Protein AF-A0A810N885-F1 (afdb_monomer_lite)

pLDDT: mean 92.22, std 12.57, range [27.3, 98.88]

Radius of gyration: 29.52 Å; chains: 1; bounding box: 82×82×88 Å

Sequence (680 aa):
MVAALAVGAIVHPQPAIATVPEYSPKITPLDPQDWDNQYDLTWEDFKPVPGVDWTDPNRQPTVDKWNAALVVLDYPNMPFQITQPEGSTIFGNPIGVGDIPRDDVPEFYRDLLNKPGALNHGQTLNSYWMEVSYGKYGVDLTSYGSYQMPRNHFEYGNAPYGDASSCPPNFTCNGNFARDARAAWVADVGEEVANSYDQVFYMGAGLDESTAWQVFGEMMFNGPEDVPDAWGPPAEFDPENKMPNAMKTRYIPWTSWAAGSFTWASAGNRSGNMAESSGTAGYAHEFSHILGIGDNYNGAFAVPAQRTFTGQWDMMSQGSWNGPTGMHTRWKVPADGGSTVGPHHNIRNKLQLGLISEADIVDLSREGLKQSGLVVAKVRARAAGPLTDELLGVRVTLDGAAPVDRTPSCHPSTGGVNCAGTSDYTHYTIETVQQIGVDSYIPGNGVIINKTKPRATNCGTATCFAWTIDPKPEDIGMVDFYQPDGTPRMVVPGDPRQLNDATFNVGTNSGTEFEWVDPHNRLHFYIIDLHYDADGVRTYTVGVRSLDGAGPHTRGVQVNDGKAGRHKPGKAARCTFPVINSGKPVAFDRAAHPTDVKDMARADIYRLSVTTAGAGWNAELYNEVTAIPFHKRDSVTVYVARDPGSTPTATVSLTAVSESDPTVRATATCTVHVSDTGQR

InterPro domains:
  IPR008757 Peptidase M6-like, domain [PF05547] (276-325)
  IPR008757 Peptidase M6-like, domain [TIGR03296] (107-381)

Organism: NCBI:txid338584

Structure (mmCIF, N/CA/C/O backbone):
data_AF-A0A810N885-F1
#
_entry.id   AF-A0A810N885-F1
#
loop_
_atom_site.group_PDB
_atom_site.id
_atom_site.type_symbol
_atom_site.label_atom_id
_atom_site.label_alt_id
_atom_site.label_comp_id
_atom_site.label_asym_id
_atom_site.label_entity_id
_atom_site.label_seq_id
_atom_site.pdbx_PDB_ins_code
_atom_site.Cartn_x
_atom_site.Cartn_y
_atom_site.Cartn_z
_atom_site.occupancy
_atom_site.B_iso_or_equiv
_atom_site.auth_seq_id
_atom_site.auth_comp_id
_atom_site.auth_asym_id
_atom_site.auth_atom_id
_atom_site.pdbx_PDB_model_num
ATOM 1 N N . MET A 1 1 ? 48.040 55.302 27.705 1.00 41.44 1 MET A N 1
ATOM 2 C CA . MET A 1 1 ? 47.341 55.085 28.990 1.00 41.44 1 MET A CA 1
ATOM 3 C C . MET A 1 1 ? 45.866 55.399 28.787 1.00 41.44 1 MET A C 1
ATOM 5 O O . MET A 1 1 ? 45.479 56.545 28.936 1.00 41.44 1 MET A O 1
ATOM 9 N N . VAL A 1 2 ? 45.072 54.407 28.381 1.00 28.67 2 VAL A N 1
ATOM 10 C CA . VAL A 1 2 ? 43.604 54.412 28.486 1.00 28.67 2 VAL A CA 1
ATOM 11 C C . VAL A 1 2 ? 43.202 52.958 28.722 1.00 28.67 2 VAL A C 1
ATOM 13 O O . VAL A 1 2 ? 43.712 52.060 28.055 1.00 28.67 2 VAL A O 1
ATOM 16 N N . ALA A 1 3 ? 42.413 52.754 29.771 1.00 27.92 3 ALA A N 1
ATOM 17 C CA . ALA A 1 3 ? 42.132 51.484 30.417 1.00 27.92 3 ALA A CA 1
ATOM 18 C C . ALA A 1 3 ? 41.150 50.607 29.624 1.00 27.92 3 ALA A C 1
ATOM 20 O O . ALA A 1 3 ? 40.205 51.105 29.016 1.00 27.92 3 ALA A O 1
ATOM 21 N N . ALA A 1 4 ? 41.378 49.295 29.686 1.00 27.30 4 ALA A N 1
ATOM 22 C CA . ALA A 1 4 ? 40.475 48.266 29.194 1.00 27.30 4 ALA A CA 1
ATOM 23 C C . ALA A 1 4 ? 39.209 48.202 30.066 1.00 27.30 4 ALA A C 1
ATOM 25 O O . ALA A 1 4 ? 39.294 48.020 31.281 1.00 27.30 4 ALA A O 1
ATOM 26 N N . LEU A 1 5 ? 38.041 48.336 29.437 1.00 30.28 5 LEU A N 1
ATOM 27 C CA . LEU A 1 5 ? 36.735 48.081 30.041 1.00 30.28 5 LEU A CA 1
ATOM 28 C C . LEU A 1 5 ? 36.305 46.655 29.686 1.00 30.28 5 LEU A C 1
ATOM 30 O O . LEU A 1 5 ? 35.918 46.373 28.555 1.00 30.28 5 LEU A O 1
ATOM 34 N N . ALA A 1 6 ? 36.398 45.760 30.667 1.00 29.94 6 ALA A N 1
ATOM 35 C CA . ALA A 1 6 ? 35.785 44.442 30.618 1.00 29.94 6 ALA A CA 1
ATOM 36 C C . ALA A 1 6 ? 34.280 44.589 30.890 1.00 29.94 6 ALA A C 1
ATOM 38 O O . ALA A 1 6 ? 33.874 44.961 31.992 1.00 29.94 6 ALA A O 1
ATOM 39 N N . VAL A 1 7 ? 33.454 44.313 29.882 1.00 34.31 7 VAL A N 1
ATOM 40 C CA . VAL A 1 7 ? 31.999 44.216 30.033 1.00 34.31 7 VAL A CA 1
ATOM 41 C C . VAL A 1 7 ? 31.686 42.792 30.488 1.00 34.31 7 VAL A C 1
ATOM 43 O O . VAL A 1 7 ? 31.768 41.847 29.708 1.00 34.31 7 VAL A O 1
ATOM 46 N N . GLY A 1 8 ? 31.390 42.632 31.778 1.00 28.53 8 GLY A N 1
ATOM 47 C CA . GLY A 1 8 ? 30.919 41.371 32.342 1.00 28.53 8 GLY A CA 1
ATOM 48 C C . GLY A 1 8 ? 29.489 41.085 31.891 1.00 28.53 8 GLY A C 1
ATOM 49 O O . GLY A 1 8 ? 28.584 41.872 32.162 1.00 28.53 8 GLY A O 1
ATOM 50 N N . ALA A 1 9 ? 29.285 39.960 31.209 1.00 32.72 9 ALA A N 1
ATOM 51 C CA . ALA A 1 9 ? 27.959 39.440 30.910 1.00 32.72 9 ALA A CA 1
ATOM 52 C C . ALA A 1 9 ? 27.294 38.970 32.213 1.00 32.72 9 ALA A C 1
ATOM 54 O O . ALA A 1 9 ? 27.749 38.022 32.855 1.00 32.72 9 ALA A O 1
ATOM 55 N N . ILE A 1 10 ? 26.219 39.647 32.615 1.00 32.97 10 ILE A N 1
ATOM 56 C CA . ILE A 1 10 ? 25.343 39.202 33.699 1.00 32.97 10 ILE A CA 1
ATOM 57 C C . ILE A 1 10 ? 24.490 38.066 33.131 1.00 32.97 10 ILE A C 1
ATOM 59 O O . ILE A 1 10 ? 23.516 38.296 32.418 1.00 32.97 10 ILE A O 1
ATOM 63 N N . VAL A 1 11 ? 24.886 36.828 33.418 1.00 32.62 11 VAL A N 1
ATOM 64 C CA . VAL A 1 11 ? 24.053 35.647 33.183 1.00 32.62 11 VAL A CA 1
ATOM 65 C C . VAL A 1 11 ? 22.950 35.665 34.238 1.00 32.62 11 VAL A C 1
ATOM 67 O O . VAL A 1 11 ? 23.196 35.375 35.408 1.00 32.62 11 VAL A O 1
ATOM 70 N N . HIS A 1 12 ? 21.734 36.042 33.847 1.00 33.06 12 HIS A N 1
ATOM 71 C CA . HIS A 1 12 ? 20.557 35.760 34.661 1.00 33.06 12 HIS A CA 1
ATOM 72 C C . HIS A 1 12 ? 20.292 34.250 34.595 1.00 33.06 12 HIS A C 1
ATOM 74 O O . HIS A 1 12 ? 20.078 33.738 33.496 1.00 33.06 12 HIS A O 1
ATOM 80 N N . PRO A 1 13 ? 20.304 33.514 35.720 1.00 31.33 13 PRO A N 1
ATOM 81 C CA . PRO A 1 13 ? 19.836 32.140 35.708 1.00 31.33 13 PRO A CA 1
ATOM 82 C C . PRO A 1 13 ? 18.348 32.163 35.349 1.00 31.33 13 PRO A C 1
ATOM 84 O O . PRO A 1 13 ? 17.534 32.719 36.089 1.00 31.33 13 PRO A O 1
ATOM 87 N N . GLN A 1 14 ? 17.992 31.583 34.201 1.00 32.59 14 GLN A N 1
ATOM 88 C CA . GLN A 1 14 ? 16.612 31.173 33.972 1.00 32.59 14 GLN A CA 1
ATOM 89 C C . GLN A 1 14 ? 16.225 30.251 35.136 1.00 32.59 14 GLN A C 1
ATOM 91 O O . GLN A 1 14 ? 17.000 29.343 35.458 1.00 32.59 14 GLN A O 1
ATOM 96 N N . PRO A 1 15 ? 15.077 30.462 35.803 1.00 31.70 15 PRO A N 1
ATOM 97 C CA . PRO A 1 15 ? 14.578 29.459 36.721 1.00 31.70 15 PRO A CA 1
ATOM 98 C C . PRO A 1 15 ? 14.413 28.176 35.913 1.00 31.70 15 PRO A C 1
ATOM 100 O O . PRO A 1 15 ? 13.668 28.144 34.934 1.00 31.70 15 PRO A O 1
ATOM 103 N N . ALA A 1 16 ? 15.156 27.139 36.297 1.00 32.34 16 ALA A N 1
ATOM 104 C CA . ALA A 1 16 ? 14.903 25.799 35.816 1.00 32.34 16 ALA A CA 1
ATOM 105 C C . ALA A 1 16 ? 13.420 25.524 36.075 1.00 32.34 16 ALA A C 1
ATOM 107 O O . ALA A 1 16 ? 12.979 25.524 37.228 1.00 32.34 16 ALA A O 1
ATOM 108 N N . ILE A 1 17 ? 12.640 25.355 35.006 1.00 32.50 17 ILE A N 1
ATOM 109 C CA . ILE A 1 17 ? 11.318 24.756 35.117 1.00 32.50 17 ILE A CA 1
ATOM 110 C C . ILE A 1 17 ? 11.607 23.362 35.655 1.00 32.50 17 ILE A C 1
ATOM 112 O O . ILE A 1 17 ? 12.132 22.511 34.940 1.00 32.50 17 ILE A O 1
ATOM 116 N N . ALA A 1 18 ? 11.376 23.171 36.952 1.00 29.58 18 ALA A N 1
ATOM 117 C CA . ALA A 1 18 ? 11.420 21.858 37.553 1.00 29.58 18 ALA A CA 1
ATOM 118 C C . ALA A 1 18 ? 10.384 21.022 36.802 1.00 29.58 18 ALA A C 1
ATOM 120 O O . ALA A 1 18 ? 9.181 21.245 36.942 1.00 29.58 18 ALA A O 1
ATOM 121 N N . THR A 1 19 ? 10.856 20.109 35.958 1.00 34.66 19 THR A N 1
ATOM 122 C CA . THR A 1 19 ? 10.028 19.043 35.421 1.00 34.66 19 THR A CA 1
ATOM 123 C C . THR A 1 19 ? 9.473 18.300 36.625 1.00 34.66 19 THR A C 1
ATOM 125 O O . THR A 1 19 ? 10.209 17.688 37.403 1.00 34.66 19 THR A O 1
ATOM 128 N N . VAL A 1 20 ? 8.165 18.439 36.848 1.00 33.59 20 VAL A N 1
ATOM 129 C CA . VAL A 1 20 ? 7.453 17.593 37.802 1.00 33.59 20 VAL A CA 1
ATOM 130 C C . VAL A 1 20 ? 7.726 16.165 37.336 1.00 33.59 20 VAL A C 1
ATOM 132 O O . VAL A 1 20 ? 7.470 15.879 36.166 1.00 33.59 20 VAL A O 1
ATOM 135 N N . PRO A 1 21 ? 8.299 15.279 38.168 1.00 37.97 21 PRO A N 1
ATOM 136 C CA . PRO A 1 21 ? 8.508 13.910 37.735 1.00 37.97 21 PRO A CA 1
ATOM 137 C C . PRO A 1 21 ? 7.130 13.325 37.423 1.00 37.97 21 PRO A C 1
ATOM 139 O O . PRO A 1 21 ? 6.255 13.342 38.292 1.00 37.97 21 PRO A O 1
ATOM 142 N N . GLU A 1 22 ? 6.920 12.850 36.196 1.00 42.66 22 GLU A N 1
ATOM 143 C CA . GLU A 1 22 ? 5.748 12.050 35.840 1.00 42.66 22 GLU A CA 1
ATOM 144 C C . GLU A 1 22 ? 5.759 10.801 36.731 1.00 42.66 22 GLU A C 1
ATOM 146 O O . GLU A 1 22 ? 6.503 9.847 36.511 1.00 42.66 22 GLU A O 1
ATOM 151 N N . TYR A 1 23 ? 4.995 10.839 37.824 1.00 49.03 23 TYR A N 1
ATOM 152 C CA . TYR A 1 23 ? 4.905 9.732 38.781 1.00 49.03 23 TYR A CA 1
ATOM 153 C C . TYR A 1 23 ? 3.871 8.678 38.367 1.00 49.03 23 TYR A C 1
ATOM 155 O O . TYR A 1 23 ? 3.849 7.589 38.951 1.00 49.03 23 TYR A O 1
ATOM 163 N N . SER A 1 24 ? 3.059 8.971 37.351 1.00 51.12 24 SER A N 1
ATOM 164 C CA . SER A 1 24 ? 2.120 8.026 36.755 1.00 51.12 24 SER A CA 1
ATOM 165 C C . SER A 1 24 ? 2.824 7.288 35.610 1.00 51.12 24 SER A C 1
ATOM 167 O O . SER A 1 24 ? 3.268 7.945 34.671 1.00 51.12 24 SER A O 1
ATOM 169 N N . PRO A 1 25 ? 3.001 5.951 35.672 1.00 52.94 25 PRO A N 1
ATOM 170 C CA . PRO A 1 25 ? 3.595 5.217 34.560 1.00 52.94 25 PRO A CA 1
ATOM 171 C C . PRO A 1 25 ? 2.728 5.417 33.316 1.00 52.94 25 PRO A C 1
ATOM 173 O O . PRO A 1 25 ? 1.534 5.117 33.359 1.00 52.94 25 PRO A O 1
ATOM 176 N N . LYS A 1 26 ? 3.330 5.931 32.237 1.00 61.19 26 LYS A N 1
ATOM 177 C CA . LYS A 1 26 ? 2.646 6.112 30.958 1.00 61.19 26 LYS A CA 1
ATOM 178 C C . LYS A 1 26 ? 2.150 4.752 30.484 1.00 61.19 26 LYS A C 1
ATOM 180 O O . LYS A 1 26 ? 2.921 3.804 30.340 1.00 61.19 26 LYS A O 1
ATOM 185 N N . ILE A 1 27 ? 0.844 4.666 30.318 1.00 69.31 27 ILE A N 1
ATOM 186 C CA . ILE A 1 27 ? 0.149 3.495 29.819 1.00 69.31 27 ILE A CA 1
ATOM 187 C C . ILE A 1 27 ? 0.612 3.224 28.383 1.00 69.31 27 ILE A C 1
ATOM 189 O O . ILE A 1 27 ? 0.560 4.109 27.532 1.00 69.31 27 ILE A O 1
ATOM 193 N N . THR A 1 28 ? 1.111 2.014 28.127 1.00 79.31 28 THR A N 1
ATOM 194 C CA . THR A 1 28 ? 1.471 1.576 26.772 1.00 79.31 28 THR A CA 1
ATOM 195 C C . THR A 1 28 ? 0.190 1.248 25.998 1.00 79.31 28 THR A C 1
ATOM 197 O O . THR A 1 28 ? -0.613 0.471 26.524 1.00 79.31 28 THR A O 1
ATOM 200 N N . PRO A 1 29 ? -0.009 1.799 24.787 1.00 89.12 29 PRO A N 1
ATOM 201 C CA . PRO A 1 29 ? -1.164 1.477 23.946 1.00 89.12 29 PRO A CA 1
ATOM 202 C C . PRO A 1 29 ? -1.266 -0.025 23.654 1.00 89.12 29 PRO A C 1
ATOM 204 O O . PRO A 1 29 ? -0.250 -0.721 23.632 1.00 89.12 29 PRO A O 1
ATOM 207 N N . LEU A 1 30 ? -2.484 -0.526 23.416 1.00 91.06 30 LEU A N 1
ATOM 208 C CA . LEU A 1 30 ? -2.703 -1.932 23.028 1.00 91.06 30 LEU A CA 1
ATOM 209 C C . LEU A 1 30 ? -2.083 -2.250 21.670 1.00 91.06 30 LEU A C 1
ATOM 211 O O . LEU A 1 30 ? -1.524 -3.326 21.475 1.00 91.06 30 LEU A O 1
ATOM 215 N N . ASP A 1 31 ? -2.208 -1.299 20.755 1.00 95.75 31 ASP A N 1
ATOM 216 C CA . ASP A 1 31 ? -1.750 -1.390 19.383 1.00 95.75 31 ASP A CA 1
ATOM 217 C C . ASP A 1 31 ? -1.224 -0.007 18.980 1.00 95.75 31 ASP A C 1
ATOM 219 O O . ASP A 1 31 ? -1.974 0.797 18.429 1.00 95.75 31 ASP A O 1
ATOM 223 N N . PRO A 1 32 ? 0.014 0.350 19.369 1.00 94.81 32 PRO A N 1
ATOM 224 C CA . PRO A 1 32 ? 0.607 1.604 18.932 1.00 94.81 32 PRO A CA 1
ATOM 225 C C . PRO A 1 32 ? 0.734 1.595 17.407 1.00 94.81 32 PRO A C 1
ATOM 227 O O . PRO A 1 32 ? 1.200 0.616 16.823 1.00 94.81 32 PRO A O 1
ATOM 230 N N . GLN A 1 33 ? 0.320 2.690 16.778 1.00 94.12 33 GLN A N 1
ATOM 231 C CA . GLN A 1 33 ? 0.634 2.961 15.393 1.00 94.12 33 GLN A CA 1
ATOM 232 C C . GLN A 1 33 ? 2.141 3.165 15.297 1.00 94.12 33 GLN A C 1
ATOM 234 O O . GLN A 1 33 ? 2.707 4.076 15.904 1.00 94.12 33 GLN A O 1
ATOM 239 N N . ASP A 1 34 ? 2.758 2.272 14.544 1.00 92.81 34 ASP A N 1
ATOM 240 C CA . ASP A 1 34 ? 4.175 2.269 14.247 1.00 92.81 34 ASP A CA 1
ATOM 241 C C . ASP A 1 34 ? 4.280 2.131 12.737 1.00 92.81 34 ASP A C 1
ATOM 243 O O . ASP A 1 34 ? 3.781 1.151 12.161 1.00 92.81 34 ASP A O 1
ATOM 247 N N . TRP A 1 35 ? 4.803 3.179 12.110 1.00 94.12 35 TRP A N 1
ATOM 248 C CA . TRP A 1 35 ? 4.977 3.236 10.674 1.00 94.12 35 TRP A CA 1
ATOM 249 C C . TRP A 1 35 ? 6.425 3.567 10.339 1.00 94.12 35 TRP A C 1
ATOM 251 O O . TRP A 1 35 ? 7.054 4.428 10.953 1.00 94.12 35 TRP A O 1
ATOM 261 N N . ASP A 1 36 ? 6.929 2.872 9.335 1.00 94.12 36 ASP A N 1
ATOM 262 C CA . ASP A 1 36 ? 8.261 2.984 8.799 1.00 94.12 36 ASP A CA 1
ATOM 263 C C . ASP A 1 36 ? 8.267 3.863 7.557 1.00 94.12 36 ASP A C 1
ATOM 265 O O . ASP A 1 36 ? 7.365 3.870 6.711 1.00 94.12 36 ASP A O 1
ATOM 269 N N . ASN A 1 37 ? 9.373 4.570 7.418 1.00 92.12 37 ASN A N 1
ATOM 270 C CA . ASN A 1 37 ? 9.777 5.149 6.164 1.00 92.12 37 ASN A CA 1
ATOM 271 C C . ASN A 1 37 ? 10.635 4.119 5.413 1.00 92.12 37 ASN A C 1
ATOM 273 O O . ASN A 1 37 ? 11.665 3.682 5.916 1.00 92.12 37 ASN A O 1
ATOM 277 N N . GLN A 1 38 ? 10.260 3.744 4.187 1.00 90.12 38 GLN A N 1
ATOM 278 C CA . GLN A 1 38 ? 10.939 2.669 3.441 1.00 90.12 38 GLN A CA 1
ATOM 279 C C . GLN A 1 38 ? 12.424 2.940 3.180 1.00 90.12 38 GLN A C 1
ATOM 281 O O . GLN A 1 38 ? 13.179 2.010 2.905 1.00 90.12 38 GLN A O 1
ATOM 286 N N . TYR A 1 39 ? 12.852 4.198 3.266 1.00 91.38 39 TYR A N 1
ATOM 287 C CA . TYR A 1 39 ? 14.254 4.591 3.150 1.00 91.38 39 TYR A CA 1
ATOM 288 C C . TYR A 1 39 ? 15.115 4.064 4.302 1.00 91.38 39 TYR A C 1
ATOM 290 O O . TYR A 1 39 ? 16.314 3.874 4.116 1.00 91.38 39 TYR A O 1
ATOM 298 N N . ASP A 1 40 ? 14.497 3.800 5.453 1.00 93.88 40 ASP A N 1
ATOM 299 C CA . ASP A 1 40 ? 15.151 3.272 6.649 1.00 93.88 40 ASP A CA 1
ATOM 300 C C . ASP A 1 40 ? 15.132 1.731 6.689 1.00 93.88 40 ASP A C 1
ATOM 302 O O . ASP A 1 40 ? 15.816 1.127 7.514 1.00 93.88 40 ASP A O 1
ATOM 306 N N . LEU A 1 41 ? 14.392 1.090 5.773 1.00 95.88 41 LEU A N 1
ATOM 307 C CA . LEU A 1 41 ? 14.271 -0.364 5.678 1.00 95.88 41 LEU A CA 1
ATOM 308 C C . LEU A 1 41 ? 15.372 -0.980 4.808 1.00 95.88 41 LEU A C 1
ATOM 310 O O . LEU A 1 41 ? 15.842 -0.399 3.828 1.00 95.88 41 LEU A O 1
ATOM 314 N N . THR A 1 42 ? 15.732 -2.218 5.118 1.00 96.38 42 THR A N 1
ATOM 315 C CA . THR A 1 42 ? 16.754 -3.017 4.438 1.00 96.38 42 THR A CA 1
ATOM 316 C C . THR A 1 42 ? 16.210 -4.396 4.053 1.00 96.38 42 THR A C 1
ATOM 318 O O . THR A 1 42 ? 15.073 -4.759 4.358 1.00 96.38 42 THR A O 1
ATOM 321 N N . TRP A 1 43 ? 17.014 -5.205 3.363 1.00 95.50 43 TRP A N 1
ATOM 322 C CA . TRP A 1 43 ? 16.653 -6.601 3.090 1.00 95.50 43 TRP A CA 1
ATOM 323 C C . TRP A 1 43 ? 16.505 -7.455 4.362 1.00 95.50 43 TRP A C 1
ATOM 325 O O . TRP A 1 43 ? 15.844 -8.489 4.312 1.00 95.50 43 TRP A O 1
ATOM 335 N N . GLU A 1 44 ? 17.060 -7.026 5.504 1.00 96.12 44 GLU A N 1
ATOM 336 C CA . GLU A 1 44 ? 16.893 -7.712 6.796 1.00 96.12 44 GLU A CA 1
ATOM 337 C C . GLU A 1 44 ? 15.471 -7.569 7.363 1.00 96.12 44 GLU A C 1
ATOM 339 O O . GLU A 1 44 ? 15.048 -8.385 8.183 1.00 96.12 44 GLU A O 1
ATOM 344 N N . ASP A 1 45 ? 14.715 -6.574 6.894 1.00 97.06 45 ASP A N 1
ATOM 345 C CA . ASP A 1 45 ? 13.350 -6.302 7.347 1.00 97.06 45 ASP A CA 1
ATOM 346 C C . ASP A 1 45 ? 12.294 -7.156 6.630 1.00 97.06 45 ASP A C 1
ATOM 348 O O . ASP A 1 45 ? 11.134 -7.188 7.052 1.00 97.06 45 ASP A O 1
ATOM 352 N N . PHE A 1 46 ? 12.680 -7.898 5.582 1.00 97.31 46 PHE A N 1
ATOM 353 C CA . PHE A 1 46 ? 11.783 -8.846 4.928 1.00 97.31 46 PHE A CA 1
ATOM 354 C C . PHE A 1 46 ? 11.445 -10.008 5.870 1.00 97.31 46 PHE A C 1
ATOM 356 O O . PHE A 1 46 ? 12.301 -10.812 6.247 1.00 97.31 46 PHE A O 1
ATOM 363 N N . LYS A 1 47 ? 10.164 -10.137 6.215 1.00 97.44 47 LYS A N 1
ATOM 364 C CA . LYS A 1 47 ? 9.645 -11.199 7.082 1.00 97.44 47 LYS A CA 1
ATOM 365 C C . LYS A 1 47 ? 8.755 -12.100 6.236 1.00 97.44 47 LYS A C 1
ATOM 367 O O . LYS A 1 47 ? 7.680 -11.652 5.873 1.00 97.44 47 LYS A O 1
ATOM 372 N N . PRO A 1 48 ? 9.122 -13.348 5.907 1.00 97.06 48 PRO A N 1
ATOM 373 C CA . PRO A 1 48 ? 8.267 -14.207 5.085 1.00 97.06 48 PRO A CA 1
ATOM 374 C C . PRO A 1 48 ? 6.917 -14.488 5.761 1.00 97.06 48 PRO A C 1
ATOM 376 O O . PRO A 1 48 ? 6.800 -14.439 6.989 1.00 97.06 48 PRO A O 1
ATOM 379 N N . VAL A 1 49 ? 5.896 -14.825 4.967 1.00 97.31 49 VAL A N 1
ATOM 380 C CA . VAL A 1 49 ? 4.608 -15.284 5.509 1.00 97.31 49 VAL A CA 1
ATOM 381 C C . VAL A 1 49 ? 4.829 -16.571 6.325 1.00 97.31 49 VAL A C 1
ATOM 383 O O . VAL A 1 49 ? 5.410 -17.527 5.806 1.00 97.31 49 VAL A O 1
ATOM 386 N N . PRO A 1 50 ? 4.374 -16.651 7.589 1.00 95.75 50 PRO A N 1
ATOM 387 C CA . PRO A 1 50 ? 4.558 -17.855 8.391 1.00 95.75 50 PRO A CA 1
ATOM 388 C C . PRO A 1 50 ? 3.890 -19.097 7.783 1.00 95.75 50 PRO A C 1
ATOM 390 O O . PRO A 1 50 ? 2.805 -19.030 7.208 1.00 95.75 50 PRO A O 1
ATOM 393 N N . GLY A 1 51 ? 4.532 -20.259 7.938 1.00 92.88 51 GLY A N 1
ATOM 394 C CA . GLY A 1 51 ? 3.973 -21.559 7.544 1.00 92.88 51 GLY A CA 1
ATOM 395 C C . GLY A 1 51 ? 4.017 -21.878 6.044 1.00 92.88 51 GLY A C 1
ATOM 396 O O . GLY A 1 51 ? 3.633 -22.982 5.649 1.00 92.88 51 GLY A O 1
ATOM 397 N N . VAL A 1 52 ? 4.509 -20.964 5.204 1.00 94.69 52 VAL A N 1
ATOM 398 C CA . VAL A 1 52 ? 4.610 -21.170 3.759 1.00 94.69 52 VAL A CA 1
ATOM 399 C C . VAL A 1 52 ? 5.861 -20.523 3.176 1.00 94.69 52 VAL A C 1
ATOM 401 O O . VAL A 1 52 ? 6.141 -19.355 3.405 1.00 94.69 52 VAL A O 1
ATOM 404 N N . ASP A 1 53 ? 6.592 -21.290 2.372 1.00 95.56 53 ASP A N 1
ATOM 405 C CA . ASP A 1 53 ? 7.663 -20.762 1.536 1.00 95.56 53 ASP A CA 1
ATOM 406 C C . ASP A 1 53 ? 7.137 -20.557 0.110 1.00 95.56 53 ASP A C 1
ATOM 408 O O . ASP A 1 53 ? 6.931 -21.518 -0.639 1.00 95.56 53 ASP A O 1
ATOM 412 N N . TRP A 1 54 ? 6.864 -19.299 -0.244 1.00 96.12 54 TRP A N 1
ATOM 413 C CA . TRP A 1 54 ? 6.464 -18.908 -1.599 1.00 96.12 54 TRP A CA 1
ATOM 414 C C . TRP A 1 54 ? 7.647 -18.804 -2.563 1.00 96.12 54 TRP A C 1
ATOM 416 O O . TRP A 1 54 ? 7.435 -18.733 -3.773 1.00 96.12 54 TRP A O 1
ATOM 426 N N . THR A 1 55 ? 8.879 -18.826 -2.049 1.00 95.00 55 THR A N 1
ATOM 427 C CA . THR A 1 55 ? 10.102 -18.809 -2.855 1.00 95.00 55 THR A CA 1
ATOM 428 C C . THR A 1 55 ? 10.535 -20.209 -3.291 1.00 95.00 55 THR A C 1
ATOM 430 O O . THR A 1 55 ? 11.392 -20.319 -4.159 1.00 95.00 55 THR A O 1
ATOM 433 N N . ASP A 1 56 ? 9.931 -21.286 -2.768 1.00 95.31 56 ASP A N 1
ATOM 434 C CA . ASP A 1 56 ? 10.233 -22.658 -3.200 1.00 95.31 56 ASP A CA 1
ATOM 435 C C . ASP A 1 56 ? 9.887 -22.861 -4.691 1.00 95.31 56 ASP A C 1
ATOM 437 O O . ASP A 1 56 ? 8.703 -22.913 -5.050 1.00 95.31 56 ASP A O 1
ATOM 441 N N . PRO A 1 57 ? 10.886 -23.054 -5.579 1.00 90.25 57 PRO A N 1
ATOM 442 C CA . PRO A 1 57 ? 10.651 -23.184 -7.016 1.00 90.25 57 PRO A CA 1
ATOM 443 C C . PRO A 1 57 ? 9.919 -24.481 -7.393 1.00 90.25 57 PRO A C 1
ATOM 445 O O . PRO A 1 57 ? 9.442 -24.613 -8.520 1.00 90.25 57 PRO A O 1
ATOM 448 N N . ASN A 1 58 ? 9.826 -25.455 -6.481 1.00 93.31 58 ASN A N 1
ATOM 449 C CA . ASN A 1 58 ? 9.112 -26.707 -6.730 1.00 93.31 58 ASN A CA 1
ATOM 450 C C . ASN A 1 58 ? 7.605 -26.581 -6.491 1.00 93.31 58 ASN A C 1
ATOM 452 O O . ASN A 1 58 ? 6.839 -27.444 -6.938 1.00 93.31 58 ASN A O 1
ATOM 456 N N . ARG A 1 59 ? 7.160 -25.524 -5.803 1.00 94.81 59 ARG A N 1
ATOM 457 C CA . ARG A 1 59 ? 5.748 -25.302 -5.509 1.00 94.81 59 ARG A CA 1
ATOM 458 C C . ARG A 1 59 ? 4.986 -24.989 -6.797 1.00 94.81 59 ARG A C 1
ATOM 460 O O . ARG A 1 59 ? 5.309 -24.048 -7.513 1.00 94.81 59 ARG A O 1
ATOM 467 N N . GLN A 1 60 ? 3.951 -25.779 -7.074 1.00 95.81 60 GLN A N 1
ATOM 468 C CA . GLN A 1 60 ? 3.106 -25.601 -8.255 1.00 95.81 60 GLN A CA 1
ATOM 469 C C . GLN A 1 60 ? 1.844 -24.800 -7.913 1.00 95.81 60 GLN A C 1
ATOM 471 O O . GLN A 1 60 ? 1.273 -25.020 -6.837 1.00 95.81 60 GLN A O 1
ATOM 476 N N . PRO A 1 61 ? 1.387 -23.903 -8.805 1.00 97.19 61 PRO A N 1
ATOM 477 C CA . PRO A 1 61 ? 0.105 -23.238 -8.640 1.00 97.19 61 PRO A CA 1
ATOM 478 C C . PRO A 1 61 ? -1.050 -24.240 -8.699 1.00 97.19 61 PRO A C 1
ATOM 480 O O . PRO A 1 61 ? -0.979 -25.277 -9.358 1.00 97.19 61 PRO A O 1
ATOM 483 N N . THR A 1 62 ? -2.132 -23.919 -7.998 1.00 97.38 62 THR A N 1
ATOM 484 C CA . THR A 1 62 ? -3.320 -24.779 -7.894 1.00 97.38 62 THR A CA 1
ATOM 485 C C . THR A 1 62 ? -4.371 -24.510 -8.968 1.00 97.38 62 THR A C 1
ATOM 487 O O . THR A 1 62 ? -5.247 -25.352 -9.162 1.00 97.38 62 THR A O 1
ATOM 490 N N . VAL A 1 63 ? -4.300 -23.369 -9.663 1.00 96.38 63 VAL A N 1
ATOM 491 C CA . VAL A 1 63 ? -5.227 -22.998 -10.742 1.00 96.38 63 VAL A CA 1
ATOM 492 C C . VAL A 1 63 ? -4.508 -22.947 -12.081 1.00 96.38 63 VAL A C 1
ATOM 494 O O . VAL A 1 63 ? -4.860 -23.719 -12.969 1.00 96.38 63 VAL A O 1
ATOM 497 N N . ASP A 1 64 ? -3.523 -22.061 -12.234 1.00 94.62 64 ASP A N 1
ATOM 498 C CA . ASP A 1 64 ? -2.830 -21.889 -13.512 1.00 94.62 64 ASP A CA 1
ATOM 499 C C . ASP A 1 64 ? -1.419 -21.317 -13.341 1.00 94.62 64 ASP A C 1
ATOM 501 O O . ASP A 1 64 ? -1.102 -20.683 -12.330 1.00 94.62 64 ASP A O 1
ATOM 505 N N . LYS A 1 65 ? -0.571 -21.524 -14.345 1.00 94.44 65 LYS A N 1
ATOM 506 C CA . LYS A 1 65 ? 0.741 -20.890 -14.451 1.00 94.44 65 LYS A CA 1
ATOM 507 C C . LYS A 1 65 ? 0.773 -20.076 -15.737 1.00 94.44 65 LYS A C 1
ATOM 509 O O . LYS A 1 65 ? 0.810 -20.647 -16.823 1.00 94.44 65 LYS A O 1
ATOM 514 N N . TRP A 1 66 ? 0.761 -18.753 -15.607 1.00 94.81 66 TRP A N 1
ATOM 515 C CA . TRP A 1 66 ? 0.771 -17.869 -16.768 1.00 94.81 66 TRP A CA 1
ATOM 516 C C . TRP A 1 66 ? 2.115 -17.919 -17.479 1.00 94.81 66 TRP A C 1
ATOM 518 O O . TRP A 1 66 ? 3.164 -17.884 -16.835 1.00 94.81 66 TRP A O 1
ATOM 528 N N . ASN A 1 67 ? 2.081 -17.945 -18.805 1.00 94.69 67 ASN A N 1
ATOM 529 C CA . ASN A 1 67 ? 3.267 -17.937 -19.643 1.00 94.69 67 ASN A CA 1
ATOM 530 C C . ASN A 1 67 ? 3.550 -16.507 -20.099 1.00 94.69 67 ASN A C 1
ATOM 532 O O . ASN A 1 67 ? 2.823 -15.946 -20.922 1.00 94.69 67 ASN A O 1
ATOM 536 N N . ALA A 1 68 ? 4.633 -15.924 -19.596 1.00 95.81 68 ALA A N 1
ATOM 537 C CA . ALA A 1 68 ? 5.112 -14.610 -19.991 1.00 95.81 68 ALA A CA 1
ATOM 538 C C . ALA A 1 68 ? 6.379 -14.709 -20.853 1.00 95.81 68 ALA A C 1
ATOM 540 O O . ALA A 1 68 ? 7.223 -15.589 -20.661 1.00 95.81 68 ALA A O 1
ATOM 541 N N . ALA A 1 69 ? 6.532 -13.772 -21.784 1.00 97.44 69 ALA A N 1
ATOM 542 C CA . ALA A 1 69 ? 7.767 -13.548 -22.521 1.00 97.44 69 ALA A CA 1
ATOM 543 C C . ALA A 1 69 ? 8.501 -12.315 -21.974 1.00 97.44 69 ALA A C 1
ATOM 545 O O . ALA A 1 69 ? 7.879 -11.291 -21.700 1.00 97.44 69 ALA A O 1
ATOM 546 N N . LEU A 1 70 ? 9.824 -12.399 -21.863 1.00 98.31 70 LEU A N 1
ATOM 547 C CA . LEU A 1 70 ? 10.736 -11.287 -21.621 1.00 98.31 70 LEU A CA 1
ATOM 548 C C . LEU A 1 70 ? 11.587 -11.072 -22.873 1.00 98.31 70 LEU A C 1
ATOM 550 O O . LEU A 1 70 ? 12.463 -11.868 -23.191 1.00 98.31 70 LEU A O 1
ATOM 554 N N . VAL A 1 71 ? 11.347 -9.981 -23.577 1.00 98.50 71 VAL A N 1
ATOM 555 C CA . VAL A 1 71 ? 12.076 -9.584 -24.777 1.00 98.50 71 VAL A CA 1
ATOM 556 C C . VAL A 1 71 ? 13.055 -8.485 -24.385 1.00 98.50 71 VAL A C 1
ATOM 558 O O . VAL A 1 71 ? 12.626 -7.402 -23.993 1.00 98.50 71 VAL A O 1
ATOM 561 N N . VAL A 1 72 ? 14.358 -8.745 -24.483 1.00 98.50 72 VAL A N 1
ATOM 562 C CA . VAL A 1 72 ? 15.392 -7.773 -24.090 1.00 98.50 72 VAL A CA 1
ATOM 563 C C . VAL A 1 72 ? 15.987 -7.079 -25.311 1.00 98.50 72 VAL A C 1
ATOM 565 O O . VAL A 1 72 ? 16.307 -7.724 -26.319 1.00 98.50 72 VAL A O 1
ATOM 568 N N . LEU A 1 73 ? 16.111 -5.750 -25.233 1.00 98.06 73 LEU A N 1
ATOM 569 C CA . LEU A 1 73 ? 16.533 -4.912 -26.353 1.00 98.06 73 LEU A CA 1
ATOM 570 C C . LEU A 1 73 ? 17.578 -3.872 -25.937 1.00 98.06 73 LEU A C 1
ATOM 572 O O . LEU A 1 73 ? 17.389 -3.170 -24.949 1.00 98.06 73 LEU A O 1
ATOM 576 N N . ASP A 1 74 ? 18.639 -3.724 -26.726 1.00 98.12 74 ASP A N 1
ATOM 577 C CA . ASP A 1 74 ? 19.593 -2.618 -26.616 1.00 98.12 74 ASP A CA 1
ATOM 578 C C . ASP A 1 74 ? 19.452 -1.625 -27.777 1.00 98.12 74 ASP A C 1
ATOM 580 O O . ASP A 1 74 ? 18.627 -1.793 -28.679 1.00 98.12 74 ASP A O 1
ATOM 584 N N . TYR A 1 75 ? 20.233 -0.547 -27.744 1.00 98.00 75 TYR A N 1
ATOM 585 C CA . TYR A 1 75 ? 20.177 0.531 -28.730 1.00 98.00 75 TYR A CA 1
ATOM 586 C C . TYR A 1 75 ? 21.527 0.699 -29.438 1.00 98.00 75 TYR A C 1
ATOM 588 O O . TYR A 1 75 ? 22.562 0.327 -28.882 1.00 98.00 75 TYR A O 1
ATOM 596 N N . PRO A 1 76 ? 21.571 1.327 -30.628 1.00 97.56 76 PRO A N 1
ATOM 597 C CA . PRO A 1 76 ? 22.827 1.607 -31.324 1.00 97.56 76 PRO A CA 1
ATOM 598 C C . PRO A 1 76 ? 23.822 2.422 -30.488 1.00 97.56 76 PRO A C 1
ATOM 600 O O . PRO A 1 76 ? 25.024 2.201 -30.598 1.00 97.56 76 PRO A O 1
ATOM 603 N N . ASN A 1 77 ? 23.329 3.332 -29.639 1.00 95.81 77 ASN A N 1
ATOM 604 C CA . ASN A 1 77 ? 24.152 4.173 -28.767 1.00 95.81 77 ASN A CA 1
ATOM 605 C C . ASN A 1 77 ? 24.191 3.740 -27.298 1.00 95.81 77 ASN A C 1
ATOM 607 O O . ASN A 1 77 ? 24.778 4.444 -26.480 1.00 95.81 77 ASN A O 1
ATOM 611 N N . MET A 1 78 ? 23.516 2.653 -26.930 1.00 96.12 78 MET A N 1
ATOM 612 C CA . MET A 1 78 ? 23.421 2.244 -25.535 1.00 96.12 78 MET A CA 1
ATOM 613 C C . MET A 1 78 ? 23.324 0.722 -25.441 1.00 96.12 78 MET A C 1
ATOM 615 O O . MET A 1 78 ? 22.236 0.176 -25.653 1.00 96.12 78 MET A O 1
ATOM 619 N N . PRO A 1 79 ? 24.441 0.035 -25.140 1.00 97.50 79 PRO A N 1
ATOM 620 C CA . PRO A 1 79 ? 24.394 -1.378 -24.794 1.00 97.50 79 PRO A CA 1
ATOM 621 C C . PRO A 1 79 ? 23.729 -1.560 -23.423 1.00 97.50 79 PRO A C 1
ATOM 623 O O . PRO A 1 79 ? 23.651 -0.615 -22.633 1.00 97.50 79 PRO A O 1
ATOM 626 N N . PHE A 1 80 ? 23.309 -2.788 -23.116 1.00 98.62 80 PHE A N 1
ATOM 627 C CA . PHE A 1 80 ? 22.886 -3.165 -21.763 1.00 98.62 80 PHE A CA 1
ATOM 628 C C . PHE A 1 80 ? 23.949 -2.776 -20.731 1.00 98.62 80 PHE A C 1
ATOM 630 O O . PHE A 1 80 ? 25.139 -3.056 -20.921 1.00 98.62 80 PHE A O 1
ATOM 637 N N . GLN A 1 81 ? 23.548 -2.141 -19.632 1.00 98.25 81 GLN A N 1
ATOM 638 C CA . GLN A 1 81 ? 24.481 -1.682 -18.606 1.00 98.25 81 GLN A CA 1
ATOM 639 C C . GLN A 1 81 ? 25.204 -2.869 -17.967 1.00 98.25 81 GLN A C 1
ATOM 641 O O . GLN A 1 81 ? 26.411 -2.786 -17.769 1.00 98.25 81 GLN A O 1
ATOM 646 N N . ILE A 1 82 ? 24.530 -4.010 -17.761 1.00 98.44 82 ILE A N 1
ATOM 647 C CA . ILE A 1 82 ? 25.157 -5.215 -17.181 1.00 98.44 82 ILE A CA 1
ATOM 648 C C . ILE A 1 82 ? 26.267 -5.838 -18.047 1.00 98.44 82 ILE A C 1
ATOM 650 O O . ILE A 1 82 ? 27.037 -6.661 -17.555 1.00 98.44 82 ILE A O 1
ATOM 654 N N . THR A 1 83 ? 26.367 -5.456 -19.326 1.00 98.69 83 THR A N 1
ATOM 655 C CA . THR A 1 83 ? 27.452 -5.907 -20.221 1.00 98.69 83 THR A CA 1
ATOM 656 C C . THR A 1 83 ? 28.731 -5.086 -20.072 1.00 98.69 83 THR A C 1
ATOM 658 O O . THR A 1 83 ? 29.767 -5.443 -20.630 1.00 98.69 83 THR A O 1
ATOM 661 N N . GLN A 1 84 ? 28.665 -3.977 -19.337 1.00 98.38 84 GLN A N 1
ATOM 662 C CA . GLN A 1 84 ? 29.789 -3.086 -19.081 1.00 98.38 84 GLN A CA 1
ATOM 663 C C . GLN A 1 84 ? 30.442 -3.433 -17.730 1.00 98.38 84 GLN A C 1
ATOM 665 O O . GLN A 1 84 ? 29.815 -4.112 -16.907 1.00 98.38 84 GLN A O 1
ATOM 670 N N . PRO A 1 85 ? 31.676 -2.965 -17.461 1.00 98.38 85 PRO A N 1
ATOM 671 C CA . PRO A 1 85 ? 32.303 -3.153 -16.157 1.00 98.38 85 PRO A CA 1
ATOM 672 C C . PRO A 1 85 ? 31.465 -2.530 -15.037 1.00 98.38 85 PRO A C 1
ATOM 674 O O . PRO A 1 85 ? 30.847 -1.481 -15.235 1.00 98.38 85 PRO A O 1
ATOM 677 N N . GLU A 1 86 ? 31.480 -3.134 -13.853 1.00 97.81 86 GLU A N 1
ATOM 678 C CA . GLU A 1 86 ? 30.764 -2.623 -12.677 1.00 97.81 86 GLU A CA 1
ATOM 679 C C . GLU A 1 86 ? 31.093 -1.142 -12.400 1.00 97.81 86 GLU A C 1
ATOM 681 O O . GLU A 1 86 ? 32.254 -0.725 -12.442 1.00 97.81 86 GLU A O 1
ATOM 686 N N . GLY A 1 87 ? 30.059 -0.333 -12.153 1.00 97.88 87 GLY A N 1
ATOM 687 C CA . GLY A 1 87 ? 30.176 1.094 -11.847 1.00 97.88 87 GLY A CA 1
ATOM 688 C C . GLY A 1 87 ? 30.653 1.994 -12.993 1.00 97.88 87 GLY A C 1
ATOM 689 O O . GLY A 1 87 ? 30.976 3.156 -12.751 1.00 97.88 87 GLY A O 1
ATOM 690 N N . SER A 1 88 ? 30.745 1.485 -14.225 1.00 97.69 88 SER A N 1
ATOM 691 C CA . SER A 1 88 ? 31.354 2.216 -15.347 1.00 97.69 88 SER A CA 1
ATOM 692 C C . SER A 1 88 ? 30.459 3.275 -15.992 1.00 97.69 88 SER A C 1
ATOM 694 O O . SER A 1 88 ? 30.972 4.198 -16.629 1.00 97.69 88 SER A O 1
ATOM 696 N N . THR A 1 89 ? 29.137 3.172 -15.847 1.00 96.69 89 THR A N 1
ATOM 697 C CA . THR A 1 89 ? 28.219 4.182 -16.387 1.00 96.69 89 THR A CA 1
ATOM 698 C C . THR A 1 89 ? 28.256 5.464 -15.553 1.00 96.69 89 THR A C 1
ATOM 700 O O . THR A 1 89 ? 28.604 5.459 -14.375 1.00 96.69 89 THR A O 1
ATOM 703 N N . ILE A 1 90 ? 27.811 6.575 -16.141 1.00 95.81 90 ILE A N 1
ATOM 704 C CA . ILE A 1 90 ? 27.629 7.858 -15.442 1.00 95.81 90 ILE A CA 1
ATOM 705 C C . ILE A 1 90 ? 26.730 7.756 -14.196 1.00 95.81 90 ILE A C 1
ATOM 707 O O . ILE A 1 90 ? 26.920 8.497 -13.234 1.00 95.81 90 ILE A O 1
ATOM 711 N N . PHE A 1 91 ? 25.791 6.809 -14.189 1.00 96.75 91 PHE A N 1
ATOM 712 C CA . PHE A 1 91 ? 24.890 6.561 -13.065 1.00 96.75 91 PHE A CA 1
ATOM 713 C C . PHE A 1 91 ? 25.537 5.727 -11.948 1.00 96.75 91 PHE A C 1
ATOM 715 O O . PHE A 1 91 ? 24.933 5.561 -10.897 1.00 96.75 91 PHE A O 1
ATOM 722 N N . GLY A 1 92 ? 26.746 5.191 -12.153 1.00 97.06 92 GLY A N 1
ATOM 723 C CA . GLY A 1 92 ? 27.389 4.261 -11.219 1.00 97.06 92 GLY A CA 1
ATOM 724 C C . GLY A 1 92 ? 26.878 2.821 -11.323 1.00 97.06 92 GLY A C 1
ATOM 725 O O . GLY A 1 92 ? 27.117 2.023 -10.424 1.00 97.06 92 GLY A O 1
ATOM 726 N N . ASN A 1 93 ? 26.192 2.485 -12.416 1.00 97.69 93 ASN A N 1
ATOM 727 C CA . ASN A 1 93 ? 25.765 1.130 -12.767 1.00 97.69 93 ASN A CA 1
ATOM 728 C C . ASN A 1 93 ? 26.756 0.448 -13.734 1.00 97.69 93 ASN A C 1
ATOM 730 O O . ASN A 1 93 ? 27.524 1.155 -14.400 1.00 97.69 93 ASN A O 1
ATOM 734 N N . PRO A 1 94 ? 26.692 -0.886 -13.899 1.00 97.94 94 PRO A N 1
ATOM 735 C CA . PRO A 1 94 ? 25.902 -1.831 -13.102 1.00 97.94 94 PRO A CA 1
ATOM 736 C C . PRO A 1 94 ? 26.469 -1.998 -11.680 1.00 97.94 94 PRO A C 1
ATOM 738 O O . PRO A 1 94 ? 27.601 -1.591 -11.431 1.00 97.94 94 PRO A O 1
ATOM 741 N N . ILE A 1 95 ? 25.679 -2.542 -10.749 1.00 94.88 95 ILE A N 1
ATOM 742 C CA . ILE A 1 95 ? 26.044 -2.726 -9.330 1.00 94.88 95 ILE A CA 1
ATOM 743 C C . ILE A 1 95 ? 25.927 -4.207 -8.954 1.00 94.88 95 ILE A C 1
ATOM 745 O O . ILE A 1 95 ? 24.906 -4.839 -9.218 1.00 94.88 95 ILE A O 1
ATOM 749 N N . GLY A 1 96 ? 26.962 -4.773 -8.326 1.00 92.81 96 GLY A N 1
ATOM 750 C CA . GLY A 1 96 ? 27.000 -6.175 -7.888 1.00 92.81 96 GLY A CA 1
ATOM 751 C C . GLY A 1 96 ? 27.137 -7.199 -9.023 1.00 92.81 96 GLY A C 1
ATOM 752 O O . GLY A 1 96 ? 27.192 -8.404 -8.771 1.00 92.81 96 GLY A O 1
ATOM 753 N N . VAL A 1 97 ? 27.191 -6.729 -10.269 1.00 95.50 97 VAL A N 1
ATOM 754 C CA . VAL A 1 97 ? 27.373 -7.508 -11.495 1.00 95.50 97 VAL A CA 1
ATOM 755 C C . VAL A 1 97 ? 28.022 -6.616 -12.556 1.00 95.50 97 VAL A C 1
ATOM 757 O O . VAL A 1 97 ? 27.943 -5.394 -12.474 1.00 95.50 97 VAL A O 1
ATOM 760 N N . GLY A 1 98 ? 28.644 -7.218 -13.562 1.00 96.31 98 GLY A N 1
ATOM 761 C CA . GLY A 1 98 ? 29.195 -6.531 -14.724 1.00 96.31 98 GLY A CA 1
ATOM 762 C C . GLY A 1 98 ? 29.800 -7.532 -15.700 1.00 96.31 98 GLY A C 1
ATOM 763 O O . GLY A 1 98 ? 29.877 -8.726 -15.401 1.00 96.31 98 GLY A O 1
ATOM 764 N N . ASP A 1 99 ? 30.219 -7.036 -16.861 1.00 98.19 99 ASP A N 1
ATOM 765 C CA . ASP A 1 99 ? 30.899 -7.814 -17.904 1.00 98.19 99 ASP A CA 1
ATOM 766 C C . ASP A 1 99 ? 30.122 -9.070 -18.365 1.00 98.19 99 ASP A C 1
ATOM 768 O O . ASP A 1 99 ? 30.713 -10.054 -18.821 1.00 98.19 99 ASP A O 1
ATOM 772 N N . ILE A 1 100 ? 28.785 -9.052 -18.262 1.00 98.19 100 ILE A N 1
ATOM 773 C CA . ILE A 1 100 ? 27.933 -10.136 -18.764 1.00 98.19 100 ILE A CA 1
ATOM 774 C C . ILE A 1 100 ? 27.987 -10.135 -20.298 1.00 98.19 100 ILE A C 1
ATOM 776 O O . ILE A 1 100 ? 27.755 -9.091 -20.913 1.00 98.19 100 ILE A O 1
ATOM 780 N N . PRO A 1 101 ? 28.268 -11.269 -20.964 1.00 98.44 101 PRO A N 1
ATOM 781 C CA . PRO A 1 101 ? 28.210 -11.330 -22.419 1.00 98.44 101 PRO A CA 1
ATOM 782 C C . PRO A 1 101 ? 26.826 -10.921 -22.939 1.00 98.44 101 PRO A C 1
ATOM 784 O O . PRO A 1 101 ? 25.803 -11.350 -22.412 1.00 98.44 101 PRO A O 1
ATOM 787 N N . ARG A 1 102 ? 26.780 -10.117 -24.009 1.00 98.00 102 ARG A N 1
ATOM 788 C CA . ARG A 1 102 ? 25.520 -9.619 -24.599 1.00 98.00 102 ARG A CA 1
ATOM 789 C C . ARG A 1 102 ? 24.520 -10.737 -24.925 1.00 98.00 102 ARG A C 1
ATOM 791 O O . ARG A 1 102 ? 23.316 -10.525 -24.798 1.00 98.00 102 ARG A O 1
ATOM 798 N N . ASP A 1 103 ? 25.014 -11.899 -25.341 1.00 97.81 103 ASP A N 1
ATOM 799 C CA . ASP A 1 103 ? 24.188 -13.058 -25.698 1.00 97.81 103 ASP A CA 1
ATOM 800 C C . ASP A 1 103 ? 23.576 -13.756 -24.465 1.00 97.81 103 ASP A C 1
ATOM 802 O O . ASP A 1 103 ? 22.552 -14.420 -24.596 1.00 97.81 103 ASP A O 1
ATOM 806 N N . ASP A 1 104 ? 24.132 -13.537 -23.267 1.00 98.56 104 ASP A N 1
ATOM 807 C CA . ASP A 1 104 ? 23.659 -14.124 -22.004 1.00 98.56 104 ASP A CA 1
ATOM 808 C C . ASP A 1 104 ? 22.646 -13.219 -21.269 1.00 98.56 104 ASP A C 1
ATOM 810 O O . ASP A 1 104 ? 21.963 -13.659 -20.341 1.00 98.56 104 ASP A O 1
ATOM 814 N N . VAL A 1 105 ? 22.499 -11.954 -21.687 1.00 98.69 105 VAL A N 1
ATOM 815 C CA . VAL A 1 105 ? 21.578 -10.968 -21.083 1.00 98.69 105 VAL A CA 1
ATOM 816 C C . VAL A 1 105 ? 20.123 -11.463 -20.981 1.00 98.69 105 VAL A C 1
ATOM 818 O O . VAL A 1 105 ? 19.526 -11.292 -19.911 1.00 98.69 105 VAL A O 1
ATOM 821 N N . PRO A 1 106 ? 19.515 -12.090 -22.015 1.00 98.62 106 PRO A N 1
ATOM 822 C CA . PRO A 1 106 ? 18.138 -12.571 -21.911 1.00 98.62 106 PRO A CA 1
ATOM 823 C C . PRO A 1 106 ? 17.979 -13.626 -20.812 1.00 98.62 106 PRO A C 1
ATOM 825 O O . PRO A 1 106 ? 16.983 -13.632 -20.088 1.00 98.62 106 PRO A O 1
ATOM 828 N N . GLU A 1 107 ? 18.943 -14.538 -20.677 1.00 98.50 107 GLU A N 1
ATOM 829 C CA . GLU A 1 107 ? 18.910 -15.579 -19.648 1.00 98.50 107 GLU A CA 1
ATOM 830 C C . GLU A 1 107 ? 19.157 -15.006 -18.256 1.00 98.50 107 GLU A C 1
ATOM 832 O O . GLU A 1 107 ? 18.468 -15.391 -17.313 1.00 98.50 107 GLU A O 1
ATOM 837 N N . PHE A 1 108 ? 20.078 -14.046 -18.140 1.00 98.44 108 PHE A N 1
ATOM 838 C CA . PHE A 1 108 ? 20.355 -13.348 -16.891 1.00 98.44 108 PHE A CA 1
ATOM 839 C C . PHE A 1 108 ? 19.088 -12.709 -16.310 1.00 98.44 108 PHE A C 1
ATOM 841 O O . PHE A 1 108 ? 18.734 -12.989 -15.165 1.00 98.44 108 PHE A O 1
ATOM 848 N N . TYR A 1 109 ? 18.368 -11.895 -17.091 1.00 98.44 109 TYR A N 1
ATOM 849 C CA . TYR A 1 109 ? 17.169 -11.217 -16.588 1.00 98.44 109 TYR A CA 1
ATOM 850 C C . TYR A 1 109 ? 15.986 -12.165 -16.375 1.00 98.44 109 TYR A C 1
ATOM 852 O O . TYR A 1 109 ? 15.220 -11.978 -15.429 1.00 98.44 109 TYR A O 1
ATOM 860 N N . ARG A 1 110 ? 15.851 -13.216 -17.195 1.00 98.12 110 ARG A N 1
ATOM 861 C CA . ARG A 1 110 ? 14.876 -14.287 -16.944 1.00 98.12 110 ARG A CA 1
ATOM 862 C C . ARG A 1 110 ? 15.106 -14.923 -15.578 1.00 98.12 110 ARG A C 1
ATOM 864 O O . ARG A 1 110 ? 14.163 -15.059 -14.802 1.00 98.12 110 ARG A O 1
ATOM 871 N N . ASP A 1 111 ? 16.346 -15.309 -15.288 1.00 97.56 111 ASP A N 1
ATOM 872 C CA . ASP A 1 111 ? 16.700 -15.948 -14.025 1.00 97.56 111 ASP A CA 1
ATOM 873 C C . ASP A 1 111 ? 16.570 -14.957 -12.857 1.00 97.56 111 ASP A C 1
ATOM 875 O O . ASP A 1 111 ? 15.997 -15.315 -11.833 1.00 97.56 111 ASP A O 1
ATOM 879 N N . LEU A 1 112 ? 16.987 -13.697 -13.020 1.00 96.94 112 LEU A N 1
ATOM 880 C CA . LEU A 1 112 ? 16.797 -12.655 -12.006 1.00 96.94 112 LEU A CA 1
ATOM 881 C C . LEU A 1 112 ? 15.317 -12.479 -11.630 1.00 96.94 112 LEU A C 1
ATOM 883 O O . LEU A 1 112 ? 14.997 -12.327 -10.454 1.00 96.94 112 LEU A O 1
ATOM 887 N N . LEU A 1 113 ? 14.409 -12.521 -12.607 1.00 96.88 113 LEU A N 1
ATOM 888 C CA . LEU A 1 113 ? 12.980 -12.312 -12.371 1.00 96.88 113 LEU A CA 1
ATOM 889 C C . LEU A 1 113 ? 12.226 -13.584 -11.976 1.00 96.88 113 LEU A C 1
ATOM 891 O O . LEU A 1 113 ? 11.174 -13.467 -11.354 1.00 96.88 113 LEU A O 1
ATOM 895 N N . ASN A 1 114 ? 12.702 -14.783 -12.324 1.00 95.75 114 ASN A N 1
ATOM 896 C CA . ASN A 1 114 ? 11.909 -16.012 -12.187 1.00 95.75 114 ASN A CA 1
ATOM 897 C C . ASN A 1 114 ? 12.589 -17.151 -11.407 1.00 95.75 114 ASN A C 1
ATOM 899 O O . ASN A 1 114 ? 11.953 -18.172 -11.142 1.00 95.75 114 ASN A O 1
ATOM 903 N N . LYS A 1 115 ? 13.859 -16.997 -11.011 1.00 96.50 115 LYS A N 1
ATOM 904 C CA . LYS A 1 115 ? 14.612 -17.999 -10.248 1.00 96.50 115 LYS A CA 1
ATOM 905 C C . LYS A 1 115 ? 15.119 -17.414 -8.923 1.00 96.50 115 LYS A C 1
ATOM 907 O O . LYS A 1 115 ? 15.921 -16.483 -8.942 1.00 96.50 115 LYS A O 1
ATOM 912 N N . PRO A 1 116 ? 14.716 -17.970 -7.769 1.00 96.19 116 PRO A N 1
ATOM 913 C CA . PRO A 1 116 ? 15.218 -17.529 -6.470 1.00 96.19 116 PRO A CA 1
ATOM 914 C C . PRO A 1 116 ? 16.751 -17.616 -6.402 1.00 96.19 116 PRO A C 1
ATOM 916 O O . PRO A 1 116 ? 17.339 -18.653 -6.726 1.00 96.19 116 PRO A O 1
ATOM 919 N N . GLY A 1 117 ? 17.405 -16.535 -5.983 1.00 93.69 117 GLY A N 1
ATOM 920 C CA . GLY A 1 117 ? 18.859 -16.428 -5.933 1.00 93.69 117 GLY A CA 1
ATOM 921 C C . GLY A 1 117 ? 19.350 -15.307 -5.015 1.00 93.69 117 GLY A C 1
ATOM 922 O O . GLY A 1 117 ? 18.575 -14.654 -4.323 1.00 93.69 117 GLY A O 1
ATOM 923 N N . ALA A 1 118 ? 20.669 -15.095 -4.993 1.00 92.50 118 ALA A N 1
ATOM 924 C CA . ALA A 1 118 ? 21.284 -14.089 -4.126 1.00 92.50 118 ALA A CA 1
ATOM 925 C C . ALA A 1 118 ? 20.953 -12.650 -4.563 1.00 92.50 118 ALA A C 1
ATOM 927 O O . ALA A 1 118 ? 20.606 -11.839 -3.716 1.00 92.50 118 ALA A O 1
ATOM 928 N N . LEU A 1 119 ? 21.010 -12.354 -5.870 1.00 91.94 119 LEU A N 1
ATOM 929 C CA . LEU A 1 119 ? 20.783 -11.001 -6.409 1.00 91.94 119 LEU A CA 1
ATOM 930 C C . LEU A 1 119 ? 19.344 -10.497 -6.237 1.00 91.94 119 LEU A C 1
ATOM 932 O O . LEU A 1 119 ? 19.130 -9.297 -6.162 1.00 91.94 119 LEU A O 1
ATOM 936 N N . ASN A 1 120 ? 18.363 -11.399 -6.186 1.00 94.44 120 ASN A N 1
ATOM 937 C CA . ASN A 1 120 ? 16.954 -11.044 -6.002 1.00 94.44 120 ASN A CA 1
ATOM 938 C C . ASN A 1 120 ? 16.433 -11.376 -4.598 1.00 94.44 120 ASN A C 1
ATOM 940 O O . ASN A 1 120 ? 15.232 -11.298 -4.359 1.00 94.44 120 ASN A O 1
ATOM 944 N N . HIS A 1 121 ? 17.313 -11.777 -3.672 1.00 95.00 121 HIS A N 1
ATOM 945 C CA . HIS A 1 121 ? 16.948 -12.116 -2.291 1.00 95.00 121 HIS A CA 1
ATOM 946 C C . HIS A 1 121 ? 15.846 -13.191 -2.195 1.00 95.00 121 HIS A C 1
ATOM 948 O O . HIS A 1 121 ? 14.994 -13.175 -1.305 1.00 95.00 121 HIS A O 1
ATOM 954 N N . GLY A 1 122 ? 15.841 -14.123 -3.153 1.00 95.00 122 GLY A N 1
ATOM 955 C CA . GLY A 1 122 ? 14.814 -15.155 -3.301 1.00 95.00 122 GLY A CA 1
ATOM 956 C C . GLY A 1 122 ? 13.466 -14.658 -3.841 1.00 95.00 122 GLY A C 1
ATOM 957 O O . GLY A 1 122 ? 12.599 -15.483 -4.128 1.00 95.00 122 GLY A O 1
ATOM 958 N N . GLN A 1 123 ? 13.284 -13.347 -4.016 1.00 96.00 123 GLN A N 1
ATOM 959 C CA . GLN A 1 123 ? 12.045 -12.741 -4.495 1.00 96.00 123 GLN A CA 1
ATOM 960 C C . GLN A 1 123 ? 11.990 -12.758 -6.022 1.00 96.00 123 GLN A C 1
ATOM 962 O O . GLN A 1 123 ? 12.885 -12.278 -6.710 1.00 96.00 123 GLN A O 1
ATOM 967 N N . THR A 1 124 ? 10.912 -13.306 -6.568 1.00 96.94 124 THR A N 1
ATOM 968 C CA . THR A 1 124 ? 10.707 -13.482 -8.008 1.00 96.94 124 THR A CA 1
ATOM 969 C C . THR A 1 124 ? 9.291 -13.073 -8.393 1.00 96.94 124 THR A C 1
ATOM 971 O O . THR A 1 124 ? 8.399 -12.979 -7.551 1.00 96.94 124 THR A O 1
ATOM 974 N N . LEU A 1 125 ? 9.052 -12.874 -9.687 1.00 96.25 125 LEU A N 1
ATOM 975 C CA . LEU A 1 125 ? 7.716 -12.643 -10.221 1.00 96.25 125 LEU A CA 1
ATOM 976 C C . LEU A 1 125 ? 6.797 -13.838 -9.925 1.00 96.25 125 LEU A C 1
ATOM 978 O O . LEU A 1 125 ? 5.641 -13.648 -9.553 1.00 96.25 125 LEU A O 1
ATOM 982 N N . ASN A 1 126 ? 7.317 -15.068 -10.018 1.00 96.88 126 ASN A N 1
ATOM 983 C CA . ASN A 1 126 ? 6.564 -16.262 -9.645 1.00 96.88 126 ASN A CA 1
ATOM 984 C C . ASN A 1 126 ? 6.233 -16.299 -8.146 1.00 96.88 126 ASN A C 1
ATOM 986 O O . ASN A 1 126 ? 5.076 -16.530 -7.806 1.00 96.88 126 ASN A O 1
ATOM 990 N N . SER A 1 127 ? 7.197 -16.047 -7.250 1.00 97.06 127 SER A N 1
ATOM 991 C CA . SER A 1 127 ? 6.928 -16.052 -5.802 1.00 97.06 127 SER A CA 1
ATOM 992 C C . SER A 1 127 ? 5.930 -14.964 -5.408 1.00 97.06 127 SER A C 1
ATOM 994 O O . SER A 1 127 ? 5.037 -15.236 -4.611 1.00 97.06 127 SER A O 1
ATOM 996 N N . TYR A 1 128 ? 6.006 -13.779 -6.030 1.00 97.94 128 TYR A N 1
ATOM 997 C CA . TYR A 1 128 ? 5.027 -12.709 -5.840 1.00 97.94 128 TYR A CA 1
ATOM 998 C C . TYR A 1 128 ? 3.607 -13.176 -6.185 1.00 97.94 128 TYR A C 1
ATOM 1000 O O . TYR A 1 128 ? 2.711 -13.101 -5.345 1.00 97.94 128 TYR A O 1
ATOM 1008 N N . TRP A 1 129 ? 3.390 -13.701 -7.398 1.00 97.56 129 TRP A N 1
ATOM 1009 C CA . TRP A 1 129 ? 2.056 -14.129 -7.832 1.00 97.56 129 TRP A CA 1
ATOM 1010 C C . TRP A 1 129 ? 1.534 -15.332 -7.048 1.00 97.56 129 TRP A C 1
ATOM 1012 O O . TRP A 1 129 ? 0.345 -15.370 -6.712 1.00 97.56 129 TRP A O 1
ATOM 1022 N N . MET A 1 130 ? 2.417 -16.260 -6.675 1.00 97.94 130 MET A N 1
ATOM 1023 C CA . MET A 1 130 ? 2.079 -17.370 -5.789 1.00 97.94 130 MET A CA 1
ATOM 1024 C C . MET A 1 130 ? 1.627 -16.858 -4.422 1.00 97.94 130 MET A C 1
ATOM 1026 O O . MET A 1 130 ? 0.612 -17.318 -3.910 1.00 97.94 130 MET A O 1
ATOM 1030 N N . GLU A 1 131 ? 2.302 -15.867 -3.851 1.00 98.06 131 GLU A N 1
ATOM 1031 C CA . GLU A 1 131 ? 1.927 -15.311 -2.556 1.00 98.06 131 GLU A CA 1
ATOM 1032 C C . GLU A 1 131 ? 0.608 -14.528 -2.607 1.00 98.06 131 GLU A C 1
ATOM 1034 O O . GLU A 1 131 ? -0.337 -14.842 -1.877 1.00 98.06 131 GLU A O 1
ATOM 1039 N N . VAL A 1 132 ? 0.485 -13.542 -3.503 1.00 97.56 132 VAL A N 1
ATOM 1040 C CA . VAL A 1 132 ? -0.695 -12.657 -3.521 1.00 97.56 132 VAL A CA 1
ATOM 1041 C C . VAL A 1 132 ? -1.977 -13.368 -3.952 1.00 97.56 132 VAL A C 1
ATOM 1043 O O . VAL A 1 132 ? -3.075 -12.873 -3.676 1.00 97.56 132 VAL A O 1
ATOM 1046 N N . SER A 1 133 ? -1.857 -14.523 -4.607 1.00 97.19 133 SER A N 1
ATOM 1047 C CA . SER A 1 133 ? -2.978 -15.382 -4.992 1.00 97.19 133 SER A CA 1
ATOM 1048 C C . SER A 1 133 ? -3.215 -16.562 -4.042 1.00 97.19 133 SER A C 1
ATOM 1050 O O . SER A 1 133 ? -4.121 -17.361 -4.286 1.00 97.19 133 SER A O 1
ATOM 1052 N N . TYR A 1 134 ? -2.419 -16.685 -2.975 1.00 96.88 134 TYR A N 1
ATOM 1053 C CA . TYR A 1 134 ? -2.442 -17.808 -2.031 1.00 96.88 134 TYR A CA 1
ATOM 1054 C C . TYR A 1 134 ? -2.228 -19.173 -2.707 1.00 96.88 134 TYR A C 1
ATOM 1056 O O . TYR A 1 134 ? -2.872 -20.171 -2.383 1.00 96.88 134 TYR A O 1
ATOM 1064 N N . GLY A 1 135 ? -1.311 -19.214 -3.670 1.00 96.88 135 GLY A N 1
ATOM 1065 C CA . GLY A 1 135 ? -0.885 -20.401 -4.403 1.00 96.88 135 GLY A CA 1
ATOM 1066 C C . GLY A 1 135 ? -1.795 -20.777 -5.566 1.00 96.88 135 GLY A C 1
ATOM 1067 O O . GLY A 1 135 ? -1.704 -21.899 -6.064 1.00 96.88 135 GLY A O 1
ATOM 1068 N N . LYS A 1 136 ? -2.704 -19.895 -5.993 1.00 96.88 136 LYS A N 1
ATOM 1069 C CA . LYS A 1 136 ? -3.585 -20.155 -7.142 1.00 96.88 136 LYS A CA 1
ATOM 1070 C C . LYS A 1 136 ? -2.861 -19.973 -8.465 1.00 96.88 136 LYS A C 1
ATOM 1072 O O . LYS A 1 136 ? -3.000 -20.828 -9.334 1.00 96.88 136 LYS A O 1
ATOM 1077 N N . TYR A 1 137 ? -2.086 -18.903 -8.590 1.00 96.81 137 TYR A N 1
ATOM 1078 C CA . TYR A 1 137 ? -1.448 -18.507 -9.836 1.00 96.81 137 TYR A CA 1
ATOM 1079 C C . TYR A 1 137 ? 0.055 -18.346 -9.659 1.00 96.81 137 TYR A C 1
ATOM 1081 O O . TYR A 1 137 ? 0.507 -17.778 -8.668 1.00 96.81 137 TYR A O 1
ATOM 1089 N N . GLY A 1 138 ? 0.810 -18.836 -10.635 1.00 95.81 138 GLY A N 1
ATOM 1090 C CA . GLY A 1 138 ? 2.247 -18.614 -10.758 1.00 95.81 138 GLY A CA 1
ATOM 1091 C C . GLY A 1 138 ? 2.586 -18.029 -12.124 1.00 95.81 138 GLY A C 1
ATOM 1092 O O . GLY A 1 138 ? 1.714 -17.881 -12.981 1.00 95.81 138 GLY A O 1
ATOM 1093 N N . VAL A 1 139 ? 3.864 -17.732 -12.339 1.00 95.69 139 VAL A N 1
ATOM 1094 C CA . VAL A 1 139 ? 4.366 -17.210 -13.614 1.00 95.69 139 VAL A CA 1
ATOM 1095 C C . VAL A 1 139 ? 5.516 -18.073 -14.103 1.00 95.69 139 VAL A C 1
ATOM 1097 O O . VAL A 1 139 ? 6.394 -18.475 -13.342 1.00 95.69 139 VAL A O 1
ATOM 1100 N N . ASP A 1 140 ? 5.497 -18.386 -15.391 1.00 95.19 140 ASP A N 1
ATOM 1101 C CA . ASP A 1 140 ? 6.662 -18.848 -16.122 1.00 95.19 140 ASP A CA 1
ATOM 1102 C C . ASP A 1 140 ? 7.152 -17.755 -17.064 1.00 95.19 140 ASP A C 1
ATOM 1104 O O . ASP A 1 140 ? 6.350 -17.023 -17.644 1.00 95.19 140 ASP A O 1
ATOM 1108 N N . LEU A 1 141 ? 8.468 -17.638 -17.211 1.00 96.50 141 LEU A N 1
ATOM 1109 C CA . LEU A 1 141 ? 9.088 -16.566 -17.978 1.00 96.50 141 LEU A CA 1
ATOM 1110 C C . LEU A 1 141 ? 10.045 -17.160 -19.007 1.00 96.50 141 LEU A C 1
ATOM 1112 O O . LEU A 1 141 ? 11.058 -17.763 -18.655 1.00 96.50 141 LEU A O 1
ATOM 1116 N N . THR A 1 142 ? 9.730 -16.973 -20.286 1.00 98.19 142 THR A N 1
ATOM 1117 C CA . THR A 1 142 ? 10.631 -17.290 -21.403 1.00 98.19 142 THR A CA 1
ATOM 1118 C C . THR A 1 142 ? 11.333 -16.020 -21.851 1.00 98.19 142 THR A C 1
ATOM 1120 O O . THR A 1 142 ? 10.665 -15.007 -22.024 1.00 98.19 142 THR A O 1
ATOM 1123 N N . SER A 1 143 ? 12.647 -16.046 -22.071 1.00 98.25 143 SER A N 1
ATOM 1124 C CA . SER A 1 143 ? 13.371 -14.880 -22.585 1.00 98.25 143 SER A CA 1
ATOM 1125 C C . SER A 1 143 ? 13.736 -14.973 -24.063 1.00 98.25 143 SER A C 1
ATOM 1127 O O . SER A 1 143 ? 13.933 -16.057 -24.606 1.00 98.25 143 SER A O 1
ATOM 1129 N N . TYR A 1 144 ? 13.832 -13.802 -24.692 1.00 98.56 144 TYR A N 1
ATOM 1130 C CA . TYR A 1 144 ? 14.168 -13.583 -26.095 1.00 98.56 144 TYR A CA 1
ATOM 1131 C C . TYR A 1 144 ? 15.094 -12.374 -26.244 1.00 98.56 144 TYR A C 1
ATOM 1133 O O . TYR A 1 144 ? 15.042 -11.447 -25.435 1.00 98.56 144 TYR A O 1
ATOM 1141 N N . GLY A 1 145 ? 15.889 -12.356 -27.313 1.00 96.75 145 GLY A N 1
ATOM 1142 C CA . GLY A 1 145 ? 16.913 -11.345 -27.576 1.00 96.75 145 GLY A CA 1
ATOM 1143 C C . GLY A 1 145 ? 18.320 -11.945 -27.520 1.00 96.75 145 GLY A C 1
ATOM 1144 O O . GLY A 1 145 ? 18.482 -13.159 -27.537 1.00 96.75 145 GLY A O 1
ATOM 1145 N N . SER A 1 146 ? 19.381 -11.146 -27.464 1.00 97.75 146 SER A N 1
ATOM 1146 C CA . SER A 1 146 ? 19.412 -9.679 -27.394 1.00 97.75 146 SER A CA 1
ATOM 1147 C C . SER A 1 146 ? 19.154 -9.007 -28.749 1.00 97.75 146 SER A C 1
ATOM 1149 O O . SER A 1 146 ? 19.990 -9.087 -29.658 1.00 97.75 146 SER A O 1
ATOM 1151 N N . TYR A 1 147 ? 18.034 -8.291 -28.890 1.00 98.44 147 TYR A N 1
ATOM 1152 C CA . TYR A 1 147 ? 17.713 -7.541 -30.114 1.00 98.44 147 TYR A CA 1
ATOM 1153 C C . TYR A 1 147 ? 18.270 -6.117 -30.061 1.00 98.44 147 TYR A C 1
ATOM 1155 O O . TYR A 1 147 ? 18.311 -5.519 -28.994 1.00 98.44 147 TYR A O 1
ATOM 1163 N N . GLN A 1 148 ? 18.662 -5.562 -31.210 1.00 97.94 148 GLN A N 1
ATOM 1164 C CA . GLN A 1 148 ? 19.066 -4.158 -31.304 1.00 97.94 148 GLN A CA 1
ATOM 1165 C C . GLN A 1 148 ? 17.946 -3.319 -31.924 1.00 97.94 148 GLN A C 1
ATOM 1167 O O . GLN A 1 148 ? 17.449 -3.628 -33.010 1.00 97.94 148 GLN A O 1
ATOM 1172 N N . MET A 1 149 ? 17.564 -2.244 -31.241 1.00 98.00 149 MET A N 1
ATOM 1173 C CA . MET A 1 149 ? 16.573 -1.280 -31.710 1.00 98.00 149 MET A CA 1
ATOM 1174 C C . MET A 1 149 ? 17.087 -0.497 -32.931 1.00 98.00 149 MET A C 1
ATOM 1176 O O . MET A 1 149 ? 18.278 -0.205 -33.030 1.00 98.00 149 MET A O 1
ATOM 1180 N N . PRO A 1 150 ? 16.207 -0.070 -33.856 1.00 97.44 150 PRO A N 1
ATOM 1181 C CA . PRO A 1 150 ? 16.619 0.632 -35.077 1.00 97.44 150 PRO A CA 1
ATOM 1182 C C . PRO A 1 150 ? 17.024 2.102 -34.865 1.00 97.44 150 PRO A C 1
ATOM 1184 O O . PRO A 1 150 ? 17.420 2.768 -35.820 1.00 97.44 150 PRO A O 1
ATOM 1187 N N . ARG A 1 151 ? 16.865 2.634 -33.650 1.00 97.06 151 ARG A N 1
ATOM 1188 C CA . ARG A 1 151 ? 17.099 4.042 -33.289 1.00 97.06 151 ARG A CA 1
ATOM 1189 C C . ARG A 1 151 ? 17.772 4.126 -31.928 1.00 97.06 151 ARG A C 1
ATOM 1191 O O . ARG A 1 151 ? 17.715 3.161 -31.167 1.00 97.06 151 ARG A O 1
ATOM 1198 N N . ASN A 1 152 ? 18.361 5.273 -31.619 1.00 96.88 152 ASN A N 1
ATOM 1199 C CA . ASN A 1 152 ? 19.001 5.530 -30.330 1.00 96.88 152 ASN A CA 1
ATOM 1200 C C . ASN A 1 152 ? 17.978 5.607 -29.189 1.00 96.88 152 ASN A C 1
ATOM 1202 O O . ASN A 1 152 ? 16.817 5.941 -29.424 1.00 96.88 152 ASN A O 1
ATOM 1206 N N . HIS A 1 153 ? 18.405 5.351 -27.948 1.00 95.38 153 HIS A N 1
ATOM 1207 C CA . HIS A 1 153 ? 17.493 5.322 -26.790 1.00 95.38 153 HIS A CA 1
ATOM 1208 C C . HIS A 1 153 ? 16.706 6.641 -26.626 1.00 95.38 153 HIS A C 1
ATOM 1210 O O . HIS A 1 153 ? 15.483 6.625 -26.477 1.00 95.38 153 HIS A O 1
ATOM 1216 N N . PHE A 1 154 ? 17.383 7.788 -26.768 1.00 94.06 154 PHE A N 1
ATOM 1217 C CA . PHE A 1 154 ? 16.787 9.119 -26.611 1.00 94.06 154 PHE A CA 1
ATOM 1218 C C . PHE A 1 154 ? 15.711 9.431 -27.661 1.00 94.06 154 PHE A C 1
ATOM 1220 O O . PHE A 1 154 ? 14.835 10.264 -27.430 1.00 94.06 154 PHE A O 1
ATOM 1227 N N . GLU A 1 155 ? 15.728 8.749 -28.814 1.00 94.81 155 GLU A N 1
ATOM 1228 C CA . GLU A 1 155 ? 14.699 8.922 -29.844 1.00 94.81 155 GLU A CA 1
ATOM 1229 C C . GLU A 1 155 ? 13.349 8.319 -29.428 1.00 94.81 155 GLU A C 1
ATOM 1231 O O . GLU A 1 155 ? 12.324 8.652 -30.032 1.00 94.81 155 GLU A O 1
ATOM 1236 N N . TYR A 1 156 ? 13.347 7.461 -28.403 1.00 93.38 156 TYR A N 1
ATOM 1237 C CA . TYR A 1 156 ? 12.152 6.903 -27.773 1.00 93.38 156 TYR A CA 1
ATOM 1238 C C . TYR A 1 156 ? 11.775 7.635 -26.479 1.00 93.38 156 TYR A C 1
ATOM 1240 O O . TYR A 1 156 ? 10.586 7.829 -26.244 1.00 93.38 156 TYR A O 1
ATOM 1248 N N . GLY A 1 157 ? 12.752 8.045 -25.661 1.00 88.94 157 GLY A N 1
ATOM 1249 C CA . GLY A 1 157 ? 12.498 8.641 -24.341 1.00 88.94 157 GLY A CA 1
ATOM 1250 C C . GLY A 1 157 ? 12.096 10.118 -24.339 1.00 88.94 157 GLY A C 1
ATOM 1251 O O . GLY A 1 157 ? 11.354 10.551 -23.468 1.00 88.94 157 GLY A O 1
ATOM 1252 N N . ASN A 1 158 ? 12.482 10.902 -25.356 1.00 83.25 158 ASN A N 1
ATOM 1253 C CA . ASN A 1 158 ? 12.189 12.345 -25.370 1.00 83.25 158 ASN A CA 1
ATOM 1254 C C . ASN A 1 158 ? 10.686 12.689 -25.396 1.00 83.25 158 ASN A C 1
ATOM 1256 O O . ASN A 1 158 ? 10.301 13.793 -25.032 1.00 83.25 158 ASN A O 1
ATOM 1260 N N . ALA A 1 159 ? 9.820 11.804 -25.888 1.00 77.12 159 ALA A N 1
ATOM 1261 C CA . ALA A 1 159 ? 8.376 12.025 -25.929 1.00 77.12 159 ALA A CA 1
ATOM 1262 C C . ALA A 1 159 ? 7.680 11.132 -24.884 1.00 77.12 159 ALA A C 1
ATOM 1264 O O . ALA A 1 159 ? 8.077 9.981 -24.727 1.00 77.12 159 ALA A O 1
ATOM 1265 N N . PRO A 1 160 ? 6.607 11.598 -24.212 1.00 73.31 160 PRO A N 1
ATOM 1266 C CA . PRO A 1 160 ? 5.815 12.792 -24.529 1.00 73.31 160 PRO A CA 1
ATOM 1267 C C . PRO A 1 160 ? 6.201 14.074 -23.768 1.00 73.31 160 PRO A C 1
ATOM 1269 O O . PRO A 1 160 ? 5.551 15.096 -23.985 1.00 73.31 160 PRO A O 1
ATOM 1272 N N . TYR A 1 161 ? 7.181 14.034 -22.862 1.00 80.12 161 TYR A N 1
ATOM 1273 C CA . TYR A 1 161 ? 7.408 15.127 -21.900 1.00 80.12 161 TYR A CA 1
ATOM 1274 C C . TYR A 1 161 ? 8.523 16.098 -22.290 1.00 80.12 161 TYR A C 1
ATOM 1276 O O . TYR A 1 161 ? 8.445 17.284 -21.954 1.00 80.12 161 TYR A O 1
ATOM 1284 N N . GLY A 1 162 ? 9.522 15.623 -23.029 1.00 76.62 162 GLY A N 1
ATOM 1285 C CA . GLY A 1 162 ? 10.512 16.475 -23.665 1.00 76.62 162 GLY A CA 1
ATOM 1286 C C . GLY A 1 162 ? 9.909 17.322 -24.787 1.00 76.62 162 GLY A C 1
ATOM 1287 O O . GLY A 1 162 ? 8.721 17.288 -25.113 1.00 76.62 162 GLY A O 1
ATOM 1288 N N . ASP A 1 163 ? 10.758 18.138 -25.385 1.00 80.75 163 ASP A N 1
ATOM 1289 C CA . ASP A 1 163 ? 10.416 19.064 -26.453 1.00 80.75 163 ASP A CA 1
ATOM 1290 C C . ASP A 1 163 ? 11.474 19.048 -27.562 1.00 80.75 163 ASP A C 1
ATOM 1292 O O . ASP A 1 163 ? 12.426 18.267 -27.549 1.00 80.75 163 ASP A O 1
ATOM 1296 N N . ALA A 1 164 ? 11.286 19.892 -28.578 1.00 82.25 164 ALA A N 1
ATOM 1297 C CA . ALA A 1 164 ? 12.213 19.961 -29.703 1.00 82.25 164 ALA A CA 1
ATOM 1298 C C . ALA A 1 164 ? 13.637 20.366 -29.277 1.00 82.25 164 ALA A C 1
ATOM 1300 O O . ALA A 1 164 ? 14.584 19.996 -29.961 1.00 82.25 164 ALA A O 1
ATOM 1301 N N . SER A 1 165 ? 13.798 21.095 -28.165 1.00 84.25 165 SER A N 1
ATOM 1302 C CA . SER A 1 165 ? 15.113 21.487 -27.635 1.00 84.25 165 SER A CA 1
ATOM 1303 C C . SER A 1 165 ? 15.846 20.374 -26.887 1.00 84.25 165 SER A C 1
ATOM 1305 O O . SER A 1 165 ? 17.044 20.506 -26.666 1.00 84.25 165 SER A O 1
ATOM 1307 N N . SER A 1 166 ? 15.158 19.293 -26.515 1.00 87.56 166 SER A N 1
ATOM 1308 C CA . SER A 1 166 ? 15.740 18.126 -25.829 1.00 87.56 166 SER A CA 1
ATOM 1309 C C . SER A 1 166 ? 16.000 16.939 -26.764 1.00 87.56 166 SER A C 1
ATOM 1311 O O . SER A 1 166 ? 16.621 15.957 -26.359 1.00 87.56 166 SER A O 1
ATOM 1313 N N . CYS A 1 167 ? 15.643 17.066 -28.047 1.00 91.62 167 CYS A N 1
ATOM 1314 C CA . CYS A 1 167 ? 15.998 16.103 -29.083 1.00 91.62 167 CYS A CA 1
ATOM 1315 C C . CYS A 1 167 ? 17.304 16.504 -29.798 1.00 91.62 167 CYS A C 1
ATOM 1317 O O . CYS A 1 167 ? 17.365 17.612 -30.342 1.00 91.62 167 CYS A O 1
ATOM 1319 N N . PRO A 1 168 ? 18.321 15.623 -29.860 1.00 92.81 168 PRO A N 1
ATOM 1320 C CA . PRO A 1 168 ? 19.568 15.906 -30.561 1.00 92.81 168 PRO A CA 1
ATOM 1321 C C . PRO A 1 168 ? 19.412 16.363 -32.018 1.00 92.81 168 PRO A C 1
ATOM 1323 O O . PRO A 1 168 ? 18.577 15.816 -32.752 1.00 92.81 168 PRO A O 1
ATOM 1326 N N . PRO A 1 169 ? 20.208 17.355 -32.476 1.00 88.75 169 PRO A N 1
ATOM 1327 C CA . PRO A 1 169 ? 20.171 17.821 -33.855 1.00 88.75 169 PRO A CA 1
ATOM 1328 C C . PRO A 1 169 ? 20.321 16.672 -34.858 1.00 88.75 169 PRO A C 1
ATOM 1330 O O . PRO A 1 169 ? 21.172 15.802 -34.708 1.00 88.75 169 PRO A O 1
ATOM 1333 N N . ASN A 1 170 ? 19.535 16.715 -35.936 1.00 89.56 170 ASN A N 1
ATOM 1334 C CA . ASN A 1 170 ? 19.483 15.696 -36.997 1.00 89.56 170 ASN A CA 1
ATOM 1335 C C . ASN A 1 170 ? 18.819 14.359 -36.617 1.00 89.56 170 ASN A C 1
ATOM 1337 O O . ASN A 1 170 ? 18.755 13.473 -37.469 1.00 89.56 170 ASN A O 1
ATOM 1341 N N . PHE A 1 171 ? 18.268 14.229 -35.409 1.00 93.06 171 PHE A N 1
ATOM 1342 C CA . PHE A 1 171 ? 17.456 13.079 -35.008 1.00 93.06 171 PHE A CA 1
ATOM 1343 C C . PHE A 1 171 ? 15.968 13.425 -34.949 1.00 93.06 171 PHE A C 1
ATOM 1345 O O . PHE A 1 171 ? 15.564 14.590 -34.950 1.00 93.06 171 PHE A O 1
ATOM 1352 N N . THR A 1 172 ? 15.129 12.389 -34.908 1.00 91.69 172 THR A N 1
ATOM 1353 C CA . THR A 1 172 ? 13.683 12.543 -34.722 1.00 91.69 172 THR A CA 1
ATOM 1354 C C . THR A 1 172 ? 13.229 11.730 -33.527 1.00 91.69 172 THR A C 1
ATOM 1356 O O . THR A 1 172 ? 13.068 10.513 -33.613 1.00 91.69 172 THR A O 1
ATOM 1359 N N . CYS A 1 173 ? 12.949 12.418 -32.425 1.00 92.25 173 CYS A N 1
ATOM 1360 C CA . CYS A 1 173 ? 12.536 11.781 -31.183 1.00 92.25 173 CYS A CA 1
ATOM 1361 C C . CYS A 1 173 ? 11.022 11.524 -31.142 1.00 92.25 173 CYS A C 1
ATOM 1363 O O . CYS A 1 173 ? 10.280 12.067 -30.329 1.00 92.25 173 CYS A O 1
ATOM 1365 N N . ASN A 1 174 ? 10.564 10.738 -32.116 1.00 91.00 174 ASN A N 1
ATOM 1366 C CA . ASN A 1 174 ? 9.194 10.250 -32.267 1.00 91.00 174 ASN A CA 1
ATOM 1367 C C . ASN A 1 174 ? 9.160 8.717 -32.403 1.00 91.00 174 ASN A C 1
ATOM 1369 O O . ASN A 1 174 ? 8.282 8.163 -33.075 1.00 91.00 174 ASN A O 1
ATOM 1373 N N . GLY A 1 175 ? 10.171 8.044 -31.847 1.00 92.44 175 GLY A N 1
ATOM 1374 C CA . GLY A 1 175 ? 10.266 6.593 -31.833 1.00 92.44 175 GLY A CA 1
ATOM 1375 C C . GLY A 1 175 ? 9.058 5.976 -31.137 1.00 92.44 175 GLY A C 1
ATOM 1376 O O . GLY A 1 175 ? 8.511 6.533 -30.189 1.00 92.44 175 GLY A O 1
ATOM 1377 N N . ASN A 1 176 ? 8.625 4.813 -31.619 1.00 92.56 176 ASN A N 1
ATOM 1378 C CA . ASN A 1 176 ? 7.579 4.042 -30.959 1.00 92.56 176 ASN A CA 1
ATOM 1379 C C . ASN A 1 176 ? 8.213 2.760 -30.431 1.00 92.56 176 ASN A C 1
ATOM 1381 O O . ASN A 1 176 ? 8.378 1.802 -31.185 1.00 92.56 176 ASN A O 1
ATOM 1385 N N . PHE A 1 177 ? 8.582 2.786 -29.149 1.00 92.62 177 PHE A N 1
ATOM 1386 C CA . PHE A 1 177 ? 9.325 1.710 -28.502 1.00 92.62 177 PHE A CA 1
ATOM 1387 C C . PHE A 1 177 ? 8.602 0.367 -28.649 1.00 92.62 177 PHE A C 1
ATOM 1389 O O . PHE A 1 177 ? 9.156 -0.560 -29.228 1.00 92.62 177 PHE A O 1
ATOM 1396 N N . ALA A 1 178 ? 7.330 0.293 -28.245 1.00 91.19 178 ALA A N 1
ATOM 1397 C CA . ALA A 1 178 ? 6.549 -0.942 -28.297 1.00 91.19 178 ALA A CA 1
ATOM 1398 C C . ALA A 1 178 ? 6.419 -1.508 -29.723 1.00 91.19 178 ALA A C 1
ATOM 1400 O O . ALA A 1 178 ? 6.535 -2.716 -29.932 1.00 91.19 178 ALA A O 1
ATOM 1401 N N . ARG A 1 179 ? 6.201 -0.645 -30.728 1.00 93.88 179 ARG A N 1
ATOM 1402 C CA . ARG A 1 179 ? 6.117 -1.070 -32.136 1.00 93.88 179 ARG A CA 1
ATOM 1403 C C . ARG A 1 179 ? 7.441 -1.657 -32.614 1.00 93.88 179 ARG A C 1
ATOM 1405 O O . ARG A 1 179 ? 7.438 -2.727 -33.219 1.00 93.88 179 ARG A O 1
ATOM 1412 N N . ASP A 1 180 ? 8.538 -0.941 -32.393 1.00 96.19 180 ASP A N 1
ATOM 1413 C CA . ASP A 1 180 ? 9.844 -1.309 -32.941 1.00 96.19 180 ASP A CA 1
ATOM 1414 C C . ASP A 1 180 ? 10.426 -2.526 -32.198 1.00 96.19 180 ASP A C 1
ATOM 1416 O O . ASP A 1 180 ? 10.957 -3.432 -32.839 1.00 96.19 180 ASP A O 1
ATOM 1420 N N . ALA A 1 181 ? 10.199 -2.623 -30.883 1.00 95.81 181 ALA A N 1
ATOM 1421 C CA . ALA A 1 181 ? 10.568 -3.778 -30.071 1.00 95.81 181 ALA A CA 1
ATOM 1422 C C . ALA A 1 181 ? 9.816 -5.048 -30.491 1.00 95.81 181 ALA A C 1
ATOM 1424 O O . ALA A 1 181 ? 10.426 -6.093 -30.736 1.00 95.81 181 ALA A O 1
ATOM 1425 N N . ARG A 1 182 ? 8.490 -4.949 -30.669 1.00 95.94 182 ARG A N 1
ATOM 1426 C CA . ARG A 1 182 ? 7.682 -6.060 -31.186 1.00 95.94 182 ARG A CA 1
ATOM 1427 C C . ARG A 1 182 ? 8.132 -6.479 -32.579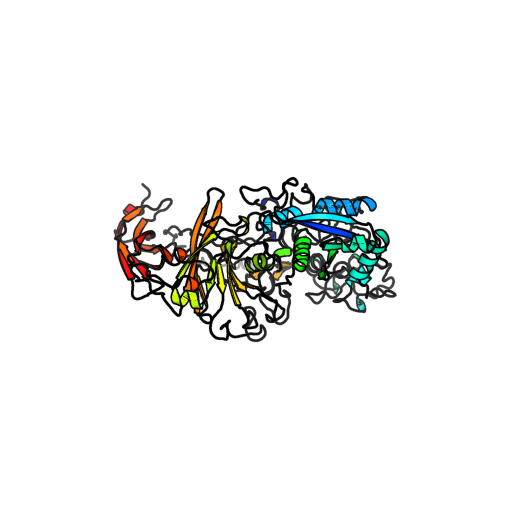 1.00 95.94 182 ARG A C 1
ATOM 1429 O O . ARG A 1 182 ? 8.192 -7.671 -32.857 1.00 95.94 182 ARG A O 1
ATOM 1436 N N . ALA A 1 183 ? 8.418 -5.524 -33.465 1.00 97.19 183 ALA A N 1
ATOM 1437 C CA . ALA A 1 183 ? 8.851 -5.828 -34.825 1.00 97.19 183 ALA A CA 1
ATOM 1438 C C . ALA A 1 183 ? 10.172 -6.613 -34.843 1.00 97.19 183 ALA A C 1
ATOM 1440 O O . ALA A 1 183 ? 10.281 -7.572 -35.604 1.00 97.19 183 ALA A O 1
ATOM 1441 N N . ALA A 1 184 ? 11.134 -6.245 -33.989 1.00 97.31 184 ALA A N 1
ATOM 1442 C CA . ALA A 1 184 ? 12.398 -6.966 -33.855 1.00 97.31 184 ALA A CA 1
ATOM 1443 C C . ALA A 1 184 ? 12.187 -8.413 -33.378 1.00 97.31 184 ALA A C 1
ATOM 1445 O O . ALA A 1 184 ? 12.701 -9.342 -33.994 1.00 97.31 184 ALA A O 1
ATOM 1446 N N . TRP A 1 185 ? 11.370 -8.609 -32.341 1.00 97.94 185 TRP A N 1
ATOM 1447 C CA . TRP A 1 185 ? 11.075 -9.938 -31.801 1.00 97.94 185 TRP A CA 1
ATOM 1448 C C . TRP A 1 185 ? 10.282 -10.820 -32.773 1.00 97.94 185 TRP A C 1
ATOM 1450 O O . TRP A 1 185 ? 10.655 -11.960 -33.038 1.00 97.94 185 TRP A O 1
ATOM 1460 N N . VAL A 1 186 ? 9.210 -10.290 -33.368 1.00 97.69 186 VAL A N 1
ATOM 1461 C CA . VAL A 1 186 ? 8.356 -11.040 -34.306 1.00 97.69 186 VAL A CA 1
ATOM 1462 C C . VAL A 1 186 ? 9.112 -11.441 -35.573 1.00 97.69 186 VAL A C 1
ATOM 1464 O O . VAL A 1 186 ? 8.803 -12.481 -36.151 1.00 97.69 186 VAL A O 1
ATOM 1467 N N . ALA A 1 187 ? 10.104 -10.659 -36.008 1.00 97.75 187 ALA A N 1
ATOM 1468 C CA . ALA A 1 187 ? 10.952 -11.035 -37.138 1.00 97.75 187 ALA A CA 1
ATOM 1469 C C . ALA A 1 187 ? 11.784 -12.305 -36.870 1.00 97.75 187 ALA A C 1
ATOM 1471 O O . ALA A 1 187 ? 12.124 -13.004 -37.823 1.00 97.75 187 ALA A O 1
ATOM 1472 N N . ASP A 1 188 ? 12.084 -12.598 -35.604 1.00 97.75 188 ASP A N 1
ATOM 1473 C CA . ASP A 1 188 ? 12.828 -13.783 -35.172 1.00 97.75 188 ASP A CA 1
ATOM 1474 C C . ASP A 1 188 ? 11.900 -14.987 -34.941 1.00 97.75 188 ASP A C 1
ATOM 1476 O O . ASP A 1 188 ? 12.081 -16.050 -35.533 1.00 97.75 188 ASP A O 1
ATOM 1480 N N . VAL A 1 189 ? 10.844 -14.811 -34.137 1.00 97.88 189 VAL A N 1
ATOM 1481 C CA . VAL A 1 189 ? 10.014 -15.940 -33.666 1.00 97.88 189 VAL A CA 1
ATOM 1482 C C . VAL A 1 189 ? 8.719 -16.158 -34.456 1.00 97.88 189 VAL A C 1
ATOM 1484 O O . VAL A 1 189 ? 8.104 -17.220 -34.367 1.00 97.88 189 VAL A O 1
ATOM 1487 N N . GLY A 1 190 ? 8.289 -15.165 -35.237 1.00 97.62 190 GLY A N 1
ATOM 1488 C CA . GLY A 1 190 ? 7.014 -15.164 -35.951 1.00 97.62 190 GLY A CA 1
ATOM 1489 C C . GLY A 1 190 ? 5.795 -14.803 -35.087 1.00 97.62 190 GLY A C 1
ATOM 1490 O O . GLY A 1 190 ? 5.802 -14.863 -33.860 1.00 97.62 190 GLY A O 1
ATOM 1491 N N . GLU A 1 191 ? 4.701 -14.428 -35.755 1.00 96.12 191 GLU A N 1
ATOM 1492 C CA . GLU A 1 191 ? 3.446 -14.003 -35.108 1.00 96.12 191 GLU A CA 1
ATOM 1493 C C . GLU A 1 191 ? 2.791 -15.103 -34.261 1.00 96.12 191 GLU A C 1
ATOM 1495 O O . GLU A 1 191 ? 2.171 -14.811 -33.244 1.00 96.12 191 GLU A O 1
ATOM 1500 N N . GLU A 1 192 ? 2.901 -16.369 -34.666 1.00 96.69 192 GLU A N 1
ATOM 1501 C CA . GLU A 1 192 ? 2.269 -17.481 -33.945 1.00 96.69 192 GLU A CA 1
ATOM 1502 C C . GLU A 1 192 ? 2.849 -17.641 -32.535 1.00 96.69 192 GLU A C 1
ATOM 1504 O O . GLU A 1 192 ? 2.091 -17.707 -31.570 1.00 96.69 192 GLU A O 1
ATOM 1509 N N . VAL A 1 193 ? 4.180 -17.610 -32.412 1.00 96.31 193 VAL A N 1
ATOM 1510 C CA . VAL A 1 193 ? 4.877 -17.672 -31.118 1.00 96.31 193 VAL A CA 1
ATOM 1511 C C . VAL A 1 193 ? 4.625 -16.402 -30.312 1.00 96.31 193 VAL A C 1
ATOM 1513 O O . VAL A 1 193 ? 4.321 -16.468 -29.126 1.00 96.31 193 VAL A O 1
ATOM 1516 N N . ALA A 1 194 ? 4.685 -15.228 -30.943 1.00 94.44 194 ALA A N 1
ATOM 1517 C CA . ALA A 1 194 ? 4.464 -13.976 -30.226 1.00 94.44 194 ALA A CA 1
ATOM 1518 C C . ALA A 1 194 ? 3.058 -13.885 -29.600 1.00 94.44 194 ALA A C 1
ATOM 1520 O O . ALA A 1 194 ? 2.897 -13.340 -28.510 1.00 94.44 194 ALA A O 1
ATOM 1521 N N . ASN A 1 195 ? 2.042 -14.444 -30.265 1.00 93.81 195 ASN A N 1
ATOM 1522 C CA . ASN A 1 195 ? 0.656 -14.430 -29.793 1.00 93.81 195 ASN A CA 1
ATOM 1523 C C . ASN A 1 195 ? 0.306 -15.599 -28.848 1.00 93.81 195 ASN A C 1
ATOM 1525 O O . ASN A 1 195 ? -0.840 -15.670 -28.402 1.00 93.81 195 ASN A O 1
ATOM 1529 N N . SER A 1 196 ? 1.243 -16.508 -28.537 1.00 94.81 196 SER A N 1
ATOM 1530 C CA . SER A 1 196 ? 0.992 -17.629 -27.615 1.00 94.81 196 SER A CA 1
ATOM 1531 C C . SER A 1 196 ? 1.181 -17.282 -26.137 1.00 94.81 196 SER A C 1
ATOM 1533 O O . SER A 1 196 ? 0.817 -18.086 -25.284 1.00 94.81 196 SER A O 1
ATOM 1535 N N . TYR A 1 197 ? 1.773 -16.126 -25.830 1.00 94.69 197 TYR A N 1
ATOM 1536 C CA . TYR A 1 197 ? 2.046 -15.688 -24.462 1.00 94.69 197 TYR A CA 1
ATOM 1537 C C . TYR A 1 197 ? 0.866 -14.923 -23.852 1.00 94.69 197 TYR A C 1
ATOM 1539 O O . TYR A 1 197 ? 0.195 -14.137 -24.526 1.00 94.69 197 TYR A O 1
ATOM 1547 N N . ASP A 1 198 ? 0.650 -15.115 -22.550 1.00 91.88 198 ASP A N 1
ATOM 1548 C CA . ASP A 1 198 ? -0.341 -14.373 -21.765 1.00 91.88 198 ASP A CA 1
ATOM 1549 C C . ASP A 1 198 ? 0.092 -12.913 -21.565 1.00 91.88 198 ASP A C 1
ATOM 1551 O O . ASP A 1 198 ? -0.748 -12.009 -21.533 1.00 91.88 198 ASP A O 1
ATOM 1555 N N . GLN A 1 199 ? 1.411 -12.696 -21.478 1.00 90.69 199 GLN A N 1
ATOM 1556 C CA . GLN A 1 199 ? 2.055 -11.397 -21.300 1.00 90.69 199 GLN A CA 1
ATOM 1557 C C . GLN A 1 199 ? 3.374 -11.304 -22.062 1.00 90.69 199 GLN A C 1
ATOM 1559 O O . GLN A 1 199 ? 4.139 -12.267 -22.105 1.00 90.69 199 GLN A O 1
ATOM 1564 N N . VAL A 1 200 ? 3.701 -10.109 -22.555 1.00 95.50 200 VAL A N 1
ATOM 1565 C CA . VAL A 1 200 ? 5.026 -9.810 -23.114 1.00 95.50 200 VAL A CA 1
ATOM 1566 C C . VAL A 1 200 ? 5.634 -8.579 -22.448 1.00 95.50 200 VAL A C 1
ATOM 1568 O O . VAL A 1 200 ? 5.084 -7.484 -22.520 1.00 95.50 200 VAL A O 1
ATOM 1571 N N . PHE A 1 201 ? 6.801 -8.727 -21.838 1.00 96.81 201 PHE A N 1
ATOM 1572 C CA . PHE A 1 201 ? 7.601 -7.614 -21.341 1.00 96.81 201 PHE A CA 1
ATOM 1573 C C . PHE A 1 201 ? 8.690 -7.268 -22.350 1.00 96.81 201 PHE A C 1
ATOM 1575 O O . PHE A 1 201 ? 9.479 -8.133 -22.716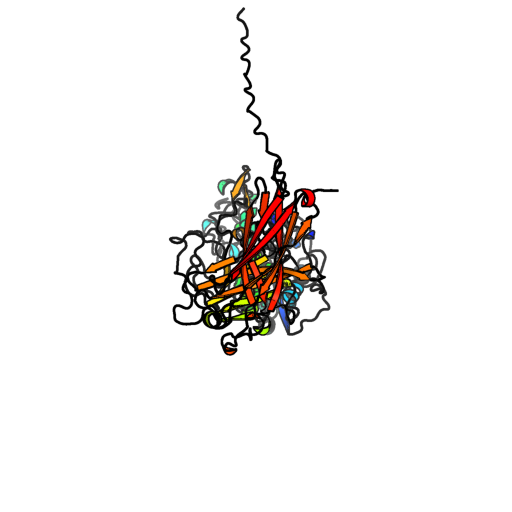 1.00 96.81 201 PHE A O 1
ATOM 1582 N N . TYR A 1 202 ? 8.756 -6.010 -22.776 1.00 97.19 202 TYR A N 1
ATOM 1583 C CA . TYR A 1 202 ? 9.853 -5.474 -23.578 1.00 97.19 202 TYR A CA 1
ATOM 1584 C C . TYR A 1 202 ? 10.762 -4.657 -22.668 1.00 97.19 202 TYR A C 1
ATOM 1586 O O . TYR A 1 202 ? 10.374 -3.578 -22.230 1.00 97.19 202 TYR A O 1
ATOM 1594 N N . MET A 1 203 ? 11.956 -5.165 -22.374 1.00 97.50 203 MET A N 1
ATOM 1595 C CA . MET A 1 203 ? 12.920 -4.508 -21.496 1.00 97.50 203 MET A CA 1
ATOM 1596 C C . MET A 1 203 ? 14.032 -3.854 -22.317 1.00 97.50 203 MET A C 1
ATOM 1598 O O . MET A 1 203 ? 14.841 -4.546 -22.938 1.00 97.50 203 MET A O 1
ATOM 1602 N N . GLY A 1 204 ? 14.064 -2.522 -22.321 1.00 97.00 204 GLY A N 1
ATOM 1603 C CA . GLY A 1 204 ? 15.125 -1.743 -22.954 1.00 97.00 204 GLY A CA 1
ATOM 1604 C C . GLY A 1 204 ? 16.372 -1.612 -22.073 1.00 97.00 204 GLY A C 1
ATOM 1605 O O . GLY A 1 204 ? 16.268 -1.566 -20.848 1.00 97.00 204 GLY A O 1
ATOM 1606 N N . ALA A 1 205 ? 17.545 -1.508 -22.699 1.00 97.50 205 ALA A N 1
ATOM 1607 C CA . ALA A 1 205 ? 18.798 -1.182 -22.024 1.00 97.50 205 ALA A CA 1
ATOM 1608 C C . ALA A 1 205 ? 18.728 0.177 -21.300 1.00 97.50 205 ALA A C 1
ATOM 1610 O O . ALA A 1 205 ? 18.138 1.137 -21.799 1.00 97.50 205 ALA A O 1
ATOM 1611 N N . GLY A 1 206 ? 19.381 0.271 -20.145 1.00 95.56 206 GLY A N 1
ATOM 1612 C CA . GLY A 1 206 ? 19.464 1.484 -19.343 1.00 95.56 206 GLY A CA 1
ATOM 1613 C C . GLY A 1 206 ? 18.341 1.659 -18.322 1.00 95.56 206 GLY A C 1
ATOM 1614 O O . GLY A 1 206 ? 17.814 0.693 -17.773 1.00 95.56 206 GLY A O 1
ATOM 1615 N N . LEU A 1 207 ? 18.033 2.914 -18.003 1.00 95.38 207 LEU A N 1
ATOM 1616 C CA . LEU A 1 207 ? 17.095 3.257 -16.938 1.00 95.38 207 LEU A CA 1
ATOM 1617 C C . LEU A 1 207 ? 15.680 3.460 -17.477 1.00 95.38 207 LEU A C 1
ATOM 1619 O O . LEU A 1 207 ? 15.459 3.686 -18.663 1.00 95.38 207 LEU A O 1
ATOM 1623 N N . ASP A 1 208 ? 14.723 3.415 -16.566 1.00 92.44 208 ASP A N 1
ATOM 1624 C CA . ASP A 1 208 ? 13.407 4.015 -16.730 1.00 92.44 208 ASP A CA 1
ATOM 1625 C C . ASP A 1 208 ? 13.433 5.454 -16.176 1.00 92.44 208 ASP A C 1
ATOM 1627 O O . ASP A 1 208 ? 13.937 5.669 -15.068 1.00 92.44 208 ASP A O 1
ATOM 1631 N N . GLU A 1 209 ? 12.887 6.441 -16.902 1.00 92.81 209 GLU A N 1
ATOM 1632 C CA . GLU A 1 209 ? 12.939 7.856 -16.469 1.00 92.81 209 GLU A CA 1
ATOM 1633 C C . GLU A 1 209 ? 12.334 8.028 -15.063 1.00 92.81 209 GLU A C 1
ATOM 1635 O O . GLU A 1 209 ? 12.899 8.747 -14.234 1.00 92.81 209 GLU A O 1
ATOM 1640 N N . SER A 1 210 ? 11.247 7.310 -14.738 1.00 90.56 210 SER A N 1
ATOM 1641 C CA . SER A 1 210 ? 10.580 7.387 -13.426 1.00 90.56 210 SER A CA 1
ATOM 1642 C C . SER A 1 210 ? 11.472 6.973 -12.260 1.00 90.56 210 SER A C 1
ATOM 1644 O O . SER A 1 210 ? 11.232 7.400 -11.129 1.00 90.56 210 SER A O 1
ATOM 1646 N N . THR A 1 211 ? 12.478 6.140 -12.526 1.00 92.38 211 THR A N 1
ATOM 1647 C CA . THR A 1 211 ? 13.447 5.677 -11.530 1.00 92.38 211 THR A CA 1
ATOM 1648 C C . THR A 1 211 ? 14.612 6.642 -11.325 1.00 92.38 211 THR A C 1
ATOM 1650 O O . THR A 1 211 ? 15.267 6.582 -10.288 1.00 92.38 211 THR A O 1
ATOM 1653 N N . ALA A 1 212 ? 14.862 7.532 -12.290 1.00 94.06 212 ALA A N 1
ATOM 1654 C CA . ALA A 1 212 ? 16.108 8.285 -12.412 1.00 94.06 212 ALA A CA 1
ATOM 1655 C C . ALA A 1 212 ? 15.944 9.803 -12.231 1.00 94.06 212 ALA A C 1
ATOM 1657 O O . ALA A 1 212 ? 16.841 10.453 -11.689 1.00 94.06 212 ALA A O 1
ATOM 1658 N N . TRP A 1 213 ? 14.816 10.372 -12.677 1.00 93.81 213 TRP A N 1
ATOM 1659 C CA . TRP A 1 213 ? 14.654 11.821 -12.866 1.00 93.81 213 TRP A CA 1
ATOM 1660 C C . TRP A 1 213 ? 14.939 12.652 -11.609 1.00 93.81 213 TRP A C 1
ATOM 1662 O O . TRP A 1 213 ? 15.481 13.751 -11.712 1.00 93.81 213 TRP A O 1
ATOM 1672 N N . GLN A 1 214 ? 14.575 12.160 -10.425 1.00 94.75 214 GLN A N 1
ATOM 1673 C CA . GLN A 1 214 ? 14.722 12.936 -9.195 1.00 94.75 214 GLN A CA 1
ATOM 1674 C C . GLN A 1 214 ? 16.152 12.858 -8.656 1.00 94.75 214 GLN A C 1
ATOM 1676 O O . GLN A 1 214 ? 16.768 13.881 -8.346 1.00 94.75 214 GLN A O 1
ATOM 1681 N N . VAL A 1 215 ? 16.701 11.639 -8.635 1.00 95.94 215 VAL A N 1
ATOM 1682 C CA . VAL A 1 215 ? 18.044 11.331 -8.128 1.00 95.94 215 VAL A CA 1
ATOM 1683 C C . VAL A 1 215 ? 19.112 12.032 -8.953 1.00 95.94 215 VAL A C 1
ATOM 1685 O O . VAL A 1 215 ? 19.982 12.701 -8.408 1.00 95.94 215 VAL A O 1
ATOM 1688 N N . PHE A 1 216 ? 19.006 11.946 -10.274 1.00 97.25 216 PHE A N 1
ATOM 1689 C CA . PHE A 1 216 ? 19.958 12.545 -11.207 1.00 97.25 216 PHE A CA 1
ATOM 1690 C C . PHE A 1 216 ? 19.500 13.923 -11.711 1.00 97.25 216 PHE A C 1
ATOM 1692 O O . PHE A 1 216 ? 19.923 14.385 -12.771 1.00 97.25 216 PHE A O 1
ATOM 1699 N N . GLY A 1 217 ? 18.622 14.578 -10.948 1.00 96.38 217 GLY A N 1
ATOM 1700 C CA . GLY A 1 217 ? 18.127 15.931 -11.174 1.00 96.38 217 GLY A CA 1
ATOM 1701 C C . GLY A 1 217 ? 18.282 16.772 -9.911 1.00 96.38 217 GLY A C 1
ATOM 1702 O O . GLY A 1 217 ? 19.396 17.118 -9.521 1.00 96.38 217 GLY A O 1
ATOM 1703 N N . GLU A 1 218 ? 17.165 17.084 -9.256 1.00 95.00 218 GLU A N 1
ATOM 1704 C CA . GLU A 1 218 ? 17.110 18.003 -8.108 1.00 95.00 218 GLU A CA 1
ATOM 1705 C C . GLU A 1 218 ? 17.859 17.530 -6.849 1.00 95.00 218 GLU A C 1
ATOM 1707 O O . GLU A 1 218 ? 18.178 18.354 -5.988 1.00 95.00 218 GLU A O 1
ATOM 1712 N N . MET A 1 219 ? 18.166 16.231 -6.735 1.00 96.62 219 MET A N 1
ATOM 1713 C CA . MET A 1 219 ? 19.017 15.702 -5.661 1.00 96.62 219 MET A CA 1
ATOM 1714 C C . MET A 1 219 ? 20.512 15.958 -5.903 1.00 96.62 219 MET A C 1
ATOM 1716 O O . MET A 1 219 ? 21.270 16.079 -4.942 1.00 96.62 219 MET A O 1
ATOM 1720 N N . MET A 1 220 ? 20.950 16.056 -7.163 1.00 97.19 220 MET A N 1
ATOM 1721 C CA . MET A 1 220 ? 22.361 16.255 -7.524 1.00 97.19 220 MET A CA 1
ATOM 1722 C C . MET A 1 220 ? 22.710 17.695 -7.897 1.00 97.19 220 MET A C 1
ATOM 1724 O O . MET A 1 220 ? 23.856 18.106 -7.708 1.00 97.19 220 MET A O 1
ATOM 1728 N N . PHE A 1 221 ? 21.747 18.468 -8.400 1.00 97.06 221 PHE A N 1
ATOM 1729 C CA . PHE A 1 221 ? 21.965 19.820 -8.919 1.00 97.06 221 PHE A CA 1
ATOM 1730 C C . PHE A 1 221 ? 20.939 20.799 -8.323 1.00 97.06 221 PHE A C 1
ATOM 1732 O O . PHE A 1 221 ? 19.768 20.450 -8.175 1.00 97.06 221 PHE A O 1
ATOM 1739 N N . ASN A 1 222 ? 21.351 22.029 -7.977 1.00 95.44 222 ASN A N 1
ATOM 1740 C CA . ASN A 1 222 ? 20.422 23.013 -7.392 1.00 95.44 222 ASN A CA 1
ATOM 1741 C C . ASN A 1 222 ? 19.457 23.591 -8.442 1.00 95.44 222 ASN A C 1
ATOM 1743 O O . ASN A 1 222 ? 18.313 23.914 -8.112 1.00 95.44 222 ASN A O 1
ATOM 1747 N N . GLY A 1 223 ? 19.901 23.687 -9.697 1.00 95.44 223 GLY A N 1
ATOM 1748 C CA . GLY A 1 223 ? 19.106 24.146 -10.833 1.00 95.44 223 GLY A CA 1
ATOM 1749 C C . GLY A 1 223 ? 19.530 23.501 -12.159 1.00 95.44 223 GLY A C 1
ATOM 1750 O O . GLY A 1 223 ? 20.593 22.879 -12.234 1.00 95.44 223 GLY A O 1
ATOM 1751 N N . PRO A 1 224 ? 18.720 23.649 -13.226 1.00 95.94 224 PRO A N 1
ATOM 1752 C CA . PRO A 1 224 ? 19.045 23.122 -14.553 1.00 95.94 224 PRO A CA 1
ATOM 1753 C C . PRO A 1 224 ? 20.337 23.716 -15.141 1.00 95.94 224 PRO A C 1
ATOM 1755 O O . PRO A 1 224 ? 20.989 23.074 -15.959 1.00 95.94 224 PRO A O 1
ATOM 1758 N N . GLU A 1 225 ? 20.720 24.925 -14.730 1.00 95.44 225 GLU A N 1
ATOM 1759 C CA . GLU A 1 225 ? 21.971 25.594 -15.100 1.00 95.44 225 GLU A CA 1
ATOM 1760 C C . GLU A 1 225 ? 23.225 24.974 -14.468 1.00 95.44 225 GLU A C 1
ATOM 1762 O O . GLU A 1 225 ? 24.322 25.178 -14.985 1.00 95.44 225 GLU A O 1
ATOM 1767 N N . ASP A 1 226 ? 23.066 24.215 -13.380 1.00 96.81 226 ASP A N 1
ATOM 1768 C CA . ASP A 1 226 ? 24.170 23.555 -12.676 1.00 96.81 226 ASP A CA 1
ATOM 1769 C C . ASP A 1 226 ? 24.475 22.162 -13.244 1.00 96.81 226 ASP A C 1
ATOM 1771 O O . ASP A 1 226 ? 25.437 21.522 -12.815 1.00 96.81 226 ASP A O 1
ATOM 1775 N N . VAL A 1 227 ? 23.670 21.673 -14.197 1.00 97.69 227 VAL A N 1
ATOM 1776 C CA . VAL A 1 227 ? 23.871 20.358 -14.811 1.00 97.69 227 VAL A CA 1
ATOM 1777 C C . VAL A 1 227 ? 25.079 20.424 -15.758 1.00 97.69 227 VAL A C 1
ATOM 1779 O O . VAL A 1 227 ? 25.033 21.127 -16.773 1.00 97.69 227 VAL A O 1
ATOM 1782 N N . PRO A 1 228 ? 26.180 19.708 -15.468 1.00 96.38 228 PRO A N 1
ATOM 1783 C CA . PRO A 1 228 ? 27.390 19.788 -16.275 1.00 96.38 228 PRO A CA 1
ATOM 1784 C C . PRO A 1 228 ? 27.262 18.942 -17.548 1.00 96.38 228 PRO A C 1
ATOM 1786 O O . PRO A 1 228 ? 26.466 18.006 -17.598 1.00 96.38 228 PRO A O 1
ATOM 1789 N N . ASP A 1 229 ? 28.115 19.210 -18.540 1.00 95.31 229 ASP A N 1
ATOM 1790 C CA . ASP A 1 229 ? 28.075 18.561 -19.866 1.00 95.31 229 ASP A CA 1
ATOM 1791 C C . ASP A 1 229 ? 28.113 17.027 -19.806 1.00 95.31 229 ASP A C 1
ATOM 1793 O O . ASP A 1 229 ? 27.534 16.359 -20.655 1.00 95.31 229 ASP A O 1
ATOM 1797 N N . ALA A 1 230 ? 28.743 16.449 -18.776 1.00 95.06 230 ALA A N 1
ATOM 1798 C CA . ALA A 1 230 ? 28.757 15.001 -18.571 1.00 95.06 230 ALA A CA 1
ATOM 1799 C C . ALA A 1 230 ? 27.343 14.401 -18.438 1.00 95.06 230 ALA A C 1
ATOM 1801 O O . ALA A 1 230 ? 27.134 13.271 -18.858 1.00 95.06 230 ALA A O 1
ATOM 1802 N N . TRP A 1 231 ? 26.388 15.156 -17.886 1.00 97.06 231 TRP A N 1
ATOM 1803 C CA . TRP A 1 231 ? 24.982 14.770 -17.706 1.00 97.06 231 TRP A CA 1
ATOM 1804 C C . TRP A 1 231 ? 24.061 15.333 -18.805 1.00 97.06 231 TRP A C 1
ATOM 1806 O O . TRP A 1 231 ? 22.839 15.168 -18.741 1.00 97.06 231 TRP A O 1
ATOM 1816 N N . GLY A 1 232 ? 24.644 16.006 -19.800 1.00 95.44 232 GLY A N 1
ATOM 1817 C CA . GLY A 1 232 ? 23.967 16.530 -20.978 1.00 95.44 232 GLY A CA 1
ATOM 1818 C C . GLY A 1 232 ? 23.912 15.541 -22.148 1.00 95.44 232 GLY A C 1
ATOM 1819 O O . GLY A 1 232 ? 24.341 14.389 -22.026 1.00 95.44 232 GLY A O 1
ATOM 1820 N N . PRO A 1 233 ? 23.395 15.981 -23.308 1.00 93.94 233 PRO A N 1
ATOM 1821 C CA . PRO A 1 233 ? 23.493 15.229 -24.554 1.00 93.94 233 PRO A CA 1
ATOM 1822 C C . PRO A 1 233 ? 24.957 14.913 -24.902 1.00 93.94 233 PRO A C 1
ATOM 1824 O O . PRO A 1 233 ? 25.801 15.811 -24.861 1.00 93.94 233 PRO A O 1
ATOM 1827 N N . PRO A 1 234 ? 25.293 13.670 -25.294 1.00 92.19 234 PRO A N 1
ATOM 1828 C CA . PRO A 1 234 ? 26.654 13.337 -25.692 1.00 92.19 234 PRO A CA 1
ATOM 1829 C C . PRO A 1 234 ? 27.138 14.213 -26.852 1.00 92.19 234 PRO A C 1
ATOM 1831 O O . PRO A 1 234 ? 26.415 14.421 -27.829 1.00 92.19 234 PRO A O 1
ATOM 1834 N N . ALA A 1 235 ? 28.397 14.656 -26.794 1.00 91.69 235 ALA A N 1
ATOM 1835 C CA . ALA A 1 235 ? 28.998 15.533 -27.806 1.00 91.69 235 ALA A CA 1
ATOM 1836 C C . ALA A 1 235 ? 28.988 14.940 -29.231 1.00 91.69 235 ALA A C 1
ATOM 1838 O O . ALA A 1 235 ? 29.073 15.671 -30.211 1.00 91.69 235 ALA A O 1
ATOM 1839 N N . GLU A 1 236 ? 28.876 13.618 -29.373 1.00 93.38 236 GLU A N 1
ATOM 1840 C CA . GLU A 1 236 ? 28.703 12.966 -30.677 1.00 93.38 236 GLU A CA 1
ATOM 1841 C C . GLU A 1 236 ? 27.326 13.225 -31.316 1.00 93.38 236 GLU A C 1
ATOM 1843 O O . GLU A 1 236 ? 27.209 13.201 -32.542 1.00 93.38 236 GLU A O 1
ATOM 1848 N N . PHE A 1 237 ? 26.303 13.520 -30.507 1.00 92.81 237 PHE A N 1
ATOM 1849 C CA . PHE A 1 237 ? 24.944 13.840 -30.952 1.00 92.81 237 PHE A CA 1
ATOM 1850 C C . PHE A 1 237 ? 24.635 15.344 -30.893 1.00 92.81 237 PHE A C 1
ATOM 1852 O O . PHE A 1 237 ? 23.786 15.807 -31.652 1.00 92.81 237 PHE A O 1
ATOM 1859 N N . ASP A 1 238 ? 25.352 16.112 -30.065 1.00 91.88 238 ASP A N 1
ATOM 1860 C CA . ASP A 1 238 ? 25.308 17.582 -30.032 1.00 91.88 238 ASP A CA 1
ATOM 1861 C C . ASP A 1 238 ? 26.721 18.215 -30.053 1.00 91.88 238 ASP A C 1
ATOM 1863 O O . ASP A 1 238 ? 27.182 18.799 -29.070 1.00 91.88 238 ASP A O 1
ATOM 1867 N N . PRO A 1 239 ? 27.451 18.130 -31.182 1.00 88.69 239 PRO A N 1
ATOM 1868 C CA . PRO A 1 239 ? 28.852 18.566 -31.266 1.00 88.69 239 PRO A CA 1
ATOM 1869 C C . PRO A 1 239 ? 29.051 20.080 -31.147 1.00 88.69 239 PRO A C 1
ATOM 1871 O O . PRO A 1 239 ? 30.172 20.545 -30.945 1.00 88.69 239 PRO A O 1
ATOM 1874 N N . GLU A 1 240 ? 27.984 20.860 -31.310 1.00 87.94 240 GLU A N 1
ATOM 1875 C CA . GLU A 1 240 ? 28.013 22.318 -31.196 1.00 87.94 240 GLU A CA 1
ATOM 1876 C C . GLU A 1 240 ? 27.537 22.814 -29.820 1.00 87.94 240 GLU A C 1
ATOM 1878 O O . GLU A 1 240 ? 27.474 24.029 -29.625 1.00 87.94 240 GLU A O 1
ATOM 1883 N N . ASN A 1 241 ? 27.221 21.900 -28.889 1.00 87.62 241 ASN A N 1
ATOM 1884 C CA . ASN A 1 241 ? 26.688 22.185 -27.552 1.00 87.62 241 ASN A CA 1
ATOM 1885 C C . ASN A 1 241 ? 25.515 23.185 -27.594 1.00 87.62 241 ASN A C 1
ATOM 1887 O O . ASN A 1 241 ? 25.521 24.234 -26.943 1.00 87.62 241 ASN A O 1
ATOM 1891 N N . LYS A 1 242 ? 24.555 22.919 -28.488 1.00 87.25 242 LYS A N 1
ATOM 1892 C CA . LYS A 1 242 ? 23.389 23.779 -28.737 1.00 87.25 242 LYS A CA 1
ATOM 1893 C C . LYS A 1 242 ? 22.225 23.462 -27.808 1.00 87.25 242 LYS A C 1
ATOM 1895 O O . LYS A 1 242 ? 21.323 24.292 -27.672 1.00 87.25 242 LYS A O 1
ATOM 1900 N N . MET A 1 243 ? 22.204 22.267 -27.238 1.00 92.56 243 MET A N 1
ATOM 1901 C CA . MET A 1 243 ? 21.144 21.796 -26.367 1.00 92.56 243 MET A CA 1
ATOM 1902 C C . MET A 1 243 ? 21.449 22.111 -24.901 1.00 92.56 243 MET A C 1
ATOM 1904 O O . MET A 1 243 ? 22.607 22.128 -24.496 1.00 92.56 243 MET A O 1
ATOM 1908 N N . PRO A 1 244 ? 20.420 22.329 -24.068 1.00 93.50 244 PRO A N 1
ATOM 1909 C CA . PRO A 1 244 ? 20.612 22.369 -22.627 1.00 93.50 244 PRO A CA 1
ATOM 1910 C C . PRO A 1 244 ? 21.002 20.988 -22.079 1.00 93.50 244 PRO A C 1
ATOM 1912 O O . PRO A 1 244 ? 20.480 19.966 -22.525 1.00 93.50 244 PRO A O 1
ATOM 1915 N N . ASN A 1 245 ? 21.814 20.967 -21.019 1.00 96.00 245 ASN A N 1
ATOM 1916 C CA . ASN A 1 245 ? 22.125 19.743 -20.267 1.00 96.00 245 ASN A CA 1
ATOM 1917 C C . ASN A 1 245 ? 20.952 19.242 -19.405 1.00 96.00 245 ASN A C 1
ATOM 1919 O O . ASN A 1 245 ? 21.070 18.222 -18.733 1.00 96.00 245 ASN A O 1
ATOM 1923 N N . ALA A 1 246 ? 19.820 19.947 -19.416 1.00 95.25 246 ALA A N 1
ATOM 1924 C CA . ALA A 1 246 ? 18.605 19.610 -18.692 1.00 95.25 246 ALA A CA 1
ATOM 1925 C C . ALA A 1 246 ? 17.413 19.495 -19.651 1.00 95.25 246 ALA A C 1
ATOM 1927 O O . ALA A 1 246 ? 17.356 20.170 -20.680 1.00 95.25 246 ALA A O 1
ATOM 1928 N N . MET A 1 247 ? 16.420 18.686 -19.291 1.00 92.81 247 MET A N 1
ATOM 1929 C CA . MET A 1 247 ? 15.178 18.553 -20.054 1.00 92.81 247 MET A CA 1
ATOM 1930 C C . MET A 1 247 ? 13.955 18.435 -19.153 1.00 92.81 247 MET A C 1
ATOM 1932 O O . MET A 1 247 ? 14.071 18.170 -17.959 1.00 92.81 247 MET A O 1
ATOM 1936 N N . LYS A 1 248 ? 12.771 18.658 -19.730 1.00 91.25 248 LYS A N 1
ATOM 1937 C CA . LYS A 1 248 ? 11.493 18.539 -19.021 1.00 91.25 248 LYS A CA 1
ATOM 1938 C C . LYS A 1 248 ? 11.214 17.096 -18.622 1.00 91.25 248 LYS A C 1
ATOM 1940 O O . LYS A 1 248 ? 11.564 16.177 -19.352 1.00 91.25 248 LYS A O 1
ATOM 1945 N N . THR A 1 249 ? 10.503 16.943 -17.510 1.00 87.56 249 THR A N 1
ATOM 1946 C CA . THR A 1 249 ? 10.039 15.645 -17.008 1.00 87.56 249 THR A CA 1
ATOM 1947 C C . THR A 1 249 ? 8.520 15.588 -16.988 1.00 87.56 249 THR A C 1
ATOM 1949 O O . THR A 1 249 ? 7.830 16.594 -17.186 1.00 87.56 249 THR A O 1
ATOM 1952 N N . ARG A 1 250 ? 7.989 14.410 -16.663 1.00 84.25 250 ARG A N 1
ATOM 1953 C CA . ARG A 1 250 ? 6.565 14.219 -16.372 1.00 84.25 250 ARG A CA 1
ATOM 1954 C C . ARG A 1 250 ? 6.060 15.014 -15.162 1.00 84.25 250 ARG A C 1
ATOM 1956 O O . ARG A 1 250 ? 4.902 15.433 -15.161 1.00 84.25 250 ARG A O 1
ATOM 1963 N N . TYR A 1 251 ? 6.872 15.141 -14.114 1.00 85.31 251 TYR A N 1
ATOM 1964 C CA . TYR A 1 251 ? 6.405 15.560 -12.787 1.00 85.31 251 TYR A CA 1
ATOM 1965 C C . TYR A 1 251 ? 6.791 16.987 -12.426 1.00 85.31 251 TYR A C 1
ATOM 1967 O O . TYR A 1 251 ? 5.971 17.730 -11.888 1.00 85.31 251 TYR A O 1
ATOM 1975 N N . ILE A 1 252 ? 8.023 17.372 -12.739 1.00 88.94 252 ILE A N 1
ATOM 1976 C CA . ILE A 1 252 ? 8.575 18.685 -12.424 1.00 88.94 252 ILE A CA 1
ATOM 1977 C C . ILE A 1 252 ? 9.169 19.344 -13.679 1.00 88.94 252 ILE A C 1
ATOM 1979 O O . ILE A 1 252 ? 9.402 18.675 -14.691 1.00 88.94 252 ILE A O 1
ATOM 1983 N N . PRO A 1 253 ? 9.439 20.662 -13.652 1.00 91.62 253 PRO A N 1
ATOM 1984 C CA . PRO A 1 253 ? 9.867 21.380 -14.848 1.00 91.62 253 PRO A CA 1
ATOM 1985 C C . PRO A 1 253 ? 11.193 20.923 -15.474 1.00 91.62 253 PRO A C 1
ATOM 1987 O O . PRO A 1 253 ? 11.410 21.248 -16.640 1.00 91.62 253 PRO A O 1
ATOM 1990 N N . TRP A 1 254 ? 12.073 20.218 -14.748 1.00 94.25 254 TRP A N 1
ATOM 1991 C CA . TRP A 1 254 ? 13.376 19.798 -15.274 1.00 94.25 254 TRP A CA 1
ATOM 1992 C C . TRP A 1 254 ? 14.008 18.600 -14.534 1.00 94.25 254 TRP A C 1
ATOM 1994 O O . TRP A 1 254 ? 13.730 18.374 -13.361 1.00 94.25 254 TRP A O 1
ATOM 2004 N N . THR A 1 255 ? 14.889 17.877 -15.226 1.00 96.12 255 THR A N 1
ATOM 2005 C CA . THR A 1 255 ? 15.938 16.976 -14.703 1.00 96.12 255 THR A CA 1
ATOM 2006 C C . THR A 1 255 ? 17.164 17.046 -15.630 1.00 96.12 255 THR A C 1
ATOM 2008 O O . THR A 1 255 ? 17.117 17.772 -16.628 1.00 96.12 255 THR A O 1
ATOM 2011 N N . SER A 1 256 ? 18.261 16.334 -15.341 1.00 96.94 256 SER A N 1
ATOM 2012 C CA . SER A 1 256 ? 19.376 16.210 -16.292 1.00 96.94 256 SER A CA 1
ATOM 2013 C C . SER A 1 256 ? 18.936 15.518 -17.585 1.00 96.94 256 SER A C 1
ATOM 2015 O O . SER A 1 256 ? 18.071 14.642 -17.578 1.00 96.94 256 SER A O 1
ATOM 2017 N N . TRP A 1 257 ? 19.537 15.888 -18.714 1.00 95.69 257 TRP A N 1
ATOM 2018 C CA . TRP A 1 257 ? 19.215 15.272 -20.000 1.00 95.69 257 TRP A CA 1
ATOM 2019 C C . TRP A 1 257 ? 19.465 13.763 -19.965 1.00 95.69 257 TRP A C 1
ATOM 2021 O O . TRP A 1 257 ? 18.615 13.001 -20.409 1.00 95.69 257 TRP A O 1
ATOM 2031 N N . ALA A 1 258 ? 20.573 13.328 -19.357 1.00 95.62 258 ALA A N 1
ATOM 2032 C CA . ALA A 1 258 ? 20.903 11.912 -19.230 1.00 95.62 258 ALA A CA 1
ATOM 2033 C C . ALA A 1 258 ? 19.835 11.104 -18.471 1.00 95.62 258 ALA A C 1
ATOM 2035 O O . ALA A 1 258 ? 19.613 9.944 -18.798 1.00 95.62 258 ALA A O 1
ATOM 2036 N N . ALA A 1 259 ? 19.167 11.687 -17.470 1.00 95.19 259 ALA A N 1
ATOM 2037 C CA . ALA A 1 259 ? 18.093 11.011 -16.741 1.00 95.19 259 ALA A CA 1
ATOM 2038 C C . ALA A 1 259 ? 16.745 11.078 -17.476 1.00 95.19 259 ALA A C 1
ATOM 2040 O O . ALA A 1 259 ? 15.981 10.114 -17.448 1.00 95.19 259 ALA A O 1
ATOM 2041 N N . GLY A 1 260 ? 16.456 12.206 -18.130 1.00 93.81 260 GLY A N 1
ATOM 2042 C CA . GLY A 1 260 ? 15.208 12.436 -18.862 1.00 93.81 260 GLY A CA 1
ATOM 2043 C C . GLY A 1 260 ? 15.149 11.794 -20.252 1.00 93.81 260 GLY A C 1
ATOM 2044 O O . GLY A 1 260 ? 14.077 11.713 -20.841 1.00 93.81 260 GLY A O 1
ATOM 2045 N N . SER A 1 261 ? 16.276 11.341 -20.810 1.00 93.69 261 SER A N 1
ATOM 2046 C CA . SER A 1 261 ? 16.330 10.775 -22.166 1.00 93.69 261 SER A CA 1
ATOM 2047 C C . SER A 1 261 ? 15.814 9.334 -22.262 1.00 93.69 261 SER A C 1
ATOM 2049 O O . SER A 1 261 ? 15.757 8.775 -23.361 1.00 93.69 261 SER A O 1
ATOM 2051 N N . PHE A 1 262 ? 15.456 8.716 -21.136 1.00 93.38 262 PHE A N 1
ATOM 2052 C CA . PHE A 1 262 ? 14.957 7.347 -21.055 1.00 93.38 262 PHE A CA 1
ATOM 2053 C C . PHE A 1 262 ? 13.449 7.239 -21.295 1.00 93.38 262 PHE A C 1
ATOM 2055 O O . PHE A 1 262 ? 12.695 8.193 -21.148 1.00 93.38 262 PHE A O 1
ATOM 2062 N N . THR A 1 263 ? 12.986 6.050 -21.676 1.00 88.62 263 THR A N 1
ATOM 2063 C CA . THR A 1 263 ? 11.549 5.765 -21.773 1.00 88.62 263 THR A CA 1
ATOM 2064 C C . THR A 1 263 ? 10.910 5.624 -20.393 1.00 88.62 263 THR A C 1
ATOM 2066 O O . THR A 1 263 ? 11.584 5.268 -19.428 1.00 88.62 263 THR A O 1
ATOM 2069 N N . TRP A 1 264 ? 9.591 5.824 -20.328 1.00 84.94 264 TRP A N 1
ATOM 2070 C CA . TRP A 1 264 ? 8.774 5.461 -19.169 1.00 84.94 264 TRP A CA 1
ATOM 2071 C C . TRP A 1 264 ? 8.194 4.053 -19.302 1.00 84.94 264 TRP A C 1
ATOM 2073 O O . TRP A 1 264 ? 7.680 3.671 -20.363 1.00 84.94 264 TRP A O 1
ATOM 2083 N N . ALA A 1 265 ? 8.172 3.337 -18.186 1.00 81.81 265 ALA A N 1
ATOM 2084 C CA . ALA A 1 265 ? 7.457 2.097 -18.010 1.00 81.81 265 ALA A CA 1
ATOM 2085 C C . ALA A 1 265 ? 5.963 2.333 -18.233 1.00 81.81 265 ALA A C 1
ATOM 2087 O O . ALA A 1 265 ? 5.401 3.377 -17.882 1.00 81.81 265 ALA A O 1
ATOM 2088 N N . SER A 1 266 ? 5.344 1.391 -18.931 1.00 81.56 266 SER A N 1
ATOM 2089 C CA . SER A 1 266 ? 3.938 1.475 -19.312 1.00 81.56 266 SER A CA 1
ATOM 2090 C C . SER A 1 266 ? 3.432 0.133 -19.809 1.00 81.56 266 SER A C 1
ATOM 2092 O O . SER A 1 266 ? 4.116 -0.518 -20.600 1.00 81.56 266 SER A O 1
ATOM 2094 N N . ALA A 1 267 ? 2.203 -0.236 -19.458 1.00 78.50 267 ALA A N 1
ATOM 2095 C CA . ALA A 1 267 ? 1.507 -1.350 -20.089 1.00 78.50 267 ALA A CA 1
ATOM 2096 C C . ALA A 1 267 ? 0.336 -0.929 -20.969 1.00 78.50 267 ALA A C 1
ATOM 2098 O O . ALA A 1 267 ? -0.348 0.078 -20.786 1.00 78.50 267 ALA A O 1
ATOM 2099 N N . GLY A 1 268 ? 0.079 -1.789 -21.944 1.00 74.50 268 GLY A N 1
ATOM 2100 C CA . GLY A 1 268 ? -1.072 -1.732 -22.822 1.00 74.50 268 GLY A CA 1
ATOM 2101 C C . GLY A 1 268 ? -1.037 -2.898 -23.798 1.00 74.50 268 GLY A C 1
ATOM 2102 O O . GLY A 1 268 ? 0.023 -3.442 -24.103 1.00 74.50 268 GLY A O 1
ATOM 2103 N N . ASN A 1 269 ? -2.205 -3.297 -24.304 1.00 74.56 269 ASN A N 1
ATOM 2104 C CA . ASN A 1 269 ? -2.325 -4.337 -25.333 1.00 74.56 269 ASN A CA 1
ATOM 2105 C C . ASN A 1 269 ? -1.582 -5.651 -24.999 1.00 74.56 269 ASN A C 1
ATOM 2107 O O . ASN A 1 269 ? -0.955 -6.229 -25.882 1.00 74.56 269 ASN A O 1
ATOM 2111 N N . ARG A 1 270 ? -1.670 -6.125 -23.742 1.00 79.19 270 ARG A N 1
ATOM 2112 C CA . ARG A 1 270 ? -0.986 -7.345 -23.246 1.00 79.19 270 ARG A CA 1
ATOM 2113 C C . ARG A 1 270 ? 0.543 -7.297 -23.363 1.00 79.19 270 ARG A C 1
ATOM 2115 O O . ARG A 1 270 ? 1.200 -8.309 -23.602 1.00 79.19 270 ARG A O 1
ATOM 2122 N N . SER A 1 271 ? 1.099 -6.097 -23.240 1.00 86.31 271 SER A N 1
ATOM 2123 C CA . SER A 1 271 ? 2.536 -5.893 -23.170 1.00 86.31 271 SER A CA 1
ATOM 2124 C C . SER A 1 271 ? 2.895 -4.812 -22.163 1.00 86.31 271 SER A C 1
ATOM 2126 O O . SER A 1 271 ? 2.094 -3.906 -21.939 1.00 86.31 271 SER A O 1
ATOM 2128 N N . GLY A 1 272 ? 4.074 -4.930 -21.558 1.00 89.38 272 GLY A N 1
ATOM 2129 C CA . GLY A 1 272 ? 4.662 -3.935 -20.662 1.00 89.38 272 GLY A CA 1
ATOM 2130 C C . GLY A 1 272 ? 6.021 -3.485 -21.187 1.00 89.38 272 GLY A C 1
ATOM 2131 O O . GLY A 1 272 ? 6.857 -4.322 -21.525 1.00 89.38 272 GLY A O 1
ATOM 2132 N N . ASN A 1 273 ? 6.236 -2.178 -21.269 1.00 91.81 273 ASN A N 1
ATOM 2133 C CA . ASN A 1 273 ? 7.535 -1.577 -21.539 1.00 91.81 273 ASN A CA 1
ATOM 2134 C C . ASN A 1 273 ? 8.272 -1.427 -20.210 1.00 91.81 273 ASN A C 1
ATOM 2136 O O . ASN A 1 273 ? 7.729 -0.844 -19.275 1.00 91.81 273 ASN A O 1
ATOM 2140 N N . MET A 1 274 ? 9.490 -1.946 -20.149 1.00 94.62 274 MET A N 1
ATOM 2141 C CA . MET A 1 274 ? 10.331 -2.008 -18.958 1.00 94.62 274 MET A CA 1
ATOM 2142 C C . MET A 1 274 ? 11.745 -1.518 -19.305 1.00 94.62 274 MET A C 1
ATOM 2144 O O . MET A 1 274 ? 12.095 -1.364 -20.478 1.00 94.62 274 MET A O 1
ATOM 2148 N N . ALA A 1 275 ? 12.579 -1.335 -18.288 1.00 95.88 275 ALA A N 1
ATOM 2149 C CA . ALA A 1 275 ? 14.001 -1.021 -18.423 1.00 95.88 275 ALA A CA 1
ATOM 2150 C C . ALA A 1 275 ? 14.854 -1.940 -17.534 1.00 95.88 275 ALA A C 1
ATOM 2152 O O . ALA A 1 275 ? 14.314 -2.619 -16.658 1.00 95.88 275 ALA A O 1
ATOM 2153 N N . GLU A 1 276 ? 16.178 -1.937 -17.703 1.00 97.00 276 GLU A N 1
ATOM 2154 C CA . GLU A 1 276 ? 17.090 -2.703 -16.836 1.00 97.00 276 GLU A CA 1
ATOM 2155 C C . GLU A 1 276 ? 16.994 -2.299 -15.352 1.00 97.00 276 GLU A C 1
ATOM 2157 O O . GLU A 1 276 ? 17.297 -3.116 -14.478 1.00 97.00 276 GLU A O 1
ATOM 2162 N N . SER A 1 277 ? 16.555 -1.064 -15.063 1.00 96.31 277 SER A N 1
ATOM 2163 C CA . SER A 1 277 ? 16.298 -0.571 -13.700 1.00 96.31 277 SER A CA 1
ATOM 2164 C C . SER A 1 277 ? 14.904 -0.908 -13.160 1.00 96.31 277 SER A C 1
ATOM 2166 O O . SER A 1 277 ? 14.580 -0.610 -12.013 1.00 96.31 277 SER A O 1
ATOM 2168 N N . SER A 1 278 ? 14.039 -1.533 -13.962 1.00 95.69 278 SER A N 1
ATOM 2169 C CA . SER A 1 278 ? 12.728 -1.969 -13.483 1.00 95.69 278 SER A CA 1
ATOM 2170 C C . SER A 1 278 ? 12.877 -3.148 -12.523 1.00 95.69 278 SER A C 1
ATOM 2172 O O . SER A 1 278 ? 13.404 -4.194 -12.896 1.00 95.69 278 SER A O 1
ATOM 2174 N N . GLY A 1 279 ? 12.388 -3.002 -11.292 1.00 94.19 279 GLY A N 1
ATOM 2175 C CA . GLY A 1 279 ? 12.355 -4.096 -10.321 1.00 94.19 279 GLY A CA 1
ATOM 2176 C C . GLY A 1 279 ? 11.121 -4.989 -10.463 1.00 94.19 279 GLY A C 1
ATOM 2177 O O . GLY A 1 279 ? 10.134 -4.617 -11.104 1.00 94.19 279 GLY A O 1
ATOM 2178 N N . THR A 1 280 ? 11.158 -6.169 -9.836 1.00 95.69 280 THR A N 1
ATOM 2179 C CA . THR A 1 280 ? 10.100 -7.197 -9.894 1.00 95.69 280 THR A CA 1
ATOM 2180 C C . THR A 1 280 ? 8.701 -6.657 -9.569 1.00 95.69 280 THR A C 1
ATOM 2182 O O . THR A 1 280 ? 7.725 -7.083 -10.188 1.00 95.69 280 THR A O 1
ATOM 2185 N N . ALA A 1 281 ? 8.579 -5.678 -8.665 1.00 96.19 281 ALA A N 1
ATOM 2186 C CA . ALA A 1 281 ? 7.296 -5.054 -8.340 1.00 96.19 281 ALA A CA 1
ATOM 2187 C C . ALA A 1 281 ? 6.697 -4.275 -9.523 1.00 96.19 281 ALA A C 1
ATOM 2189 O O . ALA A 1 281 ? 5.484 -4.299 -9.716 1.00 96.19 281 ALA A O 1
ATOM 2190 N N . GLY A 1 282 ? 7.539 -3.641 -10.346 1.00 94.81 282 GLY A N 1
ATOM 2191 C CA . GLY A 1 282 ? 7.117 -2.991 -11.587 1.00 94.81 282 GLY A CA 1
ATOM 2192 C C . GLY A 1 282 ? 6.564 -4.008 -12.584 1.00 94.81 282 GLY A C 1
ATOM 2193 O O . GLY A 1 282 ? 5.466 -3.830 -13.098 1.00 94.81 282 GLY A O 1
ATOM 2194 N N . TYR A 1 283 ? 7.252 -5.139 -12.778 1.00 95.62 283 TYR A N 1
ATOM 2195 C CA . TYR A 1 283 ? 6.735 -6.228 -13.619 1.00 95.62 283 TYR A CA 1
ATOM 2196 C C . TYR A 1 283 ? 5.385 -6.756 -13.114 1.00 95.62 283 TYR A C 1
ATOM 2198 O O . TYR A 1 283 ? 4.486 -6.999 -13.916 1.00 95.62 283 TYR A O 1
ATOM 2206 N N . ALA A 1 284 ? 5.209 -6.908 -11.799 1.00 96.19 284 ALA A N 1
ATOM 2207 C CA . ALA A 1 284 ? 3.946 -7.341 -11.202 1.00 96.19 284 ALA A CA 1
ATOM 2208 C C . ALA A 1 284 ? 2.810 -6.306 -11.354 1.00 96.19 284 ALA A C 1
ATOM 2210 O O . ALA A 1 284 ? 1.661 -6.682 -11.615 1.00 96.19 284 ALA A O 1
ATOM 2211 N N . HIS A 1 285 ? 3.124 -5.014 -11.236 1.00 95.88 285 HIS A N 1
ATOM 2212 C CA . HIS A 1 285 ? 2.195 -3.916 -11.505 1.00 95.88 285 HIS A CA 1
ATOM 2213 C C . HIS A 1 285 ? 1.697 -3.967 -12.952 1.00 95.88 285 HIS A C 1
ATOM 2215 O O . HIS A 1 285 ? 0.495 -4.091 -13.192 1.00 95.88 285 HIS A O 1
ATOM 2221 N N . GLU A 1 286 ? 2.621 -4.005 -13.914 1.00 92.56 286 GLU A N 1
ATOM 2222 C CA . GLU A 1 286 ? 2.274 -4.060 -15.335 1.00 92.56 286 GLU A CA 1
ATOM 2223 C C . GLU A 1 286 ? 1.533 -5.354 -15.700 1.00 92.56 286 GLU A C 1
ATOM 2225 O O . GLU A 1 286 ? 0.596 -5.341 -16.502 1.00 92.56 286 GLU A O 1
ATOM 2230 N N . PHE A 1 287 ? 1.886 -6.478 -15.064 1.00 93.44 287 PHE A N 1
ATOM 2231 C CA . PHE A 1 287 ? 1.163 -7.737 -15.239 1.00 93.44 287 PHE A CA 1
ATOM 2232 C C . PHE A 1 287 ? -0.294 -7.608 -14.776 1.00 93.44 287 PHE A C 1
ATOM 2234 O O . PHE A 1 287 ? -1.215 -8.095 -15.434 1.00 93.44 287 PHE A O 1
ATOM 2241 N N . SER A 1 288 ? -0.539 -6.893 -13.678 1.00 94.25 288 SER A N 1
ATOM 2242 C CA . SER A 1 288 ? -1.894 -6.699 -13.162 1.00 94.25 288 SER A CA 1
ATOM 2243 C C . SER A 1 288 ? -2.814 -6.040 -14.199 1.00 94.25 288 SER A C 1
ATOM 2245 O O . SER A 1 288 ? -3.963 -6.459 -14.328 1.00 94.25 288 SER A O 1
ATOM 2247 N N . HIS A 1 289 ? -2.326 -5.098 -15.016 1.00 92.12 289 HIS A N 1
ATOM 2248 C CA . HIS A 1 289 ? -3.140 -4.459 -16.060 1.00 92.12 289 HIS A CA 1
ATOM 2249 C C . HIS A 1 289 ? -3.727 -5.435 -17.087 1.00 92.12 289 HIS A C 1
ATOM 2251 O O . HIS A 1 289 ? -4.842 -5.235 -17.575 1.00 92.12 289 HIS A O 1
ATOM 2257 N N . ILE A 1 290 ? -3.028 -6.533 -17.372 1.00 83.19 290 ILE A N 1
ATOM 2258 C CA . ILE A 1 290 ? -3.485 -7.592 -18.285 1.00 83.19 290 ILE A CA 1
ATOM 2259 C C . ILE A 1 290 ? -4.734 -8.277 -17.748 1.00 83.19 290 ILE A C 1
ATOM 2261 O O . ILE A 1 290 ? -5.646 -8.618 -18.501 1.00 83.19 290 ILE A O 1
ATOM 2265 N N . LEU A 1 291 ? -4.781 -8.445 -16.429 1.00 88.19 291 LEU A N 1
ATOM 2266 C CA . LEU A 1 291 ? -5.893 -9.059 -15.720 1.00 88.19 291 LEU A CA 1
ATOM 2267 C C . LEU A 1 291 ? -7.114 -8.119 -15.637 1.00 88.19 291 LEU A C 1
ATOM 2269 O O . LEU A 1 291 ? -8.142 -8.479 -15.066 1.00 88.19 291 LEU A O 1
ATOM 2273 N N . GLY A 1 292 ? -7.037 -6.927 -16.244 1.00 88.56 292 GLY A N 1
ATOM 2274 C CA . GLY A 1 292 ? -8.181 -6.047 -16.465 1.00 88.56 292 GLY A CA 1
ATOM 2275 C C . GLY A 1 292 ? -8.405 -5.013 -15.365 1.00 88.56 292 GLY A C 1
ATOM 2276 O O . GLY A 1 292 ? -9.551 -4.635 -15.103 1.00 88.56 292 GLY A O 1
ATOM 2277 N N . ILE A 1 293 ? -7.333 -4.544 -14.723 1.00 92.69 293 ILE A N 1
ATOM 2278 C CA . ILE A 1 293 ? -7.371 -3.451 -13.743 1.00 92.69 293 ILE A CA 1
ATOM 2279 C C . ILE A 1 293 ? -6.555 -2.248 -14.234 1.00 92.69 293 ILE A C 1
ATOM 2281 O O . ILE A 1 293 ? -5.565 -2.411 -14.934 1.00 92.69 293 ILE A O 1
ATOM 2285 N N . GLY A 1 294 ? -6.990 -1.028 -13.918 1.00 92.44 294 GLY A N 1
ATOM 2286 C CA . GLY A 1 294 ? -6.249 0.196 -14.250 1.00 92.44 294 GLY A CA 1
ATOM 2287 C C . GLY A 1 294 ? -5.344 0.662 -13.111 1.00 92.44 294 GLY A C 1
ATOM 2288 O O . GLY A 1 294 ? -5.278 0.019 -12.065 1.00 92.44 294 GLY A O 1
ATOM 2289 N N . ASP A 1 295 ? -4.721 1.820 -13.300 1.00 94.06 295 ASP A N 1
ATOM 2290 C CA . ASP A 1 295 ? -3.984 2.531 -12.253 1.00 94.06 295 ASP A CA 1
ATOM 2291 C C . ASP A 1 295 ? -4.907 3.130 -11.184 1.00 94.06 295 ASP A C 1
ATOM 2293 O O . ASP A 1 295 ? -6.042 3.536 -11.464 1.00 94.06 295 ASP A O 1
ATOM 2297 N N . ASN A 1 296 ? -4.389 3.239 -9.960 1.00 96.50 296 ASN A N 1
ATOM 2298 C CA . ASN A 1 296 ? -5.029 3.891 -8.821 1.00 96.50 296 ASN A CA 1
ATOM 2299 C C . ASN A 1 296 ? -4.079 4.848 -8.094 1.00 96.50 296 ASN A C 1
ATOM 2301 O O . ASN A 1 296 ? -3.964 4.818 -6.871 1.00 96.50 296 ASN A O 1
ATOM 2305 N N . TYR A 1 297 ? -3.423 5.730 -8.840 1.00 93.94 297 TYR A N 1
ATOM 2306 C CA . TYR A 1 297 ? -2.597 6.787 -8.270 1.00 93.94 297 TYR A CA 1
ATOM 2307 C C . TYR A 1 297 ? -2.816 8.136 -8.961 1.00 93.94 297 TYR A C 1
ATOM 2309 O O . TYR A 1 297 ? -3.296 8.235 -10.092 1.00 93.94 297 TYR A O 1
ATOM 2317 N N . ASN A 1 298 ? -2.461 9.197 -8.247 1.00 93.56 298 ASN A N 1
ATOM 2318 C CA . ASN A 1 298 ? -2.393 10.571 -8.729 1.00 93.56 298 ASN A CA 1
ATOM 2319 C C . ASN A 1 298 ? -0.982 10.899 -9.261 1.00 93.56 298 ASN A C 1
ATOM 2321 O O . ASN A 1 298 ? -0.012 10.175 -9.039 1.00 93.56 298 ASN A O 1
ATOM 2325 N N . GLY A 1 299 ? -0.840 12.053 -9.916 1.00 91.81 299 GLY A N 1
ATOM 2326 C CA . GLY A 1 299 ? 0.473 12.685 -10.043 1.00 91.81 299 GLY A CA 1
ATOM 2327 C C . GLY A 1 299 ? 0.834 13.376 -8.728 1.00 91.81 299 GLY A C 1
ATOM 2328 O O . GLY A 1 299 ? 0.121 14.295 -8.329 1.00 91.81 299 GLY A O 1
ATOM 2329 N N . ALA A 1 300 ? 1.935 12.980 -8.080 1.00 93.12 300 ALA A N 1
ATOM 2330 C CA . ALA A 1 300 ? 2.327 13.528 -6.773 1.00 93.12 300 ALA A CA 1
ATOM 2331 C C . ALA A 1 300 ? 2.489 15.063 -6.778 1.00 93.12 300 ALA A C 1
ATOM 2333 O O . ALA A 1 300 ? 2.169 15.735 -5.799 1.00 93.12 300 ALA A O 1
ATOM 2334 N N . PHE A 1 301 ? 2.906 15.611 -7.923 1.00 92.81 301 PHE A N 1
ATOM 2335 C CA . PHE A 1 301 ? 3.141 17.038 -8.162 1.00 92.81 301 PHE A CA 1
ATOM 2336 C C . PHE A 1 301 ? 2.016 17.720 -8.967 1.00 92.81 301 PHE A C 1
ATOM 2338 O O . PHE A 1 301 ? 2.218 18.789 -9.544 1.00 92.81 301 PHE A O 1
ATOM 2345 N N . ALA A 1 302 ? 0.831 17.105 -9.059 1.00 91.69 302 ALA A N 1
ATOM 2346 C CA . ALA A 1 302 ? -0.288 17.667 -9.814 1.00 91.69 302 ALA A CA 1
ATOM 2347 C C . ALA A 1 302 ? -0.714 19.051 -9.286 1.00 91.69 302 ALA A C 1
ATOM 2349 O O . ALA A 1 302 ? -0.653 19.334 -8.089 1.00 91.69 302 ALA A O 1
ATOM 2350 N N . VAL A 1 303 ? -1.196 19.909 -10.192 1.00 91.88 303 VAL A N 1
ATOM 2351 C CA . VAL A 1 303 ? -1.765 21.224 -9.865 1.00 91.88 303 VAL A CA 1
ATOM 2352 C C . VAL A 1 303 ? -3.209 21.276 -10.380 1.00 91.88 303 VAL A C 1
ATOM 2354 O O . VAL A 1 303 ? -3.412 21.223 -11.594 1.00 91.88 303 VAL A O 1
ATOM 2357 N N . PRO A 1 304 ? -4.225 21.405 -9.505 1.00 94.50 304 PRO A N 1
ATOM 2358 C CA . PRO A 1 304 ? -4.139 21.505 -8.042 1.00 94.50 304 PRO A CA 1
ATOM 2359 C C . PRO A 1 304 ? -3.629 20.212 -7.386 1.00 94.50 304 PRO A C 1
ATOM 2361 O O . PRO A 1 304 ? -3.860 19.127 -7.909 1.00 94.50 304 PRO A O 1
ATOM 2364 N N . ALA A 1 305 ? -2.985 20.335 -6.224 1.00 95.00 305 ALA A N 1
ATOM 2365 C CA . ALA A 1 305 ? -2.535 19.178 -5.456 1.00 95.00 305 ALA A CA 1
ATOM 2366 C C . ALA A 1 305 ? -3.727 18.356 -4.946 1.00 95.00 305 ALA A C 1
ATOM 2368 O O . ALA A 1 305 ? -4.785 18.894 -4.609 1.00 95.00 305 ALA A O 1
ATOM 2369 N N . GLN A 1 306 ? -3.531 17.046 -4.863 1.00 95.50 306 GLN A N 1
ATOM 2370 C CA . GLN A 1 306 ? -4.506 16.092 -4.354 1.00 95.50 306 GLN A CA 1
ATOM 2371 C C . GLN A 1 306 ? -3.763 14.979 -3.622 1.00 95.50 306 GLN A C 1
ATOM 2373 O O . GLN A 1 306 ? -2.720 14.558 -4.114 1.00 95.50 306 GLN A O 1
ATOM 2378 N N . ARG A 1 307 ? -4.301 14.510 -2.491 1.00 95.69 307 ARG A N 1
ATOM 2379 C CA . ARG A 1 307 ? -3.767 13.378 -1.723 1.00 95.69 307 ARG A CA 1
ATOM 2380 C C . ARG A 1 307 ? -3.657 12.145 -2.626 1.00 95.69 307 ARG A C 1
ATOM 2382 O O . ARG A 1 307 ? -4.489 11.958 -3.521 1.00 95.69 307 ARG A O 1
ATOM 2389 N N . THR A 1 308 ? -2.628 11.326 -2.408 1.00 95.25 308 THR A N 1
ATOM 2390 C CA . THR A 1 308 ? -2.552 10.007 -3.056 1.00 95.25 308 THR A CA 1
ATOM 2391 C C . THR A 1 308 ? -3.788 9.168 -2.706 1.00 95.25 308 THR A C 1
ATOM 2393 O O . THR A 1 308 ? -4.428 9.381 -1.677 1.00 95.25 308 THR A O 1
ATOM 2396 N N . PHE A 1 309 ? -4.160 8.240 -3.585 1.00 96.56 309 PHE A N 1
ATOM 2397 C CA . PHE A 1 309 ? -5.412 7.498 -3.454 1.00 96.56 309 PHE A CA 1
ATOM 2398 C C . PHE A 1 309 ? -5.279 6.319 -2.493 1.00 96.56 309 PHE A C 1
ATOM 2400 O O . PHE A 1 309 ? -6.060 6.219 -1.554 1.00 96.56 309 PHE A O 1
ATOM 2407 N N . THR A 1 310 ? -4.301 5.439 -2.722 1.00 97.56 310 THR A N 1
ATOM 2408 C CA . THR A 1 310 ? -3.989 4.300 -1.835 1.00 97.56 310 THR A CA 1
ATOM 2409 C C . THR A 1 310 ? -2.495 4.183 -1.510 1.00 97.56 310 THR A C 1
ATOM 2411 O O . THR A 1 310 ? -2.094 3.262 -0.803 1.00 97.56 310 THR A O 1
ATOM 2414 N N . GLY A 1 311 ? -1.658 5.106 -2.004 1.00 96.19 311 GLY A N 1
ATOM 2415 C CA . GLY A 1 311 ? -0.245 5.230 -1.634 1.00 96.19 311 GLY A CA 1
ATOM 2416 C C . GLY A 1 311 ? 0.549 3.929 -1.756 1.00 96.19 311 GLY A C 1
ATOM 2417 O O . GLY A 1 311 ? 0.406 3.202 -2.741 1.00 96.19 311 GLY A O 1
ATOM 2418 N N . GLN A 1 312 ? 1.364 3.650 -0.738 1.00 96.75 312 GLN A N 1
ATOM 2419 C CA . GLN A 1 312 ? 2.237 2.472 -0.639 1.00 96.75 312 GLN A CA 1
ATOM 2420 C C . GLN A 1 312 ? 1.517 1.194 -0.172 1.00 96.75 312 GLN A C 1
ATOM 2422 O O . GLN A 1 312 ? 2.151 0.152 -0.011 1.00 96.75 312 GLN A O 1
ATOM 2427 N N . TRP A 1 313 ? 0.198 1.250 0.039 1.00 98.19 313 TRP A N 1
ATOM 2428 C CA . TRP A 1 313 ? -0.595 0.137 0.571 1.00 98.19 313 TRP A CA 1
ATOM 2429 C C . TRP A 1 313 ? -1.175 -0.792 -0.501 1.00 98.19 313 TRP A C 1
ATOM 2431 O O . TRP A 1 313 ? -1.742 -1.832 -0.161 1.00 98.19 313 TRP A O 1
ATOM 2441 N N . ASP A 1 314 ? -1.084 -0.434 -1.784 1.00 98.12 314 ASP A N 1
ATOM 2442 C CA . ASP A 1 314 ? -1.693 -1.193 -2.880 1.00 98.12 314 ASP A CA 1
ATOM 2443 C C . ASP A 1 314 ? -0.792 -1.254 -4.115 1.00 98.12 314 ASP A C 1
ATOM 2445 O O . ASP A 1 314 ? -0.220 -0.247 -4.538 1.00 98.12 314 ASP A O 1
ATOM 2449 N N . MET A 1 315 ? -0.731 -2.440 -4.726 1.00 98.12 315 MET A N 1
ATOM 2450 C CA . MET A 1 315 ? 0.059 -2.700 -5.932 1.00 98.12 315 MET A CA 1
ATOM 2451 C C . MET A 1 315 ? -0.341 -1.808 -7.115 1.00 98.12 315 MET A C 1
ATOM 2453 O O . MET A 1 315 ? 0.533 -1.397 -7.870 1.00 98.12 315 MET A O 1
ATOM 2457 N N . MET A 1 316 ? -1.624 -1.457 -7.280 1.00 97.12 316 MET A N 1
ATOM 2458 C CA . MET A 1 316 ? -2.065 -0.611 -8.405 1.00 97.12 316 MET A CA 1
ATOM 2459 C C . MET A 1 316 ? -1.881 0.888 -8.157 1.00 97.12 316 MET A C 1
ATOM 2461 O O . MET A 1 316 ? -2.286 1.709 -8.976 1.00 97.12 316 MET A O 1
ATOM 2465 N N . SER A 1 317 ? -1.283 1.253 -7.030 1.00 96.00 317 SER A N 1
ATOM 2466 C CA . SER A 1 317 ? -0.878 2.612 -6.690 1.00 96.00 317 SER A CA 1
ATOM 2467 C C . SER A 1 317 ? 0.650 2.720 -6.759 1.00 96.00 317 SER A C 1
ATOM 2469 O O . SER A 1 317 ? 1.312 1.885 -7.372 1.00 96.00 317 SER A O 1
ATOM 2471 N N . GLN A 1 318 ? 1.244 3.711 -6.100 1.00 94.31 318 GLN A N 1
ATOM 2472 C CA . GLN A 1 318 ? 2.697 3.789 -5.936 1.00 94.31 318 GLN A CA 1
ATOM 2473 C C . GLN A 1 318 ? 3.279 2.741 -4.959 1.00 94.31 318 GLN A C 1
ATOM 2475 O O . GLN A 1 318 ? 4.460 2.803 -4.632 1.00 94.31 318 GLN A O 1
ATOM 2480 N N . GLY A 1 319 ? 2.498 1.751 -4.505 1.00 96.38 319 GLY A N 1
ATOM 2481 C CA . GLY A 1 319 ? 3.023 0.587 -3.784 1.00 96.38 319 GLY A CA 1
ATOM 2482 C C . GLY A 1 319 ? 3.971 -0.259 -4.635 1.00 96.38 319 GLY A C 1
ATOM 2483 O O . GLY A 1 319 ? 4.873 -0.893 -4.098 1.00 96.38 319 GLY A O 1
ATOM 2484 N N . SER A 1 320 ? 3.861 -0.206 -5.966 1.00 95.38 320 SER A N 1
ATOM 2485 C CA . SER A 1 320 ? 4.848 -0.814 -6.869 1.00 95.38 320 SER A CA 1
ATOM 2486 C C . SER A 1 320 ? 6.260 -0.229 -6.717 1.00 95.38 320 SER A C 1
ATOM 2488 O O . SER A 1 320 ? 7.209 -0.801 -7.242 1.00 95.38 320 SER A O 1
ATOM 2490 N N . TRP A 1 321 ? 6.428 0.880 -5.986 1.00 94.94 321 TRP A N 1
ATOM 2491 C CA . TRP A 1 321 ? 7.728 1.476 -5.667 1.00 94.94 321 TRP A CA 1
ATOM 2492 C C . TRP A 1 321 ? 8.318 0.973 -4.344 1.00 94.94 321 TRP A C 1
ATOM 2494 O O . TRP A 1 321 ? 9.454 1.328 -4.023 1.00 94.94 321 TRP A O 1
ATOM 2504 N N . ASN A 1 322 ? 7.585 0.150 -3.588 1.00 96.56 322 ASN A N 1
ATOM 2505 C CA . ASN A 1 322 ? 8.053 -0.407 -2.322 1.00 96.56 322 ASN A CA 1
ATOM 2506 C C . ASN A 1 322 ? 9.265 -1.333 -2.515 1.00 96.56 322 ASN A C 1
ATOM 2508 O O . ASN A 1 322 ? 9.544 -1.849 -3.602 1.00 96.56 322 ASN A O 1
ATOM 2512 N N . GLY A 1 323 ? 9.996 -1.514 -1.425 1.00 95.44 323 GLY A N 1
ATOM 2513 C CA . GLY A 1 323 ? 11.239 -2.264 -1.355 1.00 95.44 323 GLY A CA 1
ATOM 2514 C C . GLY A 1 323 ? 12.195 -1.596 -0.368 1.00 95.44 323 GLY A C 1
ATOM 2515 O O . GLY A 1 323 ? 11.933 -0.472 0.081 1.00 95.44 323 GLY A O 1
ATOM 2516 N N . PRO A 1 324 ? 13.296 -2.269 -0.015 1.00 94.69 324 PRO A N 1
ATOM 2517 C CA . PRO A 1 324 ? 14.257 -1.718 0.926 1.00 94.69 324 PRO A CA 1
ATOM 2518 C C . PRO A 1 324 ? 14.911 -0.461 0.359 1.00 94.69 324 PRO A C 1
ATOM 2520 O O . PRO A 1 324 ? 15.040 -0.312 -0.854 1.00 94.69 324 PRO A O 1
ATOM 2523 N N . THR A 1 325 ? 15.359 0.445 1.223 1.00 93.75 325 THR A N 1
ATOM 2524 C CA . THR A 1 325 ? 15.998 1.733 0.891 1.00 93.75 325 THR A CA 1
ATOM 2525 C C . THR A 1 325 ? 15.119 2.729 0.119 1.00 93.75 325 THR A C 1
ATOM 2527 O O . THR A 1 325 ? 15.587 3.804 -0.255 1.00 93.75 325 THR A O 1
ATOM 2530 N N . GLY A 1 326 ? 13.831 2.420 -0.065 1.00 92.44 326 GLY A N 1
ATOM 2531 C CA . GLY A 1 326 ? 12.829 3.342 -0.591 1.00 92.44 326 GLY A CA 1
ATOM 2532 C C . GLY A 1 326 ? 12.961 3.663 -2.082 1.00 92.44 326 GLY A C 1
ATOM 2533 O O . GLY A 1 326 ? 13.781 3.124 -2.819 1.00 92.44 326 GLY A O 1
ATOM 2534 N N . MET A 1 327 ? 12.101 4.560 -2.564 1.00 92.06 327 MET A N 1
ATOM 2535 C CA . MET A 1 327 ? 11.930 4.796 -4.003 1.00 92.06 327 MET A CA 1
ATOM 2536 C C . MET A 1 327 ? 13.096 5.536 -4.688 1.00 92.06 327 MET A C 1
ATOM 2538 O O . MET A 1 327 ? 13.205 5.455 -5.911 1.00 92.06 327 MET A O 1
ATOM 2542 N N . HIS A 1 328 ? 14.008 6.183 -3.947 1.00 94.12 328 HIS A N 1
ATOM 2543 C CA . HIS A 1 328 ? 15.193 6.848 -4.536 1.00 94.12 328 HIS A CA 1
ATOM 2544 C C . HIS A 1 328 ? 16.342 5.888 -4.870 1.00 94.12 328 HIS A C 1
ATOM 2546 O O . HIS A 1 328 ? 17.407 6.324 -5.301 1.00 94.12 328 HIS A O 1
ATOM 2552 N N . THR A 1 329 ? 16.154 4.576 -4.710 1.00 95.19 329 THR A N 1
ATOM 2553 C CA . THR A 1 329 ? 17.125 3.555 -5.148 1.00 95.19 329 THR A CA 1
ATOM 2554 C C . THR A 1 329 ? 16.667 2.763 -6.369 1.00 95.19 329 THR A C 1
ATOM 2556 O O . THR A 1 329 ? 17.367 1.860 -6.818 1.00 95.19 329 THR A O 1
ATOM 2559 N N . ARG A 1 330 ? 15.534 3.143 -6.972 1.00 95.62 330 ARG A N 1
ATOM 2560 C CA . ARG A 1 330 ? 14.953 2.462 -8.141 1.00 95.62 330 ARG A CA 1
ATOM 2561 C C . ARG A 1 330 ? 15.822 2.522 -9.403 1.00 95.62 330 ARG A C 1
ATOM 2563 O O . ARG A 1 330 ? 15.583 1.762 -10.327 1.00 95.62 330 ARG A O 1
ATOM 2570 N N . TRP A 1 331 ? 16.793 3.432 -9.483 1.00 95.81 331 TRP A N 1
ATOM 2571 C CA . TRP A 1 331 ? 17.655 3.619 -10.658 1.00 95.81 331 TRP A CA 1
ATOM 2572 C C . TRP A 1 331 ? 18.761 2.564 -10.804 1.00 95.81 331 TRP A C 1
ATOM 2574 O O . TRP A 1 331 ? 19.456 2.540 -11.822 1.00 95.81 331 TRP A O 1
ATOM 2584 N N . LYS A 1 332 ? 18.997 1.729 -9.788 1.00 96.81 332 LYS A N 1
ATOM 2585 C CA . LYS A 1 332 ? 20.078 0.741 -9.839 1.00 96.81 332 LYS A CA 1
ATOM 2586 C C . LYS A 1 332 ? 19.840 -0.286 -10.948 1.00 96.81 332 LYS A C 1
ATOM 2588 O O . LYS A 1 332 ? 18.701 -0.659 -11.221 1.00 96.81 332 LYS A O 1
ATOM 2593 N N . VAL A 1 333 ? 20.927 -0.759 -11.557 1.00 97.69 333 VAL A N 1
ATOM 2594 C CA . VAL A 1 333 ? 20.909 -1.831 -12.559 1.00 97.69 333 VAL A CA 1
ATOM 2595 C C . VAL A 1 333 ? 21.877 -2.953 -12.156 1.00 97.69 333 VAL A C 1
ATOM 2597 O O . VAL A 1 333 ? 23.073 -2.686 -12.029 1.00 97.69 333 VAL A O 1
ATOM 2600 N N . PRO A 1 334 ? 21.406 -4.208 -12.010 1.00 96.00 334 PRO A N 1
ATOM 2601 C CA . PRO A 1 334 ? 19.997 -4.600 -11.936 1.00 96.00 334 PRO A CA 1
ATOM 2602 C C . PRO A 1 334 ? 19.293 -3.938 -10.741 1.00 96.00 334 PRO A C 1
ATOM 2604 O O . PRO A 1 334 ? 19.942 -3.452 -9.814 1.00 96.00 334 PRO A O 1
ATOM 2607 N N . ALA A 1 335 ? 17.962 -3.905 -10.776 1.00 94.31 335 ALA A N 1
ATOM 2608 C CA . ALA A 1 335 ? 17.172 -3.309 -9.706 1.00 94.31 335 ALA A CA 1
ATOM 2609 C C . ALA A 1 335 ? 17.426 -4.005 -8.355 1.00 94.31 335 ALA A C 1
ATOM 2611 O O . ALA A 1 335 ? 17.224 -5.211 -8.220 1.00 94.31 335 ALA A O 1
ATOM 2612 N N . ASP A 1 336 ? 17.817 -3.216 -7.356 1.00 91.06 336 ASP A N 1
ATOM 2613 C CA . ASP A 1 336 ? 18.048 -3.638 -5.972 1.00 91.06 336 ASP A CA 1
ATOM 2614 C C . ASP A 1 336 ? 17.633 -2.503 -5.017 1.00 91.06 336 ASP A C 1
ATOM 2616 O O . ASP A 1 336 ? 18.259 -1.439 -4.981 1.00 91.06 336 ASP A O 1
ATOM 2620 N N . GLY A 1 337 ? 16.565 -2.710 -4.244 1.00 92.94 337 GLY A N 1
ATOM 2621 C CA . GLY A 1 337 ? 15.984 -1.687 -3.371 1.00 92.94 337 GLY A CA 1
ATOM 2622 C C . GLY A 1 337 ? 14.533 -1.360 -3.712 1.00 92.94 337 GLY A C 1
ATOM 2623 O O . GLY A 1 337 ? 13.711 -2.265 -3.870 1.00 92.94 337 GLY A O 1
ATOM 2624 N N . GLY A 1 338 ? 14.190 -0.075 -3.826 1.00 95.25 338 GLY A N 1
ATOM 2625 C CA . GLY A 1 338 ? 12.847 0.343 -4.218 1.00 95.25 338 GLY A CA 1
ATOM 2626 C C . GLY A 1 338 ? 12.402 -0.317 -5.525 1.00 95.25 338 GLY A C 1
ATOM 2627 O O . GLY A 1 338 ? 13.202 -0.561 -6.425 1.00 95.25 338 GLY A O 1
ATOM 2628 N N . SER A 1 339 ? 11.104 -0.586 -5.647 1.00 94.69 339 SER A N 1
ATOM 2629 C CA . SER A 1 339 ? 10.478 -1.288 -6.776 1.00 94.69 339 SER A CA 1
ATOM 2630 C C . SER A 1 339 ? 10.820 -2.779 -6.921 1.00 94.69 339 SER A C 1
ATOM 2632 O O . SER A 1 339 ? 10.430 -3.388 -7.922 1.00 94.69 339 SER A O 1
ATOM 2634 N N . THR A 1 340 ? 11.501 -3.405 -5.956 1.00 95.19 340 THR A N 1
ATOM 2635 C CA . THR A 1 340 ? 11.798 -4.852 -6.005 1.00 95.19 340 THR A CA 1
ATOM 2636 C C . THR A 1 340 ? 10.747 -5.715 -5.308 1.00 95.19 340 THR A C 1
ATOM 2638 O O . THR A 1 340 ? 10.458 -6.806 -5.794 1.00 95.19 340 THR A O 1
ATOM 2641 N N . VAL A 1 341 ? 10.116 -5.225 -4.234 1.00 96.44 341 VAL A N 1
ATOM 2642 C CA . VAL A 1 341 ? 9.098 -5.962 -3.463 1.00 96.44 341 VAL A CA 1
ATOM 2643 C C . VAL A 1 341 ? 7.882 -5.068 -3.239 1.00 96.44 341 VAL A C 1
ATOM 2645 O O . VAL A 1 341 ? 7.843 -4.252 -2.319 1.00 96.44 341 VAL A O 1
ATOM 2648 N N . GLY A 1 342 ? 6.892 -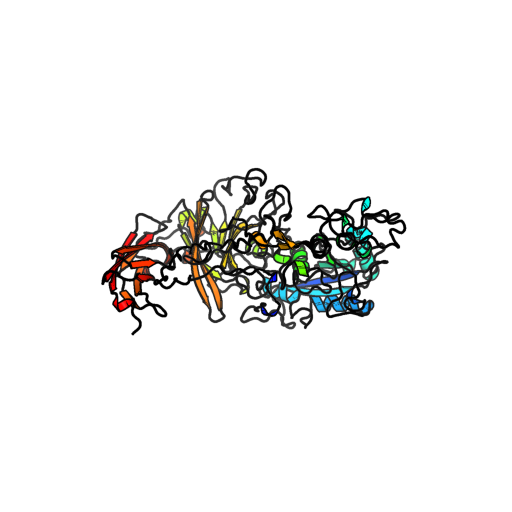5.209 -4.119 1.00 96.25 342 GLY A N 1
ATOM 2649 C CA . GLY A 1 342 ? 5.629 -4.480 -4.031 1.00 96.25 342 GLY A CA 1
ATOM 2650 C C . GLY A 1 342 ? 4.629 -5.186 -3.116 1.00 96.25 342 GLY A C 1
ATOM 2651 O O . GLY A 1 342 ? 4.719 -6.398 -2.936 1.00 96.25 342 GLY A O 1
ATOM 2652 N N . PRO A 1 343 ? 3.643 -4.461 -2.572 1.00 97.94 343 PRO A N 1
ATOM 2653 C CA . PRO A 1 343 ? 2.693 -5.011 -1.622 1.00 97.94 343 PRO A CA 1
ATOM 2654 C C . PRO A 1 343 ? 1.669 -5.925 -2.300 1.00 97.94 343 PRO A C 1
ATOM 2656 O O . PRO A 1 343 ? 1.578 -6.037 -3.530 1.00 97.94 343 PRO A O 1
ATOM 2659 N N . HIS A 1 344 ? 0.823 -6.537 -1.478 1.00 98.38 344 HIS A N 1
ATOM 2660 C CA . HIS A 1 344 ? -0.415 -7.141 -1.948 1.00 98.38 344 HIS A CA 1
ATOM 2661 C C . HIS A 1 344 ? -1.318 -6.092 -2.622 1.00 98.38 344 HIS A C 1
ATOM 2663 O O . HIS A 1 344 ? -1.356 -4.915 -2.255 1.00 98.38 344 HIS A O 1
ATOM 2669 N N . HIS A 1 345 ? -2.138 -6.548 -3.569 1.00 98.38 345 HIS A N 1
ATOM 2670 C CA . HIS A 1 345 ? -3.350 -5.831 -3.964 1.00 98.38 345 HIS A CA 1
ATOM 2671 C C . HIS A 1 345 ? -4.311 -5.701 -2.774 1.00 98.38 345 HIS A C 1
ATOM 2673 O O . HIS A 1 345 ? -4.482 -6.651 -2.006 1.00 98.38 345 HIS A O 1
ATOM 2679 N N . ASN A 1 346 ? -4.997 -4.566 -2.658 1.00 97.06 346 ASN A N 1
ATOM 2680 C CA . ASN A 1 346 ? -6.066 -4.375 -1.681 1.00 97.06 346 ASN A CA 1
ATOM 2681 C C . ASN A 1 346 ? -7.243 -5.344 -1.921 1.00 97.06 346 ASN A C 1
ATOM 2683 O O . ASN A 1 346 ? -7.381 -5.930 -3.001 1.00 97.06 346 ASN A O 1
ATOM 2687 N N . ILE A 1 347 ? -8.127 -5.513 -0.932 1.00 97.44 347 ILE A N 1
ATOM 2688 C CA . ILE A 1 347 ? -9.237 -6.488 -1.015 1.00 97.44 347 ILE A CA 1
ATOM 2689 C C . ILE A 1 347 ? -10.138 -6.268 -2.237 1.00 97.44 347 ILE A C 1
ATOM 2691 O O . ILE A 1 347 ? -10.523 -7.234 -2.902 1.00 97.44 347 ILE A O 1
ATOM 2695 N N . ARG A 1 348 ? -10.438 -5.013 -2.593 1.00 97.00 348 ARG A N 1
ATOM 2696 C CA . ARG A 1 348 ? -11.223 -4.707 -3.800 1.00 97.00 348 ARG A CA 1
ATOM 2697 C C . ARG A 1 348 ? -10.519 -5.208 -5.061 1.00 97.00 348 ARG A C 1
ATOM 2699 O O . ARG A 1 348 ? -11.168 -5.773 -5.939 1.00 97.00 348 ARG A O 1
ATOM 2706 N N . ASN A 1 349 ? -9.212 -5.002 -5.157 1.00 97.81 349 ASN A N 1
ATOM 2707 C CA . ASN A 1 349 ? -8.407 -5.393 -6.306 1.00 97.81 349 ASN A CA 1
ATOM 2708 C C . ASN A 1 349 ? -8.261 -6.912 -6.384 1.00 97.81 349 ASN A C 1
ATOM 2710 O O . ASN A 1 349 ? -8.457 -7.477 -7.456 1.00 97.81 349 ASN A O 1
ATOM 2714 N N . LYS A 1 350 ? -8.043 -7.595 -5.255 1.00 97.69 350 LYS A N 1
ATOM 2715 C CA . LYS A 1 350 ? -8.025 -9.064 -5.207 1.00 97.69 350 LYS A CA 1
ATOM 2716 C C . LYS A 1 350 ? -9.337 -9.681 -5.706 1.00 97.69 350 LYS A C 1
ATOM 2718 O O . LYS A 1 350 ? -9.286 -10.671 -6.432 1.00 97.69 350 LYS A O 1
ATOM 2723 N N . LEU A 1 351 ? -10.490 -9.097 -5.360 1.00 96.81 351 LEU A N 1
ATOM 2724 C CA . LEU A 1 351 ? -11.802 -9.532 -5.869 1.00 96.81 351 LEU A CA 1
ATOM 2725 C C . LEU A 1 351 ? -11.943 -9.270 -7.375 1.00 96.81 351 LEU A C 1
ATOM 2727 O O . LEU A 1 351 ? -12.348 -10.162 -8.113 1.00 96.81 351 LEU A O 1
ATOM 2731 N N . GLN A 1 352 ? -11.588 -8.065 -7.838 1.00 96.25 352 GLN A N 1
ATOM 2732 C CA . GLN A 1 352 ? -11.658 -7.684 -9.257 1.00 96.25 352 GLN A CA 1
ATOM 2733 C C . GLN A 1 352 ? -10.799 -8.596 -10.144 1.00 96.25 352 GLN A C 1
ATOM 2735 O O . GLN A 1 352 ? -11.201 -8.929 -11.255 1.00 96.25 352 GLN A O 1
ATOM 2740 N N . LEU A 1 353 ? -9.627 -8.987 -9.645 1.00 95.62 353 LEU A N 1
ATOM 2741 C CA . LEU A 1 353 ? -8.657 -9.838 -10.331 1.00 95.62 353 LEU A CA 1
ATOM 2742 C C . LEU A 1 353 ? -8.952 -11.340 -10.180 1.00 95.62 353 LEU A C 1
ATOM 2744 O O . LEU A 1 353 ? -8.252 -12.162 -10.762 1.00 95.62 353 LEU A O 1
ATOM 2748 N N . GLY A 1 354 ? -9.952 -11.722 -9.378 1.00 95.12 354 GLY A N 1
ATOM 2749 C CA . GLY A 1 354 ? -10.270 -13.128 -9.111 1.00 95.12 354 GLY A CA 1
ATOM 2750 C C . GLY A 1 354 ? -9.206 -13.876 -8.296 1.00 95.12 354 GLY A C 1
ATOM 2751 O O . GLY A 1 354 ? -9.174 -15.107 -8.306 1.00 95.12 354 GLY A O 1
ATOM 2752 N N . LEU A 1 355 ? -8.338 -13.157 -7.575 1.00 95.88 355 LEU A N 1
ATOM 2753 C CA . LEU A 1 355 ? -7.362 -13.750 -6.649 1.00 95.88 355 LEU A CA 1
ATOM 2754 C C . LEU A 1 355 ? -8.068 -14.301 -5.401 1.00 95.88 355 LEU A C 1
ATOM 2756 O O . LEU A 1 355 ? -7.689 -15.341 -4.857 1.00 95.88 355 LEU A O 1
ATOM 2760 N N . ILE A 1 356 ? -9.150 -13.635 -4.995 1.00 96.12 356 ILE A N 1
ATOM 2761 C CA . ILE A 1 356 ? -10.068 -14.069 -3.937 1.00 96.12 356 ILE A CA 1
ATOM 2762 C C . ILE A 1 356 ? -11.511 -14.012 -4.429 1.00 96.12 356 ILE A C 1
ATOM 2764 O O . ILE A 1 356 ? -11.808 -13.425 -5.468 1.00 96.12 356 ILE A O 1
ATOM 2768 N N . SER A 1 357 ? -12.405 -14.627 -3.668 1.00 95.19 357 SER A N 1
ATOM 2769 C CA . SER A 1 357 ? -13.839 -14.673 -3.926 1.00 95.19 357 SER A CA 1
ATOM 2770 C C . SER A 1 357 ? -14.631 -13.996 -2.809 1.00 95.19 357 SER A C 1
ATOM 2772 O O . SER A 1 357 ? -14.101 -13.661 -1.752 1.00 95.19 357 SER A O 1
ATOM 2774 N N . GLU A 1 358 ? -15.937 -13.841 -3.015 1.00 94.56 358 GLU A N 1
ATOM 2775 C CA . GLU A 1 358 ? -16.848 -13.324 -1.986 1.00 94.56 358 GLU A CA 1
ATOM 2776 C C . GLU A 1 358 ? -16.967 -14.254 -0.767 1.00 94.56 358 GLU A C 1
ATOM 2778 O O . GLU A 1 358 ? -17.407 -13.815 0.289 1.00 94.56 358 GLU A O 1
ATOM 2783 N N . ALA A 1 359 ? -16.540 -15.519 -0.878 1.00 94.31 359 ALA A N 1
ATOM 2784 C CA . ALA A 1 359 ? -16.464 -16.436 0.259 1.00 94.31 359 ALA A CA 1
ATOM 2785 C C . ALA A 1 359 ? -15.285 -16.128 1.202 1.00 94.31 359 ALA A C 1
ATOM 2787 O O . ALA A 1 359 ? -15.290 -16.578 2.344 1.00 94.31 359 ALA A O 1
ATOM 2788 N N . ASP A 1 360 ? -14.295 -15.358 0.738 1.00 96.50 360 ASP A N 1
ATOM 2789 C CA . ASP A 1 360 ? -13.081 -15.023 1.490 1.00 96.50 360 ASP A CA 1
ATOM 2790 C C . ASP A 1 360 ? -13.214 -13.698 2.271 1.00 96.50 360 ASP A C 1
ATOM 2792 O O . ASP A 1 360 ? -12.249 -13.234 2.883 1.00 96.50 360 ASP A O 1
ATOM 2796 N N . ILE A 1 361 ? -14.396 -13.066 2.243 1.00 97.25 361 ILE A N 1
ATOM 2797 C CA . ILE A 1 361 ? -14.705 -11.788 2.902 1.00 97.25 361 ILE A CA 1
ATOM 2798 C C . ILE A 1 361 ? -16.077 -11.832 3.587 1.00 97.25 361 ILE A C 1
ATOM 2800 O O . ILE A 1 361 ? -16.938 -12.645 3.254 1.00 97.25 361 ILE A O 1
ATOM 2804 N N . VAL A 1 362 ? -16.318 -10.895 4.502 1.00 97.50 362 VAL A N 1
ATOM 2805 C CA . VAL A 1 362 ? -17.674 -10.590 4.974 1.00 97.50 362 VAL A CA 1
ATOM 2806 C C . VAL A 1 362 ? -18.275 -9.513 4.079 1.00 97.50 362 VAL A C 1
ATOM 2808 O O . VAL A 1 362 ? -17.829 -8.369 4.104 1.00 97.50 362 VAL A O 1
ATOM 2811 N N . ASP A 1 363 ? -19.301 -9.850 3.308 1.00 97.88 363 ASP A N 1
ATOM 2812 C CA . ASP A 1 363 ? -19.972 -8.920 2.405 1.00 97.88 363 ASP A CA 1
ATOM 2813 C C . ASP A 1 363 ? -21.316 -8.446 2.972 1.00 97.88 363 ASP A C 1
ATOM 2815 O O . ASP A 1 363 ? -22.205 -9.230 3.325 1.00 97.88 363 ASP A O 1
ATOM 2819 N N . LEU A 1 364 ? -21.451 -7.127 3.087 1.00 98.56 364 LEU A N 1
ATOM 2820 C CA . LEU A 1 364 ? -22.526 -6.438 3.785 1.00 98.56 364 LEU A CA 1
ATOM 2821 C C . LEU A 1 364 ? -23.283 -5.492 2.852 1.00 98.56 364 LEU A C 1
ATOM 2823 O O . LEU A 1 364 ? -22.727 -4.903 1.931 1.00 98.56 364 LEU A O 1
ATOM 2827 N N . SER A 1 365 ? -24.558 -5.278 3.164 1.00 98.25 365 SER A N 1
ATOM 2828 C CA . SER A 1 365 ? -25.411 -4.251 2.566 1.00 98.25 365 SER A CA 1
ATOM 2829 C C . SER A 1 365 ? -25.601 -3.095 3.556 1.00 98.25 365 SER A C 1
ATOM 2831 O O . SER A 1 365 ? -25.794 -3.332 4.754 1.00 98.25 365 SER A O 1
ATOM 2833 N N . ARG A 1 366 ? -25.583 -1.843 3.079 1.00 97.81 366 ARG A N 1
ATOM 2834 C CA . ARG A 1 366 ? -25.912 -0.660 3.893 1.00 97.81 366 ARG A CA 1
ATOM 2835 C C . ARG A 1 366 ? -27.364 -0.708 4.368 1.00 97.81 366 ARG A C 1
ATOM 2837 O O . ARG A 1 366 ? -27.634 -0.398 5.529 1.00 97.81 366 ARG A O 1
ATOM 2844 N N . GLU A 1 367 ? -28.301 -1.089 3.501 1.00 96.69 367 GLU A N 1
ATOM 2845 C CA . GLU A 1 367 ? -29.705 -1.280 3.890 1.00 96.69 367 GLU A CA 1
ATOM 2846 C C . GLU A 1 367 ? -29.884 -2.505 4.803 1.00 96.69 367 GLU A C 1
ATOM 2848 O O . GLU A 1 367 ? -30.682 -2.468 5.740 1.00 96.69 367 GLU A O 1
ATOM 2853 N N . GLY A 1 368 ? -29.086 -3.553 4.601 1.00 97.44 368 GLY A N 1
ATOM 2854 C CA . GLY A 1 368 ? -28.995 -4.716 5.476 1.00 97.44 368 GLY A CA 1
ATOM 2855 C C . GLY A 1 368 ? -28.567 -4.350 6.890 1.00 97.44 368 GLY A C 1
ATOM 2856 O O . GLY A 1 368 ? -29.202 -4.772 7.854 1.00 97.44 368 GLY A O 1
ATOM 2857 N N . LEU A 1 369 ? -27.569 -3.469 7.028 1.00 97.56 369 LEU A N 1
ATOM 2858 C CA . LEU A 1 369 ? -27.114 -2.954 8.323 1.00 97.56 369 LEU A CA 1
ATOM 2859 C C . LEU A 1 369 ? -28.213 -2.199 9.083 1.00 97.56 369 LEU A C 1
ATOM 2861 O O . LEU A 1 369 ? -28.216 -2.220 10.307 1.00 97.56 369 LEU A O 1
ATOM 2865 N N . LYS A 1 370 ? -29.195 -1.577 8.416 1.00 94.38 370 LYS A N 1
ATOM 2866 C CA . LYS A 1 370 ? -30.356 -1.000 9.127 1.00 94.38 370 LYS A CA 1
ATOM 2867 C C . LYS A 1 370 ? -31.225 -2.080 9.771 1.00 94.38 370 LYS A C 1
ATOM 2869 O O . LYS A 1 370 ? -31.817 -1.849 10.826 1.00 94.38 370 LYS A O 1
ATOM 2874 N N . GLN A 1 371 ? -31.310 -3.244 9.124 1.00 95.00 371 GLN A N 1
ATOM 2875 C CA . GLN A 1 371 ? -32.131 -4.374 9.553 1.00 95.00 371 GLN A CA 1
ATOM 2876 C C . GLN A 1 371 ? -31.429 -5.248 10.593 1.00 95.00 371 GLN A C 1
ATOM 2878 O O . GLN A 1 371 ? -32.083 -5.696 11.526 1.00 95.00 371 GLN A O 1
ATOM 2883 N N . SER A 1 372 ? -30.124 -5.488 10.471 1.00 94.56 372 SER A N 1
ATOM 2884 C CA . SER A 1 372 ? -29.338 -6.258 11.449 1.00 94.56 372 SER A CA 1
ATOM 2885 C C . SER A 1 372 ? -28.803 -5.388 12.599 1.00 94.56 372 SER A C 1
ATOM 2887 O O . SER A 1 372 ? -28.623 -5.868 13.718 1.00 94.56 372 SER A O 1
ATOM 2889 N N . GLY A 1 373 ? -28.631 -4.084 12.366 1.00 91.12 373 GLY A N 1
ATOM 2890 C CA . GLY A 1 373 ? -28.091 -3.100 13.304 1.00 91.12 373 GLY A CA 1
ATOM 2891 C C . GLY A 1 373 ? -26.583 -2.926 13.147 1.00 91.12 373 GLY A C 1
ATOM 2892 O O . GLY A 1 373 ? -26.111 -2.000 12.484 1.00 91.12 373 GLY A O 1
ATOM 2893 N N . LEU A 1 374 ? -25.823 -3.815 13.784 1.00 95.75 374 LEU A N 1
ATOM 2894 C CA . LEU A 1 374 ? -24.371 -3.866 13.652 1.00 95.75 374 LEU A CA 1
ATOM 2895 C C . LEU A 1 374 ? -23.907 -5.284 13.362 1.00 95.75 374 LEU A C 1
ATOM 2897 O O . LEU A 1 374 ? -24.548 -6.255 13.765 1.00 95.75 374 LEU A O 1
ATOM 2901 N N . VAL A 1 375 ? -22.771 -5.379 12.687 1.00 98.06 375 VAL A N 1
ATOM 2902 C CA . VAL A 1 375 ? -22.071 -6.630 12.410 1.00 98.06 375 VAL A CA 1
ATOM 2903 C C . VAL A 1 375 ? -20.658 -6.507 12.962 1.00 98.06 375 VAL A C 1
ATOM 2905 O O . VAL A 1 375 ? -19.988 -5.507 12.707 1.00 98.06 375 VAL A O 1
ATOM 2908 N N . VAL A 1 376 ? -20.219 -7.516 13.715 1.00 98.06 376 VAL A N 1
ATOM 2909 C CA . VAL A 1 376 ? -18.847 -7.645 14.221 1.00 98.06 376 VAL A CA 1
ATOM 2910 C C . VAL A 1 376 ? -18.186 -8.840 13.547 1.00 98.06 376 VAL A C 1
ATOM 2912 O O . VAL A 1 376 ? -18.713 -9.951 13.601 1.00 98.06 376 VAL A O 1
ATOM 2915 N N . ALA A 1 377 ? -17.033 -8.616 12.929 1.00 96.88 377 ALA A N 1
ATOM 2916 C CA . ALA A 1 377 ? -16.294 -9.619 12.176 1.00 96.88 377 ALA A CA 1
ATOM 2917 C C . ALA A 1 377 ? -14.826 -9.663 12.606 1.00 96.88 377 ALA A C 1
ATOM 2919 O O . ALA A 1 377 ? -14.293 -8.691 13.138 1.00 96.88 377 ALA A O 1
ATOM 2920 N N . LYS A 1 378 ? -14.175 -10.797 12.349 1.00 96.75 378 LYS A N 1
ATOM 2921 C CA . LYS A 1 378 ? -12.724 -10.934 12.453 1.00 96.75 378 LYS A CA 1
ATOM 2922 C C . LYS A 1 378 ? -12.107 -10.824 11.068 1.00 96.75 378 LYS A C 1
ATOM 2924 O O . LYS A 1 378 ? -12.574 -11.490 10.145 1.00 96.75 378 LYS A O 1
ATOM 2929 N N . VAL A 1 379 ? -11.074 -10.002 10.953 1.00 97.25 379 VAL A N 1
ATOM 2930 C CA . VAL A 1 379 ? -10.334 -9.757 9.718 1.00 97.25 379 VAL A CA 1
ATOM 2931 C C . VAL A 1 379 ? -8.870 -10.089 9.957 1.00 97.25 379 VAL A C 1
ATOM 2933 O O . VAL A 1 379 ? -8.231 -9.504 10.831 1.00 97.25 379 VAL A O 1
ATOM 2936 N N . ARG A 1 380 ? -8.360 -11.065 9.211 1.00 97.50 380 ARG A N 1
ATOM 2937 C CA . ARG A 1 380 ? -6.973 -11.530 9.272 1.00 97.50 380 ARG A CA 1
ATOM 2938 C C . ARG A 1 380 ? -6.099 -10.718 8.324 1.00 97.50 380 ARG A C 1
ATOM 2940 O O . ARG A 1 380 ? -6.575 -10.253 7.289 1.00 97.50 380 ARG A O 1
ATOM 2947 N N . ALA A 1 381 ? -4.819 -10.566 8.663 1.00 97.94 381 ALA A N 1
ATOM 2948 C CA . ALA A 1 381 ? -3.848 -9.908 7.796 1.00 97.94 381 ALA A CA 1
ATOM 2949 C C . ALA A 1 381 ? -3.866 -10.495 6.377 1.00 97.94 381 ALA A C 1
ATOM 2951 O O . ALA A 1 381 ? -3.712 -11.705 6.185 1.00 97.94 381 ALA A O 1
ATOM 2952 N N . ARG A 1 382 ? -4.019 -9.628 5.370 1.00 97.44 382 ARG A N 1
ATOM 2953 C CA . ARG A 1 382 ? -4.225 -10.046 3.975 1.00 97.44 382 ARG A CA 1
ATOM 2954 C C . ARG A 1 382 ? -3.066 -10.856 3.393 1.00 97.44 382 ARG A C 1
ATOM 2956 O O . ARG A 1 382 ? -3.291 -11.640 2.474 1.00 97.44 382 ARG A O 1
ATOM 2963 N N . ALA A 1 383 ? -1.850 -10.691 3.904 1.00 97.50 383 ALA A N 1
ATOM 2964 C CA . ALA A 1 383 ? -0.684 -11.456 3.471 1.00 97.50 383 ALA A CA 1
ATOM 2965 C C . ALA A 1 383 ? -0.742 -12.934 3.903 1.00 97.50 383 ALA A C 1
ATOM 2967 O O . ALA A 1 383 ? -0.264 -13.812 3.192 1.00 97.50 383 ALA A O 1
ATOM 2968 N N . ALA A 1 384 ? -1.406 -13.237 5.024 1.00 95.62 384 ALA A N 1
ATOM 2969 C CA . ALA A 1 384 ? -1.455 -14.586 5.591 1.00 95.62 384 ALA A CA 1
ATOM 2970 C C . ALA A 1 384 ? -2.530 -15.504 4.977 1.00 95.62 384 ALA A C 1
ATOM 2972 O O . ALA A 1 384 ? -2.576 -16.689 5.305 1.00 95.62 384 ALA A O 1
ATOM 2973 N N . GLY A 1 385 ? -3.393 -14.978 4.103 1.00 91.31 385 GLY A N 1
ATOM 2974 C CA . GLY A 1 385 ? -4.490 -15.737 3.497 1.00 91.31 385 GLY A CA 1
ATOM 2975 C C . GLY A 1 385 ? -5.691 -15.970 4.429 1.00 91.31 385 GLY A C 1
ATOM 2976 O O . GLY A 1 385 ? -5.608 -15.714 5.633 1.00 91.31 385 GLY A O 1
ATOM 2977 N N . PRO A 1 386 ? -6.840 -16.403 3.873 1.00 85.88 386 PRO A N 1
ATOM 2978 C CA . PRO A 1 386 ? -8.051 -16.643 4.650 1.00 85.88 386 PRO A CA 1
ATOM 2979 C C . PRO A 1 386 ? -7.948 -17.942 5.456 1.00 85.88 386 PRO A C 1
ATOM 2981 O O . PRO A 1 386 ? -7.377 -18.932 4.997 1.00 85.88 386 PRO A O 1
ATOM 2984 N N . LEU A 1 387 ? -8.599 -17.971 6.619 1.00 84.31 387 LEU A N 1
ATOM 2985 C CA . LEU A 1 387 ? -8.959 -19.194 7.340 1.00 84.31 387 LEU A CA 1
ATOM 2986 C C . LEU A 1 387 ? -10.486 -19.306 7.420 1.00 84.31 387 LEU A C 1
ATOM 2988 O O . LEU A 1 387 ? -11.194 -18.317 7.251 1.00 84.31 387 LEU A O 1
ATOM 2992 N N . THR A 1 388 ? -11.006 -20.498 7.728 1.00 76.81 388 THR A N 1
ATOM 2993 C CA . THR A 1 388 ? -12.458 -20.765 7.775 1.00 76.81 388 THR A CA 1
ATOM 2994 C C . THR A 1 388 ? -13.246 -19.739 8.600 1.00 76.81 388 THR A C 1
ATOM 2996 O O . THR A 1 388 ? -14.321 -19.325 8.180 1.00 76.81 388 THR A O 1
ATOM 2999 N N . ASP A 1 389 ? -12.704 -19.319 9.749 1.00 76.88 389 ASP A N 1
ATOM 3000 C CA . ASP A 1 389 ? -13.366 -18.403 10.692 1.00 76.88 389 ASP A CA 1
ATOM 3001 C C . ASP A 1 389 ? -12.695 -17.011 10.768 1.00 76.88 389 ASP A C 1
ATOM 3003 O O . ASP A 1 389 ? -13.104 -16.167 11.570 1.00 76.88 389 ASP A O 1
ATOM 3007 N N . GLU A 1 390 ? -11.664 -16.760 9.953 1.00 85.81 390 GLU A N 1
ATOM 3008 C CA . GLU A 1 390 ? -10.912 -15.498 9.908 1.00 85.81 390 GLU A CA 1
ATOM 3009 C C . GLU A 1 390 ? -10.726 -15.078 8.444 1.00 85.81 390 GLU A C 1
ATOM 3011 O O . GLU A 1 390 ? -9.820 -15.539 7.746 1.00 85.81 390 GLU A O 1
ATOM 3016 N N . LEU A 1 391 ? -11.638 -14.229 7.970 1.00 93.88 391 LEU A N 1
ATOM 3017 C CA . LEU A 1 391 ? -11.701 -13.800 6.574 1.00 93.88 391 LEU A CA 1
ATOM 3018 C C . LEU A 1 391 ? -10.755 -12.621 6.308 1.00 93.88 391 LEU A C 1
ATOM 3020 O O . LEU A 1 391 ? -10.233 -11.998 7.230 1.00 93.88 391 LEU A O 1
ATOM 3024 N N . LEU A 1 392 ? -10.531 -12.301 5.035 1.00 96.06 392 LEU A N 1
ATOM 3025 C CA . LEU A 1 392 ? -9.525 -11.317 4.616 1.00 96.06 392 LEU A CA 1
ATOM 3026 C C . LEU A 1 392 ? -9.977 -9.860 4.743 1.00 96.06 392 LEU A C 1
ATOM 3028 O O . LEU A 1 392 ? -9.160 -8.945 4.670 1.00 96.06 392 LEU A O 1
ATOM 3032 N N . GLY A 1 393 ? -11.278 -9.623 4.897 1.00 97.25 393 GLY A N 1
ATOM 3033 C CA . GLY A 1 393 ? -11.812 -8.273 4.977 1.00 97.25 393 GLY A CA 1
ATOM 3034 C C . GLY A 1 393 ? -13.325 -8.214 5.093 1.00 97.25 393 GLY A C 1
ATOM 3035 O O . GLY A 1 393 ? -14.022 -9.229 5.041 1.00 97.25 393 GLY A O 1
ATOM 3036 N N . VAL A 1 394 ? -13.827 -6.990 5.222 1.00 98.62 394 VAL A N 1
ATOM 3037 C CA . VAL A 1 394 ? -15.255 -6.668 5.149 1.00 98.62 394 VAL A CA 1
ATOM 3038 C C . VAL A 1 394 ? -15.488 -5.779 3.936 1.00 98.62 394 VAL A C 1
ATOM 3040 O O . VAL A 1 394 ? -14.791 -4.780 3.779 1.00 98.62 394 VAL A O 1
ATOM 3043 N N . ARG A 1 395 ? -16.482 -6.089 3.103 1.00 98.69 395 ARG A N 1
ATOM 3044 C CA . ARG A 1 395 ? -16.994 -5.192 2.059 1.00 98.69 395 ARG A CA 1
ATOM 3045 C C . ARG A 1 395 ? -18.382 -4.707 2.459 1.00 98.69 395 ARG A C 1
ATOM 3047 O O . ARG A 1 395 ? -19.216 -5.498 2.875 1.00 98.69 395 ARG A O 1
ATOM 3054 N N . VAL A 1 396 ? -18.644 -3.409 2.341 1.00 98.75 396 VAL A N 1
ATOM 3055 C CA . VAL A 1 396 ? -19.969 -2.818 2.585 1.00 98.75 396 VAL A CA 1
ATOM 3056 C C . VAL A 1 396 ? -20.458 -2.177 1.302 1.00 98.75 396 VAL A C 1
ATOM 3058 O O . VAL A 1 396 ? -19.913 -1.163 0.883 1.00 98.75 396 VAL A O 1
ATOM 3061 N N . THR A 1 397 ? -21.496 -2.737 0.694 1.00 98.50 397 THR A N 1
ATOM 3062 C CA . THR A 1 397 ? -22.150 -2.188 -0.496 1.00 98.50 397 THR A CA 1
ATOM 3063 C C . THR A 1 397 ? -23.041 -1.001 -0.127 1.00 98.50 397 THR A C 1
ATOM 3065 O O . THR A 1 397 ? -23.897 -1.100 0.753 1.00 98.50 397 THR A O 1
ATOM 3068 N N . LEU A 1 398 ? -22.870 0.126 -0.823 1.00 98.25 398 LEU A N 1
ATOM 3069 C CA . LEU A 1 398 ? -23.673 1.345 -0.684 1.00 98.25 398 LEU A CA 1
ATOM 3070 C C . LEU A 1 398 ? -24.986 1.241 -1.478 1.00 98.25 398 LEU A C 1
ATOM 3072 O O . LEU A 1 398 ? -25.258 2.023 -2.386 1.00 98.25 398 LEU A O 1
ATOM 3076 N N . ASP A 1 399 ? -25.812 0.259 -1.138 1.00 96.56 399 ASP A N 1
ATOM 3077 C CA . ASP A 1 399 ? -27.107 0.009 -1.771 1.00 96.56 399 ASP A CA 1
ATOM 3078 C C . ASP A 1 399 ? -28.242 0.893 -1.216 1.00 96.56 399 ASP A C 1
ATOM 3080 O O . ASP A 1 399 ? -28.048 1.742 -0.340 1.00 96.56 399 ASP A O 1
ATOM 3084 N N . GLY A 1 400 ? -29.443 0.745 -1.779 1.00 94.19 400 GLY A N 1
ATOM 3085 C CA . GLY A 1 400 ? -30.619 1.552 -1.448 1.00 94.19 400 GLY A CA 1
ATOM 3086 C C . GLY A 1 400 ? -30.907 2.663 -2.462 1.00 94.19 400 GLY A C 1
ATOM 3087 O O . GLY A 1 400 ? -30.432 2.644 -3.597 1.00 94.19 400 GLY A O 1
ATOM 3088 N N . ALA A 1 401 ? -31.749 3.621 -2.066 1.00 92.38 401 ALA A N 1
ATOM 3089 C CA . ALA A 1 401 ? -32.193 4.696 -2.953 1.00 92.38 401 ALA A CA 1
ATOM 3090 C C . ALA A 1 401 ? -31.035 5.615 -3.373 1.00 92.38 401 ALA A C 1
ATOM 3092 O O . ALA A 1 401 ? -30.195 5.978 -2.546 1.00 92.38 401 ALA A O 1
ATOM 3093 N N . ALA A 1 402 ? -31.047 6.020 -4.647 1.00 92.62 402 ALA A N 1
ATOM 3094 C CA . ALA A 1 402 ? -30.073 6.943 -5.208 1.00 92.62 402 ALA A CA 1
ATOM 3095 C C . ALA A 1 402 ? -30.104 8.326 -4.506 1.00 92.62 402 ALA A C 1
ATOM 3097 O O . ALA A 1 402 ? -31.181 8.776 -4.101 1.00 92.62 402 ALA A O 1
ATOM 3098 N N . PRO A 1 403 ? -28.956 9.024 -4.416 1.00 92.75 403 PRO A N 1
ATOM 3099 C CA . PRO A 1 403 ? -27.643 8.575 -4.883 1.00 92.75 403 PRO A CA 1
ATOM 3100 C C . PRO A 1 403 ? -27.060 7.477 -3.970 1.00 92.75 403 PRO A C 1
ATOM 3102 O O . PRO A 1 403 ? -27.300 7.463 -2.760 1.00 92.75 403 PRO A O 1
ATOM 3105 N N . VAL A 1 404 ? -26.363 6.508 -4.580 1.00 94.62 404 VAL A N 1
ATOM 3106 C CA . VAL A 1 404 ? -25.793 5.342 -3.877 1.00 94.62 404 VAL A CA 1
ATOM 3107 C C . VAL A 1 404 ? -24.720 5.792 -2.888 1.00 94.62 404 VAL A C 1
ATOM 3109 O O . VAL A 1 404 ? -24.896 5.613 -1.678 1.00 94.62 404 VAL A O 1
ATOM 3112 N N . ASP A 1 405 ? -23.704 6.496 -3.386 1.00 96.88 405 ASP A N 1
ATOM 3113 C CA . ASP A 1 405 ? -22.826 7.338 -2.586 1.00 96.88 405 ASP A CA 1
ATOM 3114 C C . ASP A 1 405 ? -23.549 8.634 -2.232 1.00 96.88 405 ASP A C 1
ATOM 3116 O O . ASP A 1 405 ? -24.106 9.315 -3.090 1.00 96.88 405 ASP A O 1
ATOM 3120 N N . ARG A 1 406 ? -23.562 8.975 -0.949 1.00 97.12 406 ARG A N 1
ATOM 3121 C CA . ARG A 1 406 ? -24.203 10.194 -0.447 1.00 97.12 406 ARG A CA 1
ATOM 3122 C C . ARG A 1 406 ? -23.199 11.276 -0.074 1.00 97.12 406 ARG A C 1
ATOM 3124 O O . ARG A 1 406 ? -23.615 12.372 0.307 1.00 97.12 406 ARG A O 1
ATOM 3131 N N . THR A 1 407 ? -21.898 10.995 -0.156 1.00 95.75 407 THR A N 1
ATOM 3132 C CA . THR A 1 407 ? -20.856 12.004 0.062 1.00 95.75 407 THR A CA 1
ATOM 3133 C C . THR A 1 407 ? -20.918 13.031 -1.072 1.00 95.75 407 THR A C 1
ATOM 3135 O O . THR A 1 407 ? -20.920 12.626 -2.231 1.00 95.75 407 THR A O 1
ATOM 3138 N N . PRO A 1 408 ? -20.981 14.345 -0.805 1.00 94.44 408 PRO A N 1
ATOM 3139 C CA . PRO A 1 408 ? -20.973 15.355 -1.858 1.00 94.44 408 PRO A CA 1
ATOM 3140 C C . PRO A 1 408 ? -19.740 15.229 -2.757 1.00 94.44 408 PRO A C 1
ATOM 3142 O O . PRO A 1 408 ? -18.636 15.001 -2.268 1.00 94.44 408 PRO A O 1
ATOM 3145 N N . SER A 1 409 ? -19.923 15.411 -4.067 1.00 94.81 409 SER A N 1
ATOM 3146 C CA . SER A 1 409 ? -18.779 15.480 -4.983 1.00 94.81 409 SER A CA 1
ATOM 3147 C C . SER A 1 409 ? -17.944 16.725 -4.693 1.00 94.81 409 SER A C 1
ATOM 3149 O O . SER A 1 409 ? -18.487 17.777 -4.346 1.00 94.81 409 SER A O 1
ATOM 3151 N N . CYS A 1 410 ? -16.637 16.630 -4.899 1.00 95.19 410 CYS A N 1
ATOM 3152 C CA . CYS A 1 410 ? -15.715 17.752 -4.767 1.00 95.19 410 CYS A CA 1
ATOM 3153 C C . CYS A 1 410 ? -14.688 17.752 -5.908 1.00 95.19 410 CYS A C 1
ATOM 3155 O O . CYS A 1 410 ? -14.566 16.789 -6.665 1.00 95.19 410 CYS A O 1
ATOM 3157 N N . HIS A 1 411 ? -13.926 18.839 -6.015 1.00 95.69 411 HIS A N 1
ATOM 3158 C CA . HIS A 1 411 ? -12.714 18.906 -6.827 1.00 95.69 411 HIS A CA 1
ATOM 3159 C C . HIS A 1 411 ? -11.578 19.499 -5.978 1.00 95.69 411 HIS A C 1
ATOM 3161 O O . HIS A 1 411 ? -11.854 20.418 -5.202 1.00 95.69 411 HIS A O 1
ATOM 3167 N N . PRO A 1 412 ? -10.318 19.042 -6.101 1.00 95.19 412 PRO A N 1
ATOM 3168 C CA . PRO A 1 412 ? -9.215 19.505 -5.250 1.00 95.19 412 PRO A CA 1
ATOM 3169 C C . PRO A 1 412 ? -8.977 21.023 -5.276 1.00 95.19 412 PRO A C 1
ATOM 3171 O O . PRO A 1 412 ? -8.607 21.604 -4.260 1.00 95.19 412 PRO A O 1
ATOM 3174 N N . SER A 1 413 ? -9.285 21.707 -6.385 1.00 95.38 413 SER A N 1
ATOM 3175 C CA . SER A 1 413 ? -9.195 23.179 -6.461 1.00 95.38 413 SER A CA 1
ATOM 3176 C C . SER A 1 413 ? -10.177 23.931 -5.550 1.00 95.38 413 SER A C 1
ATOM 3178 O O . SER A 1 413 ? -9.977 25.118 -5.306 1.00 95.38 413 SER A O 1
ATOM 3180 N N . THR A 1 414 ? -11.242 23.280 -5.073 1.00 94.75 414 THR A N 1
ATOM 3181 C CA . THR A 1 414 ? -12.267 23.895 -4.209 1.00 94.75 414 THR A CA 1
ATOM 3182 C C . THR A 1 414 ? -12.437 23.175 -2.873 1.00 94.75 414 THR A C 1
ATOM 3184 O O . THR A 1 414 ? -12.774 23.812 -1.884 1.00 94.75 414 THR A O 1
ATOM 3187 N N . GLY A 1 415 ? -12.241 21.854 -2.846 1.00 91.94 415 GLY A N 1
ATOM 3188 C CA . GLY A 1 415 ? -12.405 20.992 -1.671 1.00 91.94 415 GLY A CA 1
ATOM 3189 C C . GLY A 1 415 ? -11.102 20.662 -0.939 1.00 91.94 415 GLY A C 1
ATOM 3190 O O . GLY A 1 415 ? -11.151 19.975 0.074 1.00 91.94 415 GLY A O 1
ATOM 3191 N N . GLY A 1 416 ? -9.956 21.138 -1.436 1.00 94.44 416 GLY A N 1
ATOM 3192 C CA . GLY A 1 416 ? -8.642 20.850 -0.865 1.00 94.44 416 GLY A CA 1
ATOM 3193 C C . GLY A 1 416 ? -8.097 19.469 -1.241 1.00 94.44 416 GLY A C 1
ATOM 3194 O O . GLY A 1 416 ? -8.719 18.707 -1.982 1.00 94.44 416 GLY A O 1
ATOM 3195 N N . VAL A 1 417 ? -6.908 19.156 -0.721 1.00 94.81 417 VAL A N 1
ATOM 3196 C CA . VAL A 1 417 ? -6.128 17.971 -1.118 1.00 94.81 417 VAL A CA 1
ATOM 3197 C C . VAL A 1 417 ? -6.820 16.645 -0.785 1.00 94.81 417 VAL A C 1
ATOM 3199 O O . VAL A 1 417 ? -6.690 15.693 -1.545 1.00 94.81 417 VAL A O 1
ATOM 3202 N N . ASN A 1 418 ? -7.637 16.607 0.271 1.00 94.06 418 ASN A N 1
ATOM 3203 C CA . ASN A 1 418 ? -8.343 15.405 0.745 1.00 94.06 418 ASN A CA 1
ATOM 3204 C C . ASN A 1 418 ? -9.654 15.123 -0.011 1.00 94.06 418 ASN A C 1
ATOM 3206 O O . ASN A 1 418 ? -10.513 14.370 0.444 1.00 94.06 418 ASN A O 1
ATOM 3210 N N . CYS A 1 419 ? -9.843 15.759 -1.165 1.00 93.44 419 CYS A N 1
ATOM 3211 C CA . CYS A 1 419 ? -11.021 15.561 -1.984 1.00 93.44 419 CYS A CA 1
ATOM 3212 C C . CYS A 1 419 ? -10.983 14.205 -2.708 1.00 93.44 419 CYS A C 1
ATOM 3214 O O . CYS A 1 419 ? -10.154 14.007 -3.590 1.00 93.44 419 CYS A O 1
ATOM 3216 N N . ALA A 1 420 ? -11.946 13.323 -2.419 1.00 92.88 420 ALA A N 1
ATOM 3217 C CA . ALA A 1 420 ? -12.092 12.013 -3.072 1.00 92.88 420 ALA A CA 1
ATOM 3218 C C . ALA A 1 420 ? -12.778 12.055 -4.460 1.00 92.88 420 ALA A C 1
ATOM 3220 O O . ALA A 1 420 ? -12.984 11.014 -5.091 1.00 92.88 420 ALA A O 1
ATOM 3221 N N . GLY A 1 421 ? -13.157 13.245 -4.937 1.00 93.62 421 GLY A N 1
ATOM 3222 C CA . GLY A 1 421 ? -13.704 13.471 -6.274 1.00 93.62 421 GLY A CA 1
ATOM 3223 C C . GLY A 1 421 ? -15.206 13.223 -6.412 1.00 93.62 421 GLY A C 1
ATOM 3224 O O . GLY A 1 421 ? -16.011 13.764 -5.651 1.00 93.62 421 GLY A O 1
ATOM 3225 N N . THR A 1 422 ? -15.590 12.470 -7.446 1.00 92.81 422 THR A N 1
ATOM 3226 C CA . THR A 1 422 ? -16.996 12.230 -7.808 1.00 92.81 422 THR A CA 1
ATOM 3227 C C . THR A 1 422 ? -17.698 11.321 -6.794 1.00 92.81 422 THR A C 1
ATOM 3229 O O . THR A 1 422 ? -17.120 10.362 -6.291 1.00 92.81 422 THR A O 1
ATOM 3232 N N . SER A 1 423 ? -18.975 11.602 -6.528 1.00 92.06 423 SER A N 1
ATOM 3233 C CA . SER A 1 423 ? -19.859 10.794 -5.676 1.00 92.06 423 SER A CA 1
ATOM 3234 C C . SER A 1 423 ? -20.404 9.569 -6.422 1.00 92.06 423 SER A C 1
ATOM 3236 O O . SER A 1 423 ? -21.583 9.489 -6.768 1.00 92.06 423 SER A O 1
ATOM 3238 N N . ASP A 1 424 ? -19.518 8.639 -6.766 1.00 94.88 424 ASP A N 1
ATOM 3239 C CA . ASP A 1 424 ? -19.851 7.426 -7.522 1.00 94.88 424 ASP A CA 1
ATOM 3240 C C . ASP A 1 424 ? -19.220 6.154 -6.940 1.00 94.88 424 ASP A C 1
ATOM 3242 O O . ASP A 1 424 ? -19.171 5.106 -7.589 1.00 94.88 424 ASP A O 1
ATOM 3246 N N . TYR A 1 425 ? -18.762 6.232 -5.693 1.00 97.38 425 TYR A N 1
ATOM 3247 C CA . TYR A 1 425 ? -18.298 5.070 -4.956 1.00 97.38 425 TYR A CA 1
ATOM 3248 C C . TYR A 1 425 ? -19.461 4.134 -4.627 1.00 97.38 425 TYR A C 1
ATOM 3250 O O . TYR A 1 425 ? -20.578 4.557 -4.343 1.00 97.38 425 TYR A O 1
ATOM 3258 N N . THR A 1 426 ? -19.208 2.833 -4.647 1.00 98.00 426 THR A N 1
ATOM 3259 C CA . THR A 1 426 ? -20.266 1.835 -4.444 1.00 98.00 426 THR A CA 1
ATOM 3260 C C . THR A 1 426 ? -20.000 0.934 -3.254 1.00 98.00 426 THR A C 1
ATOM 3262 O O . THR A 1 426 ? -20.912 0.222 -2.843 1.00 98.00 426 THR A O 1
ATOM 3265 N N . HIS A 1 427 ? -18.789 0.954 -2.690 1.00 98.44 427 HIS A N 1
ATOM 3266 C CA . HIS A 1 427 ? -18.455 0.141 -1.530 1.00 98.44 427 HIS A CA 1
ATOM 3267 C C . HIS A 1 427 ? -17.513 0.851 -0.556 1.00 98.44 427 HIS A C 1
ATOM 3269 O O . HIS A 1 427 ? -16.791 1.777 -0.925 1.00 98.44 427 HIS A O 1
ATOM 3275 N N . TYR A 1 428 ? -17.466 0.329 0.664 1.00 98.75 428 TYR A N 1
ATOM 3276 C CA . TYR A 1 428 ? -16.298 0.391 1.538 1.00 98.75 428 TYR A CA 1
ATOM 3277 C C . TYR A 1 428 ? -15.636 -0.987 1.611 1.00 98.75 428 TYR A C 1
ATOM 3279 O O . TYR A 1 428 ? -16.336 -1.997 1.549 1.00 98.75 428 TYR A O 1
ATOM 3287 N N . THR A 1 429 ? -14.317 -1.040 1.768 1.00 98.69 429 THR A N 1
ATOM 3288 C CA . THR A 1 429 ? -13.579 -2.245 2.167 1.00 98.69 429 THR A CA 1
ATOM 3289 C C . THR A 1 429 ? -12.761 -1.969 3.421 1.00 98.69 429 THR A C 1
ATOM 3291 O O . THR A 1 429 ? -12.170 -0.900 3.540 1.00 98.69 429 THR A O 1
ATOM 3294 N N . ILE A 1 430 ? -12.726 -2.934 4.333 1.00 98.75 430 ILE A N 1
ATOM 3295 C CA . ILE A 1 430 ? -11.938 -2.922 5.569 1.00 98.75 430 ILE A CA 1
ATOM 3296 C C . ILE A 1 430 ? -10.990 -4.113 5.497 1.00 98.75 430 ILE A C 1
ATOM 3298 O O . ILE A 1 430 ? -11.458 -5.238 5.304 1.00 98.75 430 ILE A O 1
ATOM 3302 N N . GLU A 1 431 ? -9.691 -3.881 5.642 1.00 98.31 431 GLU A N 1
ATOM 3303 C CA . GLU A 1 431 ? -8.673 -4.929 5.535 1.00 98.31 431 GLU A CA 1
ATOM 3304 C C . GLU A 1 431 ? -7.569 -4.754 6.575 1.00 98.31 431 GLU A C 1
ATOM 3306 O O . GLU A 1 431 ? -7.222 -3.632 6.941 1.00 98.31 431 GLU A O 1
ATOM 3311 N N . THR A 1 432 ? -7.008 -5.867 7.040 1.00 98.56 432 THR A N 1
ATOM 3312 C CA . THR A 1 432 ? -5.851 -5.854 7.937 1.00 98.56 432 THR A CA 1
ATOM 3313 C C . THR A 1 432 ? -4.569 -5.969 7.129 1.00 98.56 432 THR A C 1
ATOM 3315 O O . THR A 1 432 ? -4.417 -6.870 6.299 1.00 98.56 432 THR A O 1
ATOM 3318 N N . VAL A 1 433 ? -3.628 -5.082 7.430 1.00 98.56 433 VAL A N 1
ATOM 3319 C CA . VAL A 1 433 ? -2.288 -5.053 6.851 1.00 98.56 433 VAL A CA 1
ATOM 3320 C C . VAL A 1 433 ? -1.246 -5.348 7.927 1.00 98.56 433 VAL A C 1
ATOM 3322 O O . VAL A 1 433 ? -1.390 -4.943 9.085 1.00 98.56 433 VAL A O 1
ATOM 3325 N N . GLN A 1 434 ? -0.218 -6.104 7.551 1.00 98.25 434 GLN A N 1
ATOM 3326 C CA . GLN A 1 434 ? 0.877 -6.494 8.431 1.00 98.25 434 GLN A CA 1
ATOM 3327 C C . GLN A 1 434 ? 2.156 -6.629 7.606 1.00 98.25 434 GLN A C 1
ATOM 3329 O O . GLN A 1 434 ? 2.108 -7.217 6.531 1.00 98.25 434 GLN A O 1
ATOM 3334 N N . GLN A 1 435 ? 3.286 -6.154 8.132 1.00 98.06 435 GLN A N 1
ATOM 3335 C CA . GLN A 1 435 ? 4.605 -6.272 7.503 1.00 98.06 435 GLN A CA 1
ATOM 3336 C C . GLN A 1 435 ? 5.134 -7.716 7.571 1.00 98.06 435 GLN A C 1
ATOM 3338 O O . GLN A 1 435 ? 5.992 -8.052 8.390 1.00 98.06 435 GLN A O 1
ATOM 3343 N N . ILE A 1 436 ? 4.564 -8.577 6.732 1.00 98.19 436 ILE A N 1
ATOM 3344 C CA . ILE A 1 436 ? 4.993 -9.949 6.444 1.00 98.19 436 ILE A CA 1
ATOM 3345 C C . ILE A 1 436 ? 4.793 -10.230 4.950 1.00 98.19 436 ILE A C 1
ATOM 3347 O O . ILE A 1 436 ? 3.978 -9.585 4.295 1.00 98.19 436 ILE A O 1
ATOM 3351 N N . GLY A 1 437 ? 5.504 -11.211 4.409 1.00 97.75 437 GLY A N 1
ATOM 3352 C CA . GLY A 1 437 ? 5.500 -11.520 2.989 1.00 97.75 437 GLY A CA 1
ATOM 3353 C C . GLY A 1 437 ? 5.970 -10.344 2.137 1.00 97.75 437 GLY A C 1
ATOM 3354 O O . GLY A 1 437 ? 6.797 -9.536 2.562 1.00 97.75 437 GLY A O 1
ATOM 3355 N N . VAL A 1 438 ? 5.395 -10.189 0.952 1.00 97.50 438 VAL A N 1
ATOM 3356 C CA . VAL A 1 438 ? 5.619 -9.044 0.063 1.00 97.50 438 VAL A CA 1
ATOM 3357 C C . VAL A 1 438 ? 5.023 -7.746 0.627 1.00 97.50 438 VAL A C 1
ATOM 3359 O O . VAL A 1 438 ? 5.419 -6.655 0.229 1.00 97.50 438 VAL A O 1
ATOM 3362 N N . ASP A 1 439 ? 4.149 -7.840 1.635 1.00 98.06 439 ASP A N 1
ATOM 3363 C CA . ASP A 1 439 ? 3.704 -6.700 2.441 1.00 98.06 439 ASP A CA 1
ATOM 3364 C C . ASP A 1 439 ? 4.779 -6.231 3.456 1.00 98.06 439 ASP A C 1
ATOM 3366 O O . ASP A 1 439 ? 4.568 -5.224 4.118 1.00 98.06 439 ASP A O 1
ATOM 3370 N N . SER A 1 440 ? 5.956 -6.870 3.573 1.00 97.88 440 SER A N 1
ATOM 3371 C CA . SER A 1 440 ? 7.018 -6.466 4.529 1.00 97.88 440 SER A CA 1
ATOM 3372 C C . SER A 1 440 ? 7.477 -5.006 4.406 1.00 97.88 440 SER A C 1
ATOM 3374 O O . SER A 1 440 ? 7.955 -4.444 5.384 1.00 97.88 440 SER A O 1
ATOM 3376 N N . TYR A 1 441 ? 7.317 -4.390 3.229 1.00 97.75 441 TYR A N 1
ATOM 3377 C CA . TYR A 1 441 ? 7.739 -3.011 2.946 1.00 97.75 441 TYR A CA 1
ATOM 3378 C C . TYR A 1 441 ? 6.576 -2.015 2.818 1.00 97.75 441 TYR A C 1
ATOM 3380 O O . TYR A 1 441 ? 6.763 -0.896 2.329 1.00 97.75 441 TYR A O 1
ATOM 3388 N N . ILE A 1 442 ? 5.364 -2.397 3.234 1.00 97.62 442 ILE A N 1
ATOM 3389 C CA . ILE A 1 442 ? 4.303 -1.407 3.464 1.00 97.62 442 ILE A CA 1
ATOM 3390 C C . ILE A 1 442 ? 4.656 -0.534 4.677 1.00 97.62 442 ILE A C 1
ATOM 3392 O O . ILE A 1 442 ? 5.454 -0.962 5.516 1.00 97.62 442 ILE A O 1
ATOM 3396 N N . PRO A 1 443 ? 4.045 0.657 4.814 1.00 97.06 443 PRO A N 1
ATOM 3397 C CA . PRO A 1 443 ? 4.423 1.580 5.873 1.00 97.06 443 PRO A CA 1
ATOM 3398 C C . PRO A 1 443 ? 4.239 1.041 7.288 1.00 97.06 443 PRO A C 1
ATOM 3400 O O . PRO A 1 443 ? 4.949 1.477 8.164 1.00 97.06 443 PRO A O 1
ATOM 3403 N N . GLY A 1 444 ? 3.328 0.108 7.566 1.00 96.88 444 GLY A N 1
ATOM 3404 C CA . GLY A 1 444 ? 3.117 -0.335 8.945 1.00 96.88 444 GLY A CA 1
ATOM 3405 C C . GLY A 1 444 ? 2.039 -1.395 9.108 1.00 96.88 444 GLY A C 1
ATOM 3406 O O . GLY A 1 444 ? 1.653 -2.084 8.163 1.00 96.88 444 GLY A O 1
ATOM 3407 N N . ASN A 1 445 ? 1.546 -1.537 10.337 1.00 98.19 445 ASN A N 1
ATOM 3408 C CA . ASN A 1 445 ? 0.590 -2.575 10.716 1.00 98.19 445 ASN A CA 1
ATOM 3409 C C . ASN A 1 445 ? -0.709 -1.952 11.246 1.00 98.19 445 ASN A C 1
ATOM 3411 O O . ASN A 1 445 ? -0.670 -1.029 12.059 1.00 98.19 445 ASN A O 1
ATOM 3415 N N . GLY A 1 446 ? -1.862 -2.489 10.847 1.00 98.31 446 GLY A N 1
ATOM 3416 C CA . GLY A 1 446 ? -3.153 -1.972 11.303 1.00 98.31 446 GLY A CA 1
ATOM 3417 C C . GLY A 1 446 ? -4.313 -2.347 10.395 1.00 98.31 446 GLY A C 1
ATOM 3418 O O . GLY A 1 446 ? -4.267 -3.349 9.675 1.00 98.31 446 GLY A O 1
ATOM 3419 N N . VAL A 1 447 ? -5.366 -1.534 10.429 1.00 98.88 447 VAL A N 1
ATOM 3420 C CA . VAL A 1 447 ? -6.530 -1.667 9.550 1.00 98.88 447 VAL A CA 1
ATOM 3421 C C . VAL A 1 447 ? -6.593 -0.496 8.577 1.00 98.88 447 VAL A C 1
ATOM 3423 O O . VAL A 1 447 ? -6.514 0.657 8.987 1.00 98.88 447 VAL A O 1
ATOM 3426 N N . ILE A 1 448 ? -6.786 -0.793 7.294 1.00 98.69 448 ILE A N 1
ATOM 3427 C CA . ILE A 1 448 ? -7.045 0.201 6.250 1.00 98.69 448 ILE A CA 1
ATOM 3428 C C . ILE A 1 448 ? -8.528 0.154 5.881 1.00 98.69 448 ILE A C 1
ATOM 3430 O O . ILE A 1 448 ? -9.103 -0.921 5.679 1.00 98.69 448 ILE A O 1
ATOM 3434 N N . ILE A 1 449 ? -9.146 1.331 5.771 1.00 98.81 449 ILE A N 1
ATOM 3435 C CA . ILE A 1 449 ? -10.503 1.496 5.247 1.00 98.81 449 ILE A CA 1
ATOM 3436 C C . ILE A 1 449 ? -10.400 2.203 3.900 1.00 98.81 449 ILE A C 1
ATOM 3438 O O . ILE A 1 449 ? -9.892 3.317 3.812 1.00 98.81 449 ILE A O 1
ATOM 3442 N N . ASN A 1 450 ? -10.917 1.577 2.847 1.00 98.56 450 ASN A N 1
ATOM 3443 C CA . ASN A 1 450 ? -10.957 2.156 1.509 1.00 98.56 450 ASN A CA 1
ATOM 3444 C C . ASN A 1 450 ? -12.404 2.362 1.062 1.00 98.56 450 ASN A C 1
ATOM 3446 O O . ASN A 1 450 ? -13.238 1.464 1.176 1.00 98.56 450 ASN A O 1
ATOM 3450 N N . LYS A 1 451 ? -12.705 3.521 0.481 1.00 98.00 451 LYS A N 1
ATOM 3451 C CA . LYS A 1 451 ? -13.918 3.747 -0.305 1.00 98.00 451 LYS A CA 1
ATOM 3452 C C . LYS A 1 451 ? -13.646 3.325 -1.745 1.00 98.00 451 LYS A C 1
ATOM 3454 O O . LYS A 1 451 ? -12.666 3.768 -2.336 1.00 98.00 451 LYS A O 1
ATOM 3459 N N . THR A 1 452 ? -14.466 2.452 -2.327 1.00 98.06 452 THR A N 1
ATOM 3460 C CA . THR A 1 452 ? -14.136 1.802 -3.606 1.00 98.06 452 THR A CA 1
ATOM 3461 C C . THR A 1 452 ? -15.290 1.746 -4.610 1.00 98.06 452 THR A C 1
ATOM 3463 O O . THR A 1 452 ? -16.468 1.883 -4.269 1.00 98.06 452 THR A O 1
ATOM 3466 N N . LYS A 1 453 ? -14.939 1.551 -5.886 1.00 95.44 453 LYS A N 1
ATOM 3467 C CA . LYS A 1 453 ? -15.857 1.414 -7.027 1.00 95.44 453 LYS A CA 1
ATOM 3468 C C . LYS A 1 453 ? -15.361 0.372 -8.037 1.00 95.44 453 LYS A C 1
ATOM 3470 O O . LYS A 1 453 ? -14.164 0.076 -8.106 1.00 95.44 453 LYS A O 1
ATOM 3475 N N . PRO A 1 454 ? -16.261 -0.227 -8.837 1.00 90.81 454 PRO A N 1
ATOM 3476 C CA . PRO A 1 454 ? -15.897 -1.299 -9.764 1.00 90.81 454 PRO A CA 1
ATOM 3477 C C . PRO A 1 454 ? -15.062 -0.819 -10.955 1.00 90.81 454 PRO A C 1
ATOM 3479 O O . PRO A 1 454 ? -14.338 -1.610 -11.547 1.00 90.81 454 PRO A O 1
ATOM 3482 N N . ARG A 1 455 ? -15.127 0.466 -11.322 1.00 90.19 455 ARG A N 1
ATOM 3483 C CA . ARG A 1 455 ? -14.405 1.015 -12.478 1.00 90.19 455 ARG A CA 1
ATOM 3484 C C . ARG A 1 455 ? -13.672 2.293 -12.112 1.00 90.19 455 ARG A C 1
ATOM 3486 O O . ARG A 1 455 ? -14.162 3.058 -11.286 1.00 90.19 455 ARG A O 1
ATOM 3493 N N . ALA A 1 456 ? -12.535 2.514 -12.766 1.00 93.44 456 ALA A N 1
ATOM 3494 C CA . ALA A 1 456 ? -11.814 3.771 -12.676 1.00 93.44 456 ALA A CA 1
ATOM 3495 C C . ALA A 1 456 ? -12.678 4.899 -13.258 1.00 93.44 456 ALA A C 1
ATOM 3497 O O . ALA A 1 456 ? -13.096 4.834 -14.416 1.00 93.44 456 ALA A O 1
ATOM 3498 N N . THR A 1 457 ? -12.959 5.921 -12.460 1.00 93.81 457 THR A N 1
ATOM 3499 C CA . THR A 1 457 ? -13.664 7.135 -12.896 1.00 93.81 457 THR A CA 1
ATOM 3500 C C . THR A 1 457 ? -13.014 8.353 -12.250 1.00 93.81 457 THR A C 1
ATOM 3502 O O . THR A 1 457 ? -12.115 8.216 -11.423 1.00 93.81 457 THR A O 1
ATOM 3505 N N . ASN A 1 458 ? -13.423 9.557 -12.655 1.00 92.88 458 ASN A N 1
ATOM 3506 C CA . ASN A 1 458 ? -12.768 10.792 -12.238 1.00 92.88 458 ASN A CA 1
ATOM 3507 C C . ASN A 1 458 ? -12.806 10.992 -10.709 1.00 92.88 458 ASN A C 1
ATOM 3509 O O . ASN A 1 458 ? -13.886 11.085 -10.115 1.00 92.88 458 ASN A O 1
ATOM 3513 N N . CYS A 1 459 ? -11.626 11.119 -10.102 1.00 93.62 459 CYS A N 1
ATOM 3514 C CA . CYS A 1 459 ? -11.444 11.409 -8.685 1.00 93.62 459 CYS A CA 1
ATOM 3515 C C . CYS A 1 459 ? -10.900 12.822 -8.426 1.00 93.62 459 CYS A C 1
ATOM 3517 O O . CYS A 1 459 ? -10.671 13.170 -7.281 1.00 93.62 459 CYS A O 1
ATOM 3519 N N . GLY A 1 460 ? -10.741 13.667 -9.445 1.00 92.06 460 GLY A N 1
ATOM 3520 C CA . GLY A 1 460 ? -10.229 15.032 -9.327 1.00 92.06 460 GLY A CA 1
ATOM 3521 C C . GLY A 1 460 ? -9.165 15.290 -10.384 1.00 92.06 460 GLY A C 1
ATOM 3522 O O . GLY A 1 460 ? -9.488 15.705 -11.493 1.00 92.06 460 GLY A O 1
ATOM 3523 N N . THR A 1 461 ? -7.903 15.024 -10.043 1.00 92.81 461 THR A N 1
ATOM 3524 C CA . THR A 1 461 ? -6.750 15.195 -10.950 1.00 92.81 461 THR A CA 1
ATOM 3525 C C . THR A 1 461 ? -6.466 13.979 -11.830 1.00 92.81 461 THR A C 1
ATOM 3527 O O . THR A 1 461 ? -5.795 14.106 -12.851 1.00 92.81 461 THR A O 1
ATOM 3530 N N . ALA A 1 462 ? -6.983 12.808 -11.456 1.00 93.94 462 ALA A N 1
ATOM 3531 C CA . ALA A 1 462 ? -6.819 11.554 -12.182 1.00 93.94 462 ALA A CA 1
ATOM 3532 C C . ALA A 1 462 ? -8.048 10.652 -11.991 1.00 93.94 462 ALA A C 1
ATOM 3534 O O . ALA A 1 462 ? -8.966 10.960 -11.220 1.00 93.94 462 ALA A O 1
ATOM 3535 N N . THR A 1 463 ? -8.083 9.532 -12.709 1.00 95.44 463 THR A N 1
ATOM 3536 C CA . THR A 1 463 ? -9.059 8.472 -12.451 1.00 95.44 463 THR A CA 1
ATOM 3537 C C . THR A 1 463 ? -8.603 7.601 -11.290 1.00 95.44 463 THR A C 1
ATOM 3539 O O . THR A 1 463 ? -7.421 7.303 -11.182 1.00 95.44 463 THR A O 1
ATOM 3542 N N . CYS A 1 464 ? -9.537 7.147 -10.462 1.00 96.00 464 CYS A N 1
ATOM 3543 C CA . CYS A 1 464 ? -9.267 6.190 -9.392 1.00 96.00 464 CYS A CA 1
ATOM 3544 C C . CYS A 1 464 ? -10.429 5.208 -9.261 1.00 96.00 464 CYS A C 1
ATOM 3546 O O . CYS A 1 464 ? -11.502 5.426 -9.829 1.00 96.00 464 CYS A O 1
ATOM 3548 N N . PHE A 1 465 ? -10.237 4.133 -8.508 1.00 97.06 465 PHE A N 1
ATOM 3549 C CA . PHE A 1 465 ? -11.284 3.189 -8.116 1.00 97.06 465 PHE A CA 1
ATOM 3550 C C . PHE A 1 465 ? -11.234 2.782 -6.639 1.00 97.06 465 PHE A C 1
ATOM 3552 O O . PHE A 1 465 ? -12.150 2.099 -6.174 1.00 97.06 465 PHE A O 1
ATOM 3559 N N . ALA A 1 466 ? -10.204 3.195 -5.904 1.00 97.88 466 ALA A N 1
ATOM 3560 C CA . ALA A 1 466 ? -10.094 3.046 -4.461 1.00 97.88 466 ALA A CA 1
ATOM 3561 C C . ALA A 1 466 ? -9.501 4.324 -3.855 1.00 97.88 466 ALA A C 1
ATOM 3563 O O . ALA A 1 466 ? -8.572 4.894 -4.416 1.00 97.88 466 ALA A O 1
ATOM 3564 N N . TRP A 1 467 ? -10.047 4.762 -2.726 1.00 97.94 467 TRP A N 1
ATOM 3565 C CA . TRP A 1 467 ? -9.609 5.937 -1.978 1.00 97.94 467 TRP A CA 1
ATOM 3566 C C . TRP A 1 467 ? -9.492 5.580 -0.496 1.00 97.94 467 TRP A C 1
ATOM 3568 O O . TRP A 1 467 ? -10.487 5.167 0.108 1.00 97.94 467 TRP A O 1
ATOM 3578 N N . THR A 1 468 ? -8.309 5.736 0.089 1.00 98.38 468 THR A N 1
ATOM 3579 C CA . THR A 1 468 ? -8.056 5.461 1.506 1.00 98.38 468 THR A CA 1
ATOM 3580 C C . THR A 1 468 ? -8.685 6.529 2.390 1.00 98.38 468 THR A C 1
ATOM 3582 O O . THR A 1 468 ? -8.553 7.731 2.158 1.00 98.38 468 THR A O 1
ATOM 3585 N N . ILE A 1 469 ? -9.418 6.079 3.404 1.00 98.31 469 ILE A N 1
ATOM 3586 C CA . ILE A 1 469 ? -9.883 6.933 4.488 1.00 98.31 469 ILE A CA 1
ATOM 3587 C C . ILE A 1 469 ? -8.718 7.113 5.445 1.00 98.31 469 ILE A C 1
ATOM 3589 O O . ILE A 1 469 ? -8.251 6.147 6.038 1.00 98.31 469 ILE A O 1
ATOM 3593 N N . ASP A 1 470 ? -8.275 8.354 5.571 1.00 96.75 470 ASP A N 1
ATOM 3594 C CA . ASP A 1 470 ? -7.091 8.708 6.329 1.00 96.75 470 ASP A CA 1
ATOM 3595 C C . ASP A 1 470 ? -7.475 9.275 7.710 1.00 96.75 470 ASP A C 1
ATOM 3597 O O . ASP A 1 470 ? -8.091 10.348 7.766 1.00 96.75 470 ASP A O 1
ATOM 3601 N N . PRO A 1 471 ? -7.173 8.574 8.821 1.00 96.50 471 PRO A N 1
ATOM 3602 C CA . PRO A 1 471 ? -7.365 9.093 10.173 1.00 96.50 471 PRO A CA 1
ATOM 3603 C C . PRO A 1 471 ? -6.383 10.220 10.537 1.00 96.50 471 PRO A C 1
ATOM 3605 O O . PRO A 1 471 ? -6.605 10.890 11.548 1.00 96.50 471 PRO A O 1
ATOM 3608 N N . LYS A 1 472 ? -5.337 10.450 9.727 1.00 95.62 472 LYS A N 1
ATOM 3609 C CA . LYS A 1 472 ? -4.314 11.500 9.865 1.00 95.62 472 LYS A CA 1
ATOM 3610 C C . LYS A 1 472 ? -4.192 12.334 8.586 1.00 95.62 472 LYS A C 1
ATOM 3612 O O . LYS A 1 472 ? -3.157 12.367 7.928 1.00 95.62 472 LYS A O 1
ATOM 3617 N N . PRO A 1 473 ? -5.258 13.065 8.216 1.00 94.56 473 PRO A N 1
ATOM 3618 C CA . PRO A 1 473 ? -5.322 13.785 6.946 1.00 94.56 473 PRO A CA 1
ATOM 3619 C C . PRO A 1 473 ? -4.394 15.010 6.869 1.00 94.56 473 PRO A C 1
ATOM 3621 O O . PRO A 1 473 ? -4.415 15.729 5.862 1.00 94.56 473 PRO A O 1
ATOM 3624 N N . GLU A 1 474 ? -3.660 15.320 7.940 1.00 94.62 474 GLU A N 1
ATOM 3625 C CA . GLU A 1 474 ? -2.634 16.350 7.964 1.00 94.62 474 GLU A CA 1
ATOM 3626 C C . GLU A 1 474 ? -1.443 16.003 7.049 1.00 94.62 474 GLU A C 1
ATOM 3628 O O . GLU A 1 474 ? -1.281 14.886 6.554 1.00 94.62 474 GLU A O 1
ATOM 3633 N N . ASP A 1 475 ? -0.608 17.004 6.771 1.00 95.56 475 ASP A N 1
ATOM 3634 C CA . ASP A 1 475 ? 0.667 16.757 6.100 1.00 95.56 475 ASP A CA 1
ATOM 3635 C C . ASP A 1 475 ? 1.597 15.982 7.040 1.00 95.56 475 ASP A C 1
ATOM 3637 O O . ASP A 1 475 ? 1.763 16.373 8.199 1.00 95.56 475 ASP A O 1
ATOM 3641 N N . ILE A 1 476 ? 2.218 14.915 6.533 1.00 95.44 476 ILE A N 1
ATOM 3642 C CA . ILE A 1 476 ? 3.089 14.042 7.335 1.00 95.44 476 ILE A CA 1
ATOM 3643 C C . ILE A 1 476 ? 4.371 14.750 7.818 1.00 95.44 476 ILE A C 1
ATOM 3645 O O . ILE A 1 476 ? 5.047 14.279 8.732 1.00 95.44 476 ILE A O 1
ATOM 3649 N N . GLY A 1 477 ? 4.733 15.897 7.230 1.00 95.44 477 GLY A N 1
ATOM 3650 C CA . GLY A 1 477 ? 5.867 16.708 7.671 1.00 95.44 477 GLY A CA 1
ATOM 3651 C C . GLY A 1 477 ? 7.228 16.047 7.443 1.00 95.44 477 GLY A C 1
ATOM 3652 O O . GLY A 1 477 ? 8.195 16.367 8.134 1.00 95.44 477 GLY A O 1
ATOM 3653 N N . MET A 1 478 ? 7.310 15.127 6.482 1.00 95.62 478 MET A N 1
ATOM 3654 C CA . MET A 1 478 ? 8.499 14.326 6.209 1.00 95.62 478 MET A CA 1
ATOM 3655 C C . MET A 1 478 ? 9.421 15.001 5.181 1.00 95.62 478 MET A C 1
ATOM 3657 O O . MET A 1 478 ? 8.963 15.579 4.194 1.00 95.62 478 MET A O 1
ATOM 3661 N N . VAL A 1 479 ? 10.737 14.909 5.398 1.00 96.12 479 VAL A N 1
ATOM 3662 C CA . VAL A 1 479 ? 11.746 15.290 4.398 1.00 96.12 479 VAL A CA 1
ATOM 3663 C C . VAL A 1 479 ? 11.841 14.185 3.348 1.00 96.12 479 VAL A C 1
ATOM 3665 O O . VAL A 1 479 ? 12.027 13.022 3.688 1.00 96.12 479 VAL A O 1
ATOM 3668 N N . ASP A 1 480 ? 11.734 14.558 2.079 1.00 95.12 480 ASP A N 1
ATOM 3669 C CA . ASP A 1 480 ? 11.971 13.671 0.946 1.00 95.12 480 ASP A CA 1
ATOM 3670 C C . ASP A 1 480 ? 13.476 13.476 0.711 1.00 95.12 480 ASP A C 1
ATOM 3672 O O . ASP A 1 480 ? 13.989 12.359 0.741 1.00 95.12 480 ASP A O 1
ATOM 3676 N N . PHE A 1 481 ? 14.201 14.583 0.534 1.00 95.12 481 PHE A N 1
ATOM 3677 C CA . PHE A 1 481 ? 15.654 14.602 0.382 1.00 95.12 481 PHE A CA 1
ATOM 3678 C C . PHE A 1 481 ? 16.224 15.988 0.722 1.00 95.12 481 PHE A C 1
ATOM 3680 O O . PHE A 1 481 ? 15.488 16.961 0.902 1.00 95.12 481 PHE A O 1
ATOM 3687 N N . TYR A 1 482 ? 17.551 16.089 0.790 1.00 95.44 482 TYR A N 1
ATOM 3688 C CA . TYR A 1 482 ? 18.265 17.361 0.906 1.00 95.44 482 TYR A CA 1
ATOM 3689 C C . TYR A 1 482 ? 18.896 17.728 -0.434 1.00 95.44 482 TYR A C 1
ATOM 3691 O O . TYR A 1 482 ? 19.574 16.901 -1.041 1.00 95.44 482 TYR A O 1
ATOM 3699 N N . GLN A 1 483 ? 18.686 18.963 -0.884 1.00 94.56 483 GLN A N 1
ATOM 3700 C CA . GLN A 1 483 ? 19.369 19.503 -2.061 1.00 94.56 483 GLN A CA 1
ATOM 3701 C C . GLN A 1 483 ? 20.890 19.592 -1.832 1.00 94.56 483 GLN A C 1
ATOM 3703 O O . GLN A 1 483 ? 21.331 19.583 -0.676 1.00 94.56 483 GLN A O 1
ATOM 3708 N N . PRO A 1 484 ? 21.704 19.752 -2.894 1.00 95.44 484 PRO A N 1
ATOM 3709 C CA . PRO A 1 484 ? 23.153 19.931 -2.758 1.00 95.44 484 PRO A CA 1
ATOM 3710 C C . PRO A 1 484 ? 23.568 21.100 -1.852 1.00 95.44 484 PRO A C 1
ATOM 3712 O O . PRO A 1 484 ? 24.614 21.040 -1.207 1.00 95.44 484 PRO A O 1
ATOM 3715 N N . ASP A 1 485 ? 22.756 22.157 -1.776 1.00 94.38 485 ASP A N 1
ATOM 3716 C CA . ASP A 1 485 ? 22.973 23.298 -0.877 1.00 94.38 485 ASP A CA 1
ATOM 3717 C C . ASP A 1 485 ? 22.552 23.050 0.591 1.00 94.38 485 ASP A C 1
ATOM 3719 O O . ASP A 1 485 ? 22.749 23.915 1.447 1.00 94.38 485 ASP A O 1
ATOM 3723 N N . GLY A 1 486 ? 22.002 21.870 0.898 1.00 95.56 486 GLY A N 1
ATOM 3724 C CA . GLY A 1 486 ? 21.520 21.474 2.221 1.00 95.56 486 GLY A CA 1
ATOM 3725 C C . GLY A 1 486 ? 20.063 21.845 2.515 1.00 95.56 486 GLY A C 1
ATOM 3726 O O . GLY A 1 486 ? 19.585 21.576 3.620 1.00 95.56 486 GLY A O 1
ATOM 3727 N N . THR A 1 487 ? 19.334 22.441 1.568 1.00 96.31 487 THR A N 1
ATOM 3728 C CA . THR A 1 487 ? 17.914 22.774 1.735 1.00 96.31 487 THR A CA 1
ATOM 3729 C C . THR A 1 487 ? 17.061 21.498 1.772 1.00 96.31 487 THR A C 1
ATOM 3731 O O . THR A 1 487 ? 17.130 20.699 0.834 1.00 96.31 487 THR A O 1
ATOM 3734 N N . PRO A 1 488 ? 16.225 21.278 2.807 1.00 96.88 488 PRO A N 1
ATOM 3735 C CA . PRO A 1 488 ? 15.312 20.141 2.826 1.00 96.88 488 PRO A CA 1
ATOM 3736 C C . PRO A 1 488 ? 14.181 20.337 1.810 1.00 96.88 488 PRO A C 1
ATOM 3738 O O . PRO A 1 488 ? 13.517 21.37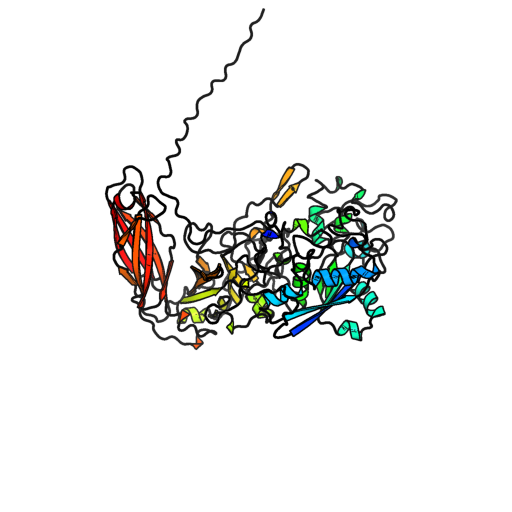8 1.785 1.00 96.88 488 PRO A O 1
ATOM 3741 N N . ARG A 1 489 ? 13.923 19.310 1.001 1.00 95.69 489 ARG A N 1
ATOM 3742 C CA . ARG A 1 489 ? 12.708 19.179 0.195 1.00 95.69 489 ARG A CA 1
ATOM 3743 C C . ARG A 1 489 ? 11.735 18.286 0.940 1.00 95.69 489 ARG A C 1
ATOM 3745 O O . ARG A 1 489 ? 12.079 17.170 1.306 1.00 95.69 489 ARG A O 1
ATOM 3752 N N . MET A 1 490 ? 10.542 18.804 1.203 1.00 96.75 490 MET A N 1
ATOM 3753 C CA . MET A 1 490 ? 9.501 18.071 1.918 1.00 96.75 490 MET A CA 1
ATOM 3754 C C . MET A 1 490 ? 8.700 17.204 0.953 1.00 96.75 490 MET A C 1
ATOM 3756 O O . MET A 1 490 ? 8.505 17.573 -0.207 1.00 96.75 490 MET A O 1
ATOM 3760 N N . VAL A 1 491 ? 8.189 16.092 1.468 1.00 95.75 491 VAL A N 1
ATOM 3761 C CA . VAL A 1 491 ? 7.194 15.250 0.808 1.00 95.75 491 VAL A CA 1
ATOM 3762 C C . VAL A 1 491 ? 5.979 16.102 0.426 1.00 95.75 491 VAL A C 1
ATOM 3764 O O . VAL A 1 491 ? 5.391 16.778 1.266 1.00 95.75 491 VAL A O 1
ATOM 3767 N N . VAL A 1 492 ? 5.593 16.096 -0.851 1.00 95.69 492 VAL A N 1
ATOM 3768 C CA . VAL A 1 492 ? 4.453 16.892 -1.342 1.00 95.69 492 VAL A CA 1
ATOM 3769 C C . VAL A 1 492 ? 3.110 16.227 -1.003 1.00 95.69 492 VAL A C 1
ATOM 3771 O O . VAL A 1 492 ? 3.071 15.012 -0.824 1.00 95.69 492 VAL A O 1
ATOM 3774 N N . PRO A 1 493 ? 1.976 16.959 -0.965 1.00 94.88 493 PRO A N 1
ATOM 3775 C CA . PRO A 1 493 ? 0.688 16.389 -0.547 1.00 94.88 493 PRO A CA 1
ATOM 3776 C C . PRO A 1 493 ? 0.188 15.202 -1.379 1.00 94.88 493 PRO A C 1
ATOM 3778 O O . PRO A 1 493 ? -0.618 14.414 -0.891 1.00 94.88 493 PRO A O 1
ATOM 3781 N N . GLY A 1 494 ? 0.618 15.091 -2.638 1.00 95.44 494 GLY A N 1
ATOM 3782 C CA . GLY A 1 494 ? 0.252 13.979 -3.511 1.00 95.44 494 GLY A CA 1
ATOM 3783 C C . GLY A 1 494 ? 1.207 12.790 -3.477 1.00 95.44 494 GLY A C 1
ATOM 3784 O O . GLY A 1 494 ? 0.925 11.802 -4.149 1.00 95.44 494 GLY A O 1
ATOM 3785 N N . ASP A 1 495 ? 2.316 12.881 -2.747 1.00 96.50 495 ASP A N 1
ATOM 3786 C CA . ASP A 1 495 ? 3.290 11.802 -2.598 1.00 96.50 495 ASP A CA 1
ATOM 3787 C C . ASP A 1 495 ? 2.681 10.614 -1.837 1.00 96.50 495 ASP A C 1
ATOM 3789 O O . ASP A 1 495 ? 1.884 10.821 -0.917 1.00 96.50 495 ASP A O 1
ATOM 3793 N N . PRO A 1 496 ? 3.028 9.364 -2.184 1.00 95.88 496 PRO A N 1
ATOM 3794 C CA . PRO A 1 496 ? 2.427 8.201 -1.549 1.00 95.88 496 PRO A CA 1
ATOM 3795 C C . PRO A 1 496 ? 2.741 8.048 -0.056 1.00 95.88 496 PRO A C 1
ATOM 3797 O O . PRO A 1 496 ? 1.937 7.434 0.646 1.00 95.88 496 PRO A O 1
ATOM 3800 N N . ARG A 1 497 ? 3.842 8.640 0.436 1.00 96.50 497 ARG A N 1
ATOM 3801 C CA . ARG A 1 497 ? 4.219 8.614 1.860 1.00 96.50 497 ARG A CA 1
ATOM 3802 C C . ARG A 1 497 ? 3.279 9.413 2.748 1.00 96.50 497 ARG A C 1
ATOM 3804 O O . ARG A 1 497 ? 3.248 9.205 3.952 1.00 96.50 497 ARG A O 1
ATOM 3811 N N . GLN A 1 498 ? 2.469 10.288 2.158 1.00 97.12 498 GLN A N 1
ATOM 3812 C CA . GLN A 1 498 ? 1.425 11.008 2.879 1.00 97.12 498 GLN A CA 1
ATOM 3813 C C . GLN A 1 498 ? 0.369 10.066 3.479 1.00 97.12 498 GLN A C 1
ATOM 3815 O O . GLN A 1 498 ? -0.412 10.514 4.293 1.00 97.12 498 GLN A O 1
ATOM 3820 N N . LEU A 1 499 ? 0.314 8.783 3.098 1.00 97.56 499 LEU A N 1
ATOM 3821 C CA . LEU A 1 499 ? -0.570 7.793 3.727 1.00 97.56 499 LEU A CA 1
ATOM 3822 C C . LEU A 1 499 ? 0.167 6.826 4.670 1.00 97.56 499 LEU A C 1
ATOM 3824 O O . LEU A 1 499 ? -0.408 5.799 5.030 1.00 97.56 499 LEU A O 1
ATOM 3828 N N . ASN A 1 500 ? 1.422 7.080 5.053 1.00 97.25 500 ASN A N 1
ATOM 3829 C CA . ASN A 1 500 ? 2.185 6.124 5.869 1.00 97.25 500 ASN A CA 1
ATOM 3830 C C . ASN A 1 500 ? 1.581 5.901 7.261 1.00 97.25 500 ASN A C 1
ATOM 3832 O O . ASN A 1 500 ? 1.653 4.794 7.789 1.00 97.25 500 ASN A O 1
ATOM 3836 N N . ASP A 1 501 ? 0.900 6.905 7.799 1.00 96.75 501 ASP A N 1
ATOM 3837 C CA . ASP A 1 501 ? 0.174 6.884 9.068 1.00 96.75 501 ASP A CA 1
ATOM 3838 C C . ASP A 1 501 ? -1.348 6.704 8.895 1.00 96.75 501 ASP A C 1
ATOM 3840 O O . ASP A 1 501 ? -2.128 6.984 9.807 1.00 96.75 501 ASP A O 1
ATOM 3844 N N . ALA A 1 502 ? -1.797 6.170 7.753 1.00 97.25 502 ALA A N 1
ATOM 3845 C CA . ALA A 1 502 ? -3.223 6.029 7.450 1.00 97.25 502 ALA A CA 1
ATOM 3846 C C . ALA A 1 502 ? -3.911 4.816 8.116 1.00 97.25 502 ALA A C 1
ATOM 3848 O O . ALA A 1 502 ? -5.097 4.564 7.879 1.00 97.25 502 ALA A O 1
ATOM 3849 N N . THR A 1 503 ? -3.198 4.016 8.915 1.00 98.25 503 THR A N 1
ATOM 3850 C CA . THR A 1 503 ? -3.807 2.871 9.606 1.00 98.25 503 THR A CA 1
ATOM 3851 C C . THR A 1 503 ? -4.707 3.321 10.749 1.00 98.25 503 THR A C 1
ATOM 3853 O O . THR A 1 503 ? -4.392 4.249 11.488 1.00 98.25 503 THR A O 1
ATOM 3856 N N . PHE A 1 504 ? -5.807 2.602 10.941 1.00 98.69 504 PHE A N 1
ATOM 3857 C CA . PHE A 1 504 ? -6.555 2.593 12.191 1.00 98.69 504 PHE A CA 1
ATOM 3858 C C . PHE A 1 504 ? -6.021 1.470 13.087 1.00 98.69 504 PHE A C 1
ATOM 3860 O O . PHE A 1 504 ? -5.762 0.358 12.611 1.00 98.69 504 PHE A O 1
ATOM 3867 N N . ASN A 1 505 ? -5.898 1.734 14.386 1.00 98.19 505 ASN A N 1
ATOM 3868 C CA . ASN A 1 505 ? -5.316 0.805 15.359 1.00 98.19 505 ASN A CA 1
ATOM 3869 C C . ASN A 1 505 ? -6.195 0.710 16.613 1.00 98.19 505 ASN A C 1
ATOM 3871 O O . ASN A 1 505 ? -6.984 1.606 16.905 1.00 98.19 505 ASN A O 1
ATOM 3875 N N . VAL A 1 506 ? -6.085 -0.396 17.352 1.00 97.25 506 VAL A N 1
ATOM 3876 C CA . VAL A 1 506 ? -6.939 -0.653 18.525 1.00 97.25 506 VAL A CA 1
ATOM 3877 C C . VAL A 1 506 ? -6.538 0.213 19.716 1.00 97.25 506 VAL A C 1
ATOM 3879 O O . VAL A 1 506 ? -5.386 0.224 20.152 1.00 97.25 506 VAL A O 1
ATOM 3882 N N . GLY A 1 507 ? -7.548 0.806 20.347 1.00 94.06 507 GLY A N 1
ATOM 3883 C CA . GLY A 1 507 ? -7.420 1.392 21.671 1.00 94.06 507 GLY A CA 1
ATOM 3884 C C . GLY A 1 507 ? -6.967 2.848 21.685 1.00 94.06 507 GLY A C 1
ATOM 3885 O O . GLY A 1 507 ? -6.741 3.485 20.660 1.00 94.06 507 GLY A O 1
ATOM 3886 N N . THR A 1 508 ? -6.883 3.392 22.893 1.00 91.44 508 THR A N 1
ATOM 3887 C CA . THR A 1 508 ? -6.538 4.795 23.131 1.00 91.44 508 THR A CA 1
ATOM 3888 C C . THR A 1 508 ? -5.033 5.011 23.065 1.00 91.44 508 THR A C 1
ATOM 3890 O O . THR A 1 508 ? -4.235 4.103 23.314 1.00 91.44 508 THR A O 1
ATOM 3893 N N . ASN A 1 509 ? -4.635 6.251 22.768 1.00 90.50 509 ASN A N 1
ATOM 3894 C CA . ASN A 1 509 ? -3.234 6.675 22.718 1.00 90.50 509 ASN A CA 1
ATOM 3895 C C . ASN A 1 509 ? -2.364 5.885 21.722 1.00 90.50 509 ASN A C 1
ATOM 3897 O O . ASN A 1 509 ? -1.141 5.950 21.822 1.00 90.50 509 ASN A O 1
ATOM 3901 N N . SER A 1 510 ? -2.963 5.172 20.762 1.00 93.44 510 SER A N 1
ATOM 3902 C CA . SER A 1 510 ? -2.239 4.427 19.725 1.00 93.44 510 SER A CA 1
ATOM 3903 C C . SER A 1 510 ? -1.411 5.343 18.823 1.00 93.44 510 SER A C 1
ATOM 3905 O O . SER A 1 510 ? -0.447 4.891 18.230 1.00 93.44 510 SER A O 1
ATOM 3907 N N . GLY A 1 511 ? -1.750 6.629 18.744 1.00 93.62 511 GLY A N 1
ATOM 3908 C CA . GLY A 1 511 ? -1.190 7.560 17.765 1.00 93.62 511 GLY A CA 1
ATOM 3909 C C . GLY A 1 511 ? -2.162 7.829 16.623 1.00 93.62 511 GLY A C 1
ATOM 3910 O O . GLY A 1 511 ? -2.066 8.884 16.013 1.00 93.62 511 GLY A O 1
ATOM 3911 N N . THR A 1 512 ? -3.175 6.976 16.445 1.00 96.50 512 THR A N 1
ATOM 3912 C CA . THR A 1 512 ? -4.226 7.070 15.423 1.00 96.50 512 THR A CA 1
ATOM 3913 C C . THR A 1 512 ? -5.620 6.840 16.016 1.00 96.50 512 THR A C 1
ATOM 3915 O O . THR A 1 512 ? -5.787 6.758 17.233 1.00 96.50 512 THR A O 1
ATOM 3918 N N . GLU A 1 513 ? -6.627 6.768 15.154 1.00 97.56 513 GLU A N 1
ATOM 3919 C CA . GLU A 1 513 ? -8.017 6.538 15.518 1.00 97.56 513 GLU A CA 1
ATOM 3920 C C . GLU A 1 513 ? -8.360 5.037 15.527 1.00 97.56 513 GLU A C 1
ATOM 3922 O O . GLU A 1 513 ? -7.803 4.237 14.772 1.00 97.56 513 GLU A O 1
ATOM 3927 N N . PHE A 1 514 ? -9.329 4.656 16.362 1.00 97.69 514 PHE A N 1
ATOM 3928 C CA . PHE A 1 514 ? -9.900 3.302 16.412 1.00 97.69 514 PHE A CA 1
ATOM 3929 C C . PHE A 1 514 ? -11.324 3.239 15.836 1.00 97.69 514 PHE A C 1
ATOM 3931 O O . PHE A 1 514 ? -11.951 2.181 15.832 1.00 97.69 514 PHE A O 1
ATOM 3938 N N . GLU A 1 515 ? -11.879 4.356 15.365 1.00 98.00 515 GLU A N 1
ATOM 3939 C CA . GLU A 1 515 ? -13.217 4.412 14.775 1.00 98.00 515 GLU A CA 1
ATOM 3940 C C . GLU A 1 515 ? -13.323 5.498 13.700 1.00 98.00 515 GLU A C 1
ATOM 3942 O O . GLU A 1 515 ? -12.549 6.452 13.672 1.00 98.00 515 GLU A O 1
ATOM 3947 N N . TRP A 1 516 ? -14.296 5.354 12.799 1.00 98.50 516 TRP A N 1
ATOM 3948 C CA . TRP A 1 516 ? -14.589 6.355 11.775 1.00 98.50 516 TRP A CA 1
ATOM 3949 C C . TRP A 1 516 ? -16.085 6.439 11.475 1.00 98.50 516 TRP A C 1
ATOM 3951 O O . TRP A 1 516 ? -16.747 5.431 11.214 1.00 98.50 516 TRP A O 1
ATOM 3961 N N . VAL A 1 517 ? -16.625 7.658 11.469 1.00 98.56 517 VAL A N 1
ATOM 3962 C CA . VAL A 1 517 ? -18.030 7.931 11.147 1.00 98.56 517 VAL A CA 1
ATOM 3963 C C . VAL A 1 517 ? -18.126 8.546 9.756 1.00 98.56 517 VAL A C 1
ATOM 3965 O O . VAL A 1 517 ? -17.592 9.626 9.517 1.00 98.56 517 VAL A O 1
ATOM 3968 N N . ASP A 1 518 ? -18.905 7.920 8.871 1.00 98.12 518 ASP A N 1
ATOM 3969 C CA . ASP A 1 518 ? -19.351 8.544 7.626 1.00 98.12 518 ASP A CA 1
ATOM 3970 C C . ASP A 1 518 ? -20.790 9.063 7.798 1.00 98.12 518 ASP A C 1
ATOM 3972 O O . ASP A 1 518 ? -21.763 8.305 7.643 1.00 98.12 518 ASP A O 1
ATOM 3976 N N . PRO A 1 519 ? -20.974 10.363 8.101 1.00 97.75 519 PRO A N 1
ATOM 3977 C CA . PRO A 1 519 ? -22.303 10.925 8.294 1.00 97.75 519 PRO A CA 1
ATOM 3978 C C . PRO A 1 519 ? -23.121 10.961 6.999 1.00 97.75 519 PRO A C 1
ATOM 3980 O O . PRO A 1 519 ? -24.350 10.989 7.074 1.00 97.75 519 PRO A O 1
ATOM 3983 N N . HIS A 1 520 ? -22.480 10.947 5.828 1.00 97.19 520 HIS A N 1
ATOM 3984 C CA . HIS A 1 520 ? -23.163 11.005 4.542 1.00 97.19 520 HIS A CA 1
ATOM 3985 C C . HIS A 1 520 ? -23.7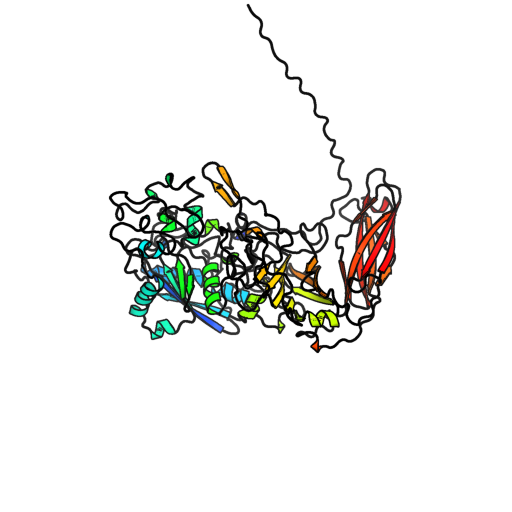48 9.648 4.170 1.00 97.19 520 HIS A C 1
ATOM 3987 O O . HIS A 1 520 ? -24.945 9.546 3.886 1.00 97.19 520 HIS A O 1
ATOM 3993 N N . ASN A 1 521 ? -22.932 8.592 4.224 1.00 97.75 521 ASN A N 1
ATOM 3994 C CA . ASN A 1 521 ? -23.406 7.239 3.937 1.00 97.75 521 ASN A CA 1
ATOM 3995 C C . ASN A 1 521 ? -24.051 6.546 5.136 1.00 97.75 521 ASN A C 1
ATOM 3997 O O . ASN A 1 521 ? -24.553 5.436 4.977 1.00 97.75 521 ASN A O 1
ATOM 4001 N N . ARG A 1 522 ? -24.142 7.228 6.286 1.00 97.31 522 ARG A N 1
ATOM 4002 C CA . ARG A 1 522 ? -24.875 6.775 7.476 1.00 97.31 522 ARG A CA 1
ATOM 4003 C C . ARG A 1 522 ? -24.290 5.490 8.067 1.00 97.31 522 ARG A C 1
ATOM 4005 O O . ARG A 1 522 ? -25.035 4.596 8.472 1.00 97.31 522 ARG A O 1
ATOM 4012 N N . LEU A 1 523 ? -22.961 5.420 8.130 1.00 98.38 523 LEU A N 1
ATOM 4013 C CA . LEU A 1 523 ? -22.201 4.271 8.626 1.00 98.38 523 LEU A CA 1
ATOM 4014 C C . LEU A 1 523 ? -21.221 4.689 9.729 1.00 98.38 523 LEU A C 1
ATOM 4016 O O . LEU A 1 523 ? -20.734 5.819 9.743 1.00 98.38 523 LEU A O 1
ATOM 4020 N N . HIS A 1 524 ? -20.936 3.762 10.639 1.00 98.62 524 HIS A N 1
ATOM 4021 C CA . HIS A 1 524 ? -19.888 3.878 11.651 1.00 98.62 524 HIS A CA 1
ATOM 4022 C C . HIS A 1 524 ? -19.045 2.599 11.642 1.00 98.62 524 HIS A C 1
ATOM 4024 O O . HIS A 1 524 ? -19.596 1.497 11.704 1.00 98.62 524 HIS A O 1
ATOM 4030 N N . PHE A 1 525 ? -17.732 2.763 11.538 1.00 98.81 525 PHE A N 1
ATOM 4031 C CA . PHE A 1 525 ? -16.720 1.715 11.495 1.00 98.81 525 PHE A CA 1
ATOM 4032 C C . PHE A 1 525 ? -15.917 1.707 12.798 1.00 98.81 525 PHE A C 1
ATOM 4034 O O . PHE A 1 525 ? -15.572 2.773 13.298 1.00 98.81 525 PHE A O 1
ATOM 4041 N N . TYR A 1 526 ? -15.601 0.523 13.322 1.00 98.75 526 TYR A N 1
ATOM 4042 C CA . TYR A 1 526 ? -14.886 0.347 14.590 1.00 98.75 526 TYR A CA 1
ATOM 4043 C C . TYR A 1 526 ? -13.752 -0.668 14.445 1.00 98.75 526 TYR A C 1
ATOM 4045 O O . TYR A 1 526 ? -13.959 -1.738 13.869 1.00 98.75 526 TYR A O 1
ATOM 4053 N N . ILE A 1 527 ? -12.601 -0.370 15.040 1.00 98.62 527 ILE A N 1
ATOM 4054 C CA . ILE A 1 527 ? -11.443 -1.251 15.203 1.00 98.62 527 ILE A CA 1
ATOM 4055 C C . ILE A 1 527 ? -11.357 -1.607 16.690 1.00 98.62 527 ILE A C 1
ATOM 4057 O O . ILE A 1 527 ? -10.971 -0.798 17.528 1.00 98.62 527 ILE A O 1
ATOM 4061 N N . ILE A 1 528 ? -11.834 -2.800 17.033 1.00 98.31 528 ILE A N 1
ATOM 4062 C CA . ILE A 1 528 ? -12.319 -3.102 18.385 1.00 98.31 528 ILE A CA 1
ATOM 4063 C C . ILE A 1 528 ? -11.291 -3.868 19.202 1.00 98.31 528 ILE A C 1
ATOM 4065 O O . ILE A 1 528 ? -11.112 -3.567 20.373 1.00 98.31 528 ILE A O 1
ATOM 4069 N N . ASP A 1 529 ? -10.663 -4.885 18.622 1.00 97.25 529 ASP A N 1
ATOM 4070 C CA . ASP A 1 529 ? -9.726 -5.752 19.339 1.00 97.25 529 ASP A CA 1
ATOM 4071 C C . ASP A 1 529 ? -8.662 -6.299 18.389 1.00 97.25 529 ASP A C 1
ATOM 4073 O O . ASP A 1 529 ? -8.888 -6.365 17.179 1.00 97.25 529 ASP A O 1
ATOM 4077 N N . LEU A 1 530 ? -7.516 -6.691 18.938 1.00 97.12 530 LEU A N 1
ATOM 4078 C CA . LEU A 1 530 ? -6.376 -7.225 18.204 1.00 97.12 530 LEU A CA 1
ATOM 4079 C C . LEU A 1 530 ? -5.927 -8.540 18.838 1.00 97.12 530 LEU A C 1
ATOM 4081 O O . LEU A 1 530 ? -5.582 -8.609 20.016 1.00 97.12 530 LEU A O 1
ATOM 4085 N N . HIS A 1 531 ? -5.877 -9.580 18.016 1.00 96.06 531 HIS A N 1
ATOM 4086 C CA . HIS A 1 531 ? -5.366 -10.891 18.373 1.00 96.06 531 HIS A CA 1
ATOM 4087 C C . HIS A 1 531 ? -4.160 -11.251 17.503 1.00 96.06 531 HIS A C 1
ATOM 4089 O O . HIS A 1 531 ? -4.128 -10.940 16.314 1.00 96.06 531 HIS A O 1
ATOM 4095 N N . TYR A 1 532 ? -3.204 -11.961 18.097 1.00 96.12 532 TYR A N 1
ATOM 4096 C CA . TYR A 1 532 ? -2.100 -12.601 17.392 1.00 96.12 532 TYR A CA 1
ATOM 4097 C C . TYR A 1 532 ? -2.265 -14.107 17.521 1.00 96.12 532 TYR A C 1
ATOM 4099 O O . TYR A 1 532 ? -2.469 -14.607 18.630 1.00 96.12 532 TYR A O 1
ATOM 4107 N N . ASP A 1 533 ? -2.182 -14.832 16.411 1.00 95.06 533 ASP A N 1
ATOM 4108 C CA . ASP A 1 533 ? -2.066 -16.285 16.493 1.00 95.06 533 ASP A CA 1
ATOM 4109 C C . ASP A 1 533 ? -0.665 -16.724 16.959 1.00 95.06 533 ASP A C 1
ATOM 4111 O O . ASP A 1 533 ? 0.206 -15.907 17.270 1.00 95.06 533 ASP A O 1
ATOM 4115 N N . ALA A 1 534 ? -0.459 -18.039 17.058 1.00 95.00 534 ALA A N 1
ATOM 4116 C CA . ALA A 1 534 ? 0.796 -18.611 17.542 1.00 95.00 534 ALA A CA 1
ATOM 4117 C C . ALA A 1 534 ? 2.006 -18.282 16.650 1.00 95.00 534 ALA A C 1
ATOM 4119 O O . ALA A 1 534 ? 3.134 -18.320 17.140 1.00 95.00 534 ALA A O 1
ATOM 4120 N N . ASP A 1 535 ? 1.765 -17.939 15.383 1.00 94.25 535 ASP A N 1
ATOM 4121 C CA . ASP A 1 535 ? 2.785 -17.582 14.399 1.00 94.25 535 ASP A CA 1
ATOM 4122 C C . ASP A 1 535 ? 2.987 -16.057 14.303 1.00 94.25 535 ASP A C 1
ATOM 4124 O O . ASP A 1 535 ? 3.812 -15.577 13.527 1.00 94.25 535 ASP A O 1
ATOM 4128 N N . GLY A 1 536 ? 2.257 -15.281 15.113 1.00 96.19 536 GLY A N 1
ATOM 4129 C CA . GLY A 1 536 ? 2.348 -13.825 15.156 1.00 96.19 536 GLY A CA 1
ATOM 4130 C C . GLY A 1 536 ? 1.538 -13.114 14.071 1.00 96.19 536 GLY A C 1
ATOM 4131 O O . GLY A 1 536 ? 1.759 -11.922 13.840 1.00 96.19 536 GLY A O 1
ATOM 4132 N N . VAL A 1 537 ? 0.596 -13.791 13.408 1.00 97.44 537 VAL A N 1
ATOM 4133 C CA . VAL A 1 537 ? -0.292 -13.149 12.429 1.00 97.44 537 VAL A CA 1
ATOM 4134 C C . VAL A 1 537 ? -1.396 -12.376 13.143 1.00 97.44 537 VAL A C 1
ATOM 4136 O O . VAL A 1 537 ? -2.085 -12.902 14.022 1.00 97.44 537 VAL A O 1
ATOM 4139 N N . ARG A 1 538 ? -1.585 -11.120 12.731 1.00 97.31 538 ARG A N 1
ATOM 4140 C CA . ARG A 1 538 ? -2.597 -10.207 13.261 1.00 97.31 538 ARG A CA 1
ATOM 4141 C C . ARG A 1 538 ? -3.986 -10.554 12.733 1.00 97.31 538 ARG A C 1
ATOM 4143 O O . ARG A 1 538 ? -4.195 -10.732 11.533 1.00 97.31 538 ARG A O 1
ATOM 4150 N N . THR A 1 539 ? -4.950 -10.565 13.644 1.00 98.06 539 THR A N 1
ATOM 4151 C CA . THR A 1 539 ? -6.382 -10.597 13.348 1.00 98.06 539 THR A CA 1
ATOM 4152 C C . THR A 1 539 ? -7.078 -9.515 14.157 1.00 98.06 539 THR A C 1
ATOM 4154 O O . THR A 1 539 ? -7.037 -9.534 15.388 1.00 98.06 539 THR A O 1
ATOM 4157 N N . TYR A 1 540 ? -7.736 -8.584 13.472 1.00 98.31 540 TYR A N 1
ATOM 4158 C CA . TYR A 1 540 ? -8.521 -7.533 14.106 1.00 98.31 540 TYR A CA 1
ATOM 4159 C C . TYR A 1 540 ? -9.980 -7.955 14.226 1.00 98.31 540 TYR A C 1
ATOM 4161 O O . TYR A 1 540 ? -10.565 -8.514 13.299 1.00 98.31 540 TYR A O 1
ATOM 4169 N N . THR A 1 541 ? -10.598 -7.637 15.357 1.00 98.38 541 THR A N 1
ATOM 4170 C CA . THR A 1 541 ? -12.055 -7.594 15.464 1.00 98.38 541 THR A CA 1
ATOM 4171 C C . THR A 1 541 ? -12.516 -6.215 15.016 1.00 98.38 541 THR A C 1
ATOM 4173 O O . THR A 1 541 ? -12.131 -5.211 15.613 1.00 98.38 541 THR A O 1
ATOM 4176 N N . VAL A 1 542 ? -13.349 -6.161 13.982 1.00 98.62 542 VAL A N 1
ATOM 4177 C CA . VAL A 1 542 ? -13.892 -4.921 13.419 1.00 98.62 542 VAL A CA 1
ATOM 4178 C C . VAL A 1 542 ? -15.413 -4.911 13.504 1.00 98.62 542 VAL A C 1
ATOM 4180 O O . VAL A 1 542 ? -16.057 -5.962 13.505 1.00 98.62 542 VAL A O 1
ATOM 4183 N N . GLY A 1 543 ? -16.002 -3.722 13.570 1.00 98.38 543 GLY A N 1
ATOM 4184 C CA . GLY A 1 543 ? -17.447 -3.526 13.591 1.00 98.38 543 GLY A CA 1
ATOM 4185 C C . GLY A 1 543 ? -17.909 -2.556 12.515 1.00 98.38 543 GLY A C 1
ATOM 4186 O O . GLY A 1 543 ? -17.248 -1.553 12.262 1.00 98.38 543 GLY A O 1
ATOM 4187 N N . VAL A 1 544 ? -19.076 -2.818 11.926 1.00 98.62 544 VAL A N 1
ATOM 4188 C CA . VAL A 1 544 ? -19.781 -1.852 11.072 1.00 98.62 544 VAL A CA 1
ATOM 4189 C C . VAL A 1 544 ? -21.218 -1.721 11.550 1.00 98.62 544 VAL A C 1
ATOM 4191 O O . VAL A 1 544 ? -21.913 -2.721 11.740 1.00 98.62 544 VAL A O 1
ATOM 4194 N N . ARG A 1 545 ? -21.674 -0.484 11.740 1.00 97.38 545 ARG A N 1
ATOM 4195 C CA . ARG A 1 545 ? -23.019 -0.164 12.225 1.00 97.38 545 ARG A CA 1
ATOM 4196 C C . ARG A 1 545 ? -23.707 0.851 11.322 1.00 97.38 545 ARG A C 1
ATOM 4198 O O . ARG A 1 545 ? -23.080 1.791 10.837 1.00 97.38 545 ARG A O 1
ATOM 4205 N N . SER A 1 546 ? -25.021 0.701 11.156 1.00 96.50 546 SER A N 1
ATOM 4206 C CA . SER A 1 546 ? -25.851 1.750 10.560 1.00 96.50 546 SER A CA 1
ATOM 4207 C C . SER A 1 546 ? -26.143 2.882 11.553 1.00 96.50 546 SER A C 1
ATOM 4209 O O . SER A 1 546 ? -26.464 2.654 12.720 1.00 96.50 546 SER A O 1
ATOM 4211 N N . LEU A 1 547 ? -26.116 4.126 11.076 1.00 96.25 547 LEU A N 1
ATOM 4212 C CA . LEU A 1 547 ? -26.620 5.276 11.833 1.00 96.25 547 LEU A CA 1
ATOM 4213 C C . LEU A 1 547 ? -28.149 5.435 11.737 1.00 96.25 547 LEU A C 1
ATOM 4215 O O . LEU A 1 547 ? -28.707 6.305 12.404 1.00 96.25 547 LEU A O 1
ATOM 4219 N N . ASP A 1 548 ? -28.821 4.625 10.914 1.00 93.38 548 ASP A N 1
ATOM 4220 C CA . ASP A 1 548 ? -30.259 4.728 10.624 1.00 93.38 548 ASP A CA 1
ATOM 4221 C C . ASP A 1 548 ? -31.087 3.576 11.221 1.00 93.38 548 ASP A C 1
ATOM 4223 O O . ASP A 1 548 ? -32.312 3.575 11.105 1.00 93.38 548 ASP A O 1
ATOM 4227 N N . GLY A 1 549 ? -30.451 2.591 11.859 1.00 88.25 549 GLY A N 1
ATOM 4228 C CA . GLY A 1 549 ? -31.148 1.455 12.453 1.00 88.25 549 GLY A CA 1
ATOM 4229 C C . GLY A 1 549 ? -30.286 0.685 13.446 1.00 88.25 549 GLY A C 1
ATOM 4230 O O . GLY A 1 549 ? -29.097 0.480 13.226 1.00 88.25 549 GLY A O 1
ATOM 4231 N N . ALA A 1 550 ? -30.908 0.245 14.539 1.00 91.19 550 ALA A N 1
ATOM 4232 C CA . ALA A 1 550 ? -30.268 -0.555 15.582 1.00 91.19 550 ALA A CA 1
ATOM 4233 C C . ALA A 1 550 ? -30.544 -2.061 15.434 1.00 91.19 550 ALA A C 1
ATOM 4235 O O . ALA A 1 550 ? -30.138 -2.833 16.297 1.00 91.19 550 ALA A O 1
ATOM 4236 N N . GLY A 1 551 ? -31.247 -2.497 14.382 1.00 91.88 551 GLY A N 1
ATOM 4237 C CA . GLY A 1 551 ? -31.741 -3.870 14.246 1.00 91.88 551 GLY A CA 1
ATOM 4238 C C . GLY A 1 551 ? -32.786 -4.265 15.308 1.00 91.88 551 GLY A C 1
ATOM 4239 O O . GLY A 1 551 ? -33.124 -3.471 16.187 1.00 91.88 551 GLY A O 1
ATOM 4240 N N . PRO A 1 552 ? -33.334 -5.493 15.252 1.00 94.62 552 PRO A N 1
ATOM 4241 C CA . PRO A 1 552 ? -34.448 -5.911 16.106 1.00 94.62 552 PRO A CA 1
ATOM 4242 C C . PRO A 1 552 ? -34.015 -6.399 17.493 1.00 94.62 552 PRO A C 1
ATOM 4244 O O . PRO A 1 552 ? -34.861 -6.722 18.328 1.00 94.62 552 PRO A O 1
ATOM 4247 N N . HIS A 1 553 ? -32.712 -6.537 17.735 1.00 95.38 553 HIS A N 1
ATOM 4248 C CA . HIS A 1 553 ? -32.197 -7.122 18.965 1.00 95.38 553 HIS A CA 1
ATOM 4249 C C . HIS A 1 553 ? -32.594 -6.301 20.197 1.00 95.38 553 HIS A C 1
ATOM 4251 O O . HIS A 1 553 ? -32.539 -5.073 20.196 1.00 95.38 553 HIS A O 1
ATOM 4257 N N . THR A 1 554 ? -32.924 -6.982 21.295 1.00 96.25 554 THR A N 1
ATOM 4258 C CA . THR A 1 554 ? -33.121 -6.303 22.580 1.00 96.25 554 THR A CA 1
ATOM 4259 C C . THR A 1 554 ? -31.757 -5.970 23.171 1.00 96.25 554 THR A C 1
ATOM 4261 O O . THR A 1 554 ? -30.985 -6.881 23.480 1.00 96.25 554 THR A O 1
ATOM 4264 N N . ARG A 1 555 ? -31.458 -4.680 23.340 1.00 97.12 555 ARG A N 1
ATOM 4265 C CA . ARG A 1 555 ? -30.194 -4.205 23.913 1.00 97.12 555 ARG A CA 1
ATOM 4266 C C . ARG A 1 555 ? -30.234 -4.288 25.438 1.00 97.12 555 ARG A C 1
ATOM 4268 O O . ARG A 1 555 ? -31.267 -4.061 26.062 1.00 97.12 555 ARG A O 1
ATOM 4275 N N . GLY A 1 556 ? -29.115 -4.671 26.042 1.00 98.00 556 GLY A N 1
ATOM 4276 C CA . GLY A 1 556 ? -28.995 -4.800 27.491 1.00 98.00 556 GLY A CA 1
ATOM 4277 C C . GLY A 1 556 ? -27.537 -4.900 27.901 1.00 98.00 556 GLY A C 1
ATOM 4278 O O . GLY A 1 556 ? -26.757 -5.565 27.227 1.00 98.00 556 GLY A O 1
ATOM 4279 N N . VAL A 1 557 ? -27.166 -4.249 28.999 1.00 98.62 557 VAL A N 1
ATOM 4280 C CA . VAL A 1 557 ? -25.815 -4.317 29.560 1.00 98.62 557 VAL A CA 1
ATOM 4281 C C . VAL A 1 557 ? -25.879 -4.422 31.074 1.00 98.62 557 VAL A C 1
ATOM 4283 O O . VAL A 1 557 ? -26.758 -3.852 31.718 1.00 98.62 557 VAL A O 1
ATOM 4286 N N . GLN A 1 558 ? -24.944 -5.171 31.641 1.00 98.62 558 GLN A N 1
ATOM 4287 C CA . GLN A 1 558 ? -24.680 -5.209 33.069 1.00 98.62 558 GLN A CA 1
ATOM 4288 C C . GLN A 1 558 ? -23.179 -5.038 33.278 1.00 98.62 558 GLN A C 1
ATOM 4290 O O . GLN A 1 558 ? -22.385 -5.757 32.679 1.00 98.62 558 GLN A O 1
ATOM 4295 N N . VAL A 1 559 ? -22.795 -4.118 34.157 1.00 98.56 559 VAL A N 1
ATOM 4296 C CA . VAL A 1 559 ? -21.423 -4.007 34.657 1.00 98.56 559 VAL A CA 1
ATOM 4297 C C . VAL A 1 559 ? -21.452 -4.468 36.108 1.00 98.56 559 VAL A C 1
ATOM 4299 O O . VAL A 1 559 ? -22.267 -3.985 36.890 1.00 98.56 559 VAL A O 1
ATOM 4302 N N . ASN A 1 560 ? -20.618 -5.443 36.457 1.00 98.44 560 ASN A N 1
ATOM 4303 C CA . ASN A 1 560 ? -20.448 -5.868 37.845 1.00 98.44 560 ASN A CA 1
ATOM 4304 C C . ASN A 1 560 ? -19.326 -5.073 38.510 1.00 98.44 560 ASN A C 1
ATOM 4306 O O . ASN A 1 560 ? -18.397 -4.642 37.828 1.00 98.44 560 ASN A O 1
ATOM 4310 N N . ASP A 1 561 ? -19.384 -4.950 39.838 1.00 98.12 561 ASP A N 1
ATOM 4311 C CA . ASP A 1 561 ? -18.342 -4.277 40.615 1.00 98.12 561 ASP A CA 1
ATOM 4312 C C . ASP A 1 561 ? -16.950 -4.818 40.286 1.00 98.12 561 ASP A C 1
ATOM 4314 O O . ASP A 1 561 ? -16.718 -6.031 40.165 1.00 98.12 561 ASP A O 1
ATOM 4318 N N . GLY A 1 562 ? -16.027 -3.878 40.108 1.00 96.62 562 GLY A N 1
ATOM 4319 C CA . GLY A 1 562 ? -14.672 -4.172 39.689 1.00 96.62 562 GLY A CA 1
ATOM 4320 C C . GLY A 1 562 ? -13.841 -4.719 40.839 1.00 96.62 562 GLY A C 1
ATOM 4321 O O . GLY A 1 562 ? -14.029 -4.380 42.008 1.00 96.62 562 GLY A O 1
ATOM 4322 N N . LYS A 1 563 ? -12.877 -5.571 40.499 1.00 96.62 563 LYS A N 1
ATOM 4323 C CA . LYS A 1 563 ? -11.905 -6.094 41.459 1.00 96.62 563 LYS A CA 1
ATOM 4324 C C . LYS A 1 563 ? -10.603 -5.321 41.339 1.00 96.62 563 LYS A C 1
ATOM 4326 O O . LYS A 1 563 ? -9.967 -5.353 40.284 1.00 96.62 563 LYS A O 1
ATOM 4331 N N . ALA A 1 564 ? -10.212 -4.664 42.428 1.00 94.44 564 ALA A N 1
ATOM 4332 C CA . ALA A 1 564 ? -8.919 -4.011 42.526 1.00 94.44 564 ALA A CA 1
ATOM 4333 C C . ALA A 1 564 ? -7.787 -5.048 42.530 1.00 94.44 564 ALA A C 1
ATOM 4335 O O . ALA A 1 564 ? -7.893 -6.138 43.099 1.00 94.44 564 ALA A O 1
ATOM 4336 N N . GLY A 1 565 ? -6.680 -4.694 41.897 1.00 90.00 565 GLY A N 1
ATOM 4337 C CA . GLY A 1 565 ? -5.458 -5.472 41.899 1.00 90.00 565 GLY A CA 1
ATOM 4338 C C . GLY A 1 565 ? -4.258 -4.602 41.565 1.00 90.00 565 GLY A C 1
ATOM 4339 O O . GLY A 1 565 ? -4.391 -3.449 41.167 1.00 90.00 565 GLY A O 1
ATOM 4340 N N . ARG A 1 566 ? -3.064 -5.172 41.701 1.00 87.69 566 ARG A N 1
ATOM 4341 C CA . ARG A 1 566 ? -1.826 -4.497 41.296 1.00 87.69 566 ARG A CA 1
ATOM 4342 C C . ARG A 1 566 ? -1.603 -4.676 39.799 1.00 87.69 566 ARG A C 1
ATOM 4344 O O . ARG A 1 566 ? -1.793 -5.788 39.296 1.00 87.69 566 ARG A O 1
ATOM 4351 N N . HIS A 1 567 ? -1.161 -3.628 39.113 1.00 81.75 567 HIS A N 1
ATOM 4352 C CA . HIS A 1 567 ? -0.622 -3.738 37.762 1.00 81.75 567 HIS A CA 1
ATOM 4353 C C . HIS A 1 567 ? 0.909 -3.835 37.827 1.00 81.75 567 HIS A C 1
ATOM 4355 O O . HIS A 1 567 ? 1.551 -3.122 38.596 1.00 81.75 567 HIS A O 1
ATOM 4361 N N . LYS A 1 568 ? 1.498 -4.773 37.077 1.00 69.62 568 LYS A N 1
ATOM 4362 C CA . LYS A 1 568 ? 2.948 -5.000 37.020 1.00 69.62 568 LYS A CA 1
ATOM 4363 C C . LYS A 1 568 ? 3.387 -5.162 35.559 1.00 69.62 568 LYS A C 1
ATOM 4365 O O . LYS A 1 568 ? 2.683 -5.877 34.846 1.00 69.62 568 LYS A O 1
ATOM 4370 N N . PRO A 1 569 ? 4.557 -4.623 35.165 1.00 58.41 569 PRO A N 1
ATOM 4371 C CA . PRO A 1 569 ? 5.427 -3.722 35.935 1.00 58.41 569 PRO A CA 1
ATOM 4372 C C . PRO A 1 569 ? 4.789 -2.327 36.104 1.00 58.41 569 PRO A C 1
ATOM 4374 O O . PRO A 1 569 ? 4.098 -1.855 35.216 1.00 58.41 569 PRO A O 1
ATOM 4377 N N . GLY A 1 570 ? 4.979 -1.668 37.253 1.00 59.47 570 GLY A N 1
ATOM 4378 C CA . GLY A 1 570 ? 4.462 -0.306 37.472 1.00 59.47 570 GLY A CA 1
ATOM 4379 C C . GLY A 1 570 ? 4.028 -0.010 38.909 1.00 59.47 570 GLY A C 1
ATOM 4380 O O . GLY A 1 570 ? 3.813 -0.920 39.708 1.00 59.47 570 GLY A O 1
ATOM 4381 N N . LYS A 1 571 ? 3.922 1.282 39.247 1.00 71.81 571 LYS A N 1
ATOM 4382 C CA . LYS A 1 571 ? 3.327 1.782 40.503 1.00 71.81 571 LYS A CA 1
ATOM 4383 C C . LYS A 1 571 ? 1.840 2.129 40.305 1.00 71.81 571 LYS A C 1
ATOM 4385 O O . LYS A 1 571 ? 1.382 3.171 40.760 1.00 71.81 571 LYS A O 1
ATOM 4390 N N . ALA A 1 572 ? 1.104 1.283 39.585 1.00 83.50 572 ALA A N 1
ATOM 4391 C CA . ALA A 1 572 ? -0.305 1.494 39.251 1.00 83.50 572 ALA A CA 1
ATOM 4392 C C . ALA A 1 572 ? -1.190 0.383 39.831 1.00 83.50 572 ALA A C 1
ATOM 4394 O O . ALA A 1 572 ? -0.776 -0.774 39.960 1.00 83.50 572 ALA A O 1
ATOM 4395 N N . ALA A 1 573 ? -2.422 0.746 40.172 1.00 89.69 573 ALA A N 1
ATOM 4396 C CA . ALA A 1 573 ? -3.486 -0.199 40.461 1.00 89.69 573 ALA A CA 1
ATOM 4397 C C . ALA A 1 573 ? -4.263 -0.500 39.169 1.00 89.69 573 ALA A C 1
ATOM 4399 O O . ALA A 1 573 ? -4.187 0.234 38.185 1.00 89.69 573 ALA A O 1
ATOM 4400 N N . ARG A 1 574 ? -5.022 -1.591 39.171 1.00 92.00 574 ARG A N 1
ATOM 4401 C CA . ARG A 1 574 ? -6.008 -1.903 38.136 1.00 92.00 574 ARG A CA 1
ATOM 4402 C C . ARG A 1 574 ? -7.340 -2.261 38.773 1.00 92.00 574 ARG A C 1
ATOM 4404 O O . ARG A 1 574 ? -7.360 -2.887 39.830 1.00 92.00 574 ARG A O 1
ATOM 4411 N N . CYS A 1 575 ? -8.427 -1.926 38.099 1.00 95.62 575 CYS A N 1
ATOM 4412 C CA . CYS A 1 575 ? -9.775 -2.372 38.407 1.00 95.62 575 CYS A CA 1
ATOM 4413 C C . CYS A 1 575 ? -10.306 -3.176 37.224 1.00 95.62 575 CYS A C 1
ATOM 4415 O O . CYS A 1 575 ? -10.506 -2.626 36.145 1.00 95.62 575 CYS A O 1
ATOM 4417 N N . THR A 1 576 ? -10.532 -4.475 37.418 1.00 96.88 576 THR A N 1
ATOM 4418 C CA . THR A 1 576 ? -11.099 -5.339 36.372 1.00 96.88 576 THR A CA 1
ATOM 4419 C C . THR A 1 576 ? -12.592 -5.530 36.609 1.00 96.88 576 THR A C 1
ATOM 4421 O O . THR A 1 576 ? -12.990 -6.113 37.620 1.00 96.88 576 THR A O 1
ATOM 4424 N N . PHE A 1 577 ? -13.405 -5.047 35.673 1.00 98.38 577 PHE A N 1
ATOM 4425 C CA . PHE A 1 577 ? -14.863 -5.071 35.692 1.00 98.38 577 PHE A CA 1
ATOM 4426 C C . PHE A 1 577 ? -15.398 -6.135 34.725 1.00 98.38 577 PHE A C 1
ATOM 4428 O O . PHE A 1 577 ? -15.101 -6.085 33.531 1.00 98.38 577 PHE A O 1
ATOM 4435 N N . PRO A 1 578 ? -16.221 -7.087 35.193 1.00 98.25 578 PRO A N 1
ATOM 4436 C CA . PRO A 1 578 ? -16.987 -7.943 34.299 1.00 98.25 578 PRO A CA 1
ATOM 4437 C C . PRO A 1 578 ? -18.112 -7.137 33.636 1.00 98.25 578 PRO A C 1
ATOM 4439 O O . PRO A 1 578 ? -19.051 -6.719 34.318 1.00 98.25 578 PRO A O 1
ATOM 4442 N N . VAL A 1 579 ? -18.041 -6.964 32.317 1.00 98.56 579 VAL A N 1
ATOM 4443 C CA . VAL A 1 579 ? -19.105 -6.365 31.498 1.00 98.56 579 VAL A CA 1
ATOM 4444 C C . VAL A 1 579 ? -19.842 -7.488 30.783 1.00 98.56 579 VAL A C 1
ATOM 4446 O O . VAL A 1 579 ? -19.228 -8.353 30.169 1.00 98.56 579 VAL A O 1
ATOM 4449 N N . ILE A 1 580 ? -21.163 -7.527 30.905 1.00 98.69 580 ILE A N 1
ATOM 4450 C CA . ILE A 1 580 ? -22.014 -8.608 30.406 1.00 98.69 580 ILE A CA 1
ATOM 4451 C C . ILE A 1 580 ? -23.026 -8.012 29.437 1.00 98.69 580 ILE A C 1
ATOM 4453 O O . ILE A 1 580 ? -23.770 -7.097 29.797 1.00 98.69 580 ILE A O 1
ATOM 4457 N N . ASN A 1 581 ? -23.116 -8.589 28.240 1.00 98.56 581 ASN A N 1
ATOM 4458 C CA . ASN A 1 581 ? -24.222 -8.308 27.336 1.00 98.56 581 ASN A CA 1
ATOM 4459 C C . ASN A 1 581 ? -25.458 -9.087 27.810 1.00 98.56 581 ASN A C 1
ATOM 4461 O O . ASN A 1 581 ? -25.588 -10.293 27.576 1.00 98.56 581 ASN A O 1
ATOM 4465 N N . SER A 1 582 ? -26.355 -8.403 28.520 1.00 98.06 582 SER A N 1
ATOM 4466 C CA . SER A 1 582 ? -27.617 -8.964 29.022 1.00 98.06 582 SER A CA 1
ATOM 4467 C C . SER A 1 582 ? -28.757 -8.886 28.000 1.00 98.06 582 SER A C 1
ATOM 4469 O O . SER A 1 582 ? -29.864 -9.360 28.274 1.00 98.06 582 SER A O 1
ATOM 4471 N N . GLY A 1 583 ? -28.483 -8.312 26.824 1.00 96.62 583 GLY A N 1
ATOM 4472 C CA . GLY A 1 583 ? -29.403 -8.246 25.700 1.00 96.62 583 GLY A CA 1
ATOM 4473 C C . GLY A 1 583 ? -29.794 -9.622 25.165 1.00 96.62 583 GLY A C 1
ATOM 4474 O O . GLY A 1 583 ? -29.244 -10.656 25.553 1.00 96.62 583 GLY A O 1
ATOM 4475 N N . LYS A 1 584 ? -30.770 -9.637 24.256 1.00 96.12 584 LYS A N 1
ATOM 4476 C CA . LYS A 1 584 ? -31.298 -10.860 23.646 1.00 96.12 584 LYS A CA 1
ATOM 4477 C C . LYS A 1 584 ? -31.267 -10.759 22.126 1.00 96.12 584 LYS A C 1
ATOM 4479 O O . LYS A 1 584 ? -31.748 -9.764 21.573 1.00 96.12 584 LYS A O 1
ATOM 4484 N N . PRO A 1 585 ? -30.776 -11.802 21.439 1.00 94.50 585 PRO A N 1
ATOM 4485 C CA . PRO A 1 585 ? -30.811 -11.828 19.996 1.00 94.50 585 PRO A CA 1
ATOM 4486 C C . PRO A 1 585 ? -32.254 -11.983 19.511 1.00 94.50 585 PRO A C 1
ATOM 4488 O O . PRO A 1 585 ? -32.998 -12.816 20.029 1.00 94.50 585 PRO A O 1
ATOM 4491 N N . VAL A 1 586 ? -32.629 -11.214 18.493 1.00 94.38 586 VAL A N 1
ATOM 4492 C CA . VAL A 1 586 ? -33.899 -11.348 17.778 1.00 94.38 586 VAL A CA 1
ATOM 4493 C C . VAL A 1 586 ? -33.570 -11.689 16.329 1.00 94.38 586 VAL A C 1
ATOM 4495 O O . VAL A 1 586 ? -32.534 -11.271 15.814 1.00 94.38 586 VAL A O 1
ATOM 4498 N N . ALA A 1 587 ? -34.399 -12.517 15.699 1.00 91.25 587 ALA A N 1
ATOM 4499 C CA . ALA A 1 587 ? -34.199 -12.882 14.304 1.00 91.25 587 ALA A CA 1
ATOM 4500 C C . ALA A 1 587 ? -34.408 -11.665 13.390 1.00 91.25 587 ALA A C 1
ATOM 4502 O O . ALA A 1 587 ? -35.319 -10.869 13.608 1.00 91.25 587 ALA A O 1
ATOM 4503 N N . PHE A 1 588 ? -33.586 -11.575 12.352 1.00 91.62 588 PHE A N 1
ATOM 4504 C CA . PHE A 1 588 ? -33.740 -10.666 11.221 1.00 91.62 588 PHE A CA 1
ATOM 4505 C C . PHE A 1 588 ? -33.687 -11.489 9.927 1.00 91.62 588 PHE A C 1
ATOM 4507 O O . PHE A 1 588 ? -33.381 -12.687 9.960 1.00 91.62 588 PHE A O 1
ATOM 4514 N N . ASP A 1 589 ? -34.028 -10.869 8.801 1.00 93.00 589 ASP A N 1
ATOM 4515 C CA . ASP A 1 589 ? -33.968 -11.537 7.505 1.00 93.00 589 ASP A CA 1
ATOM 4516 C C . ASP A 1 589 ? -32.516 -11.884 7.145 1.00 93.00 589 ASP A C 1
ATOM 4518 O O . ASP A 1 589 ? -31.660 -11.008 7.060 1.00 93.00 589 ASP A O 1
ATOM 4522 N N . ARG A 1 590 ? -32.227 -13.167 6.912 1.00 89.69 590 ARG A N 1
ATOM 4523 C CA . ARG A 1 590 ? -30.877 -13.603 6.522 1.00 89.69 590 ARG A CA 1
ATOM 4524 C C . ARG A 1 590 ? -30.483 -13.106 5.137 1.00 89.69 590 ARG A C 1
ATOM 4526 O O . ARG A 1 590 ? -29.297 -12.984 4.875 1.00 89.69 590 ARG A O 1
ATOM 4533 N N . ALA A 1 591 ? -31.459 -12.796 4.284 1.00 94.56 591 ALA A N 1
ATOM 4534 C CA . ALA A 1 591 ? -31.218 -12.203 2.975 1.00 94.56 591 ALA A CA 1
ATOM 4535 C C . ALA A 1 591 ? -30.904 -10.696 3.045 1.00 94.56 591 ALA A C 1
ATOM 4537 O O . ALA A 1 591 ? -30.671 -10.078 2.010 1.00 94.56 591 ALA A O 1
ATOM 4538 N N . ALA A 1 592 ? -30.880 -10.095 4.244 1.00 95.12 592 ALA A N 1
ATOM 4539 C CA . ALA A 1 592 ? -30.519 -8.690 4.419 1.00 95.12 592 ALA A CA 1
ATOM 4540 C C . ALA A 1 592 ? -29.066 -8.391 4.012 1.00 95.12 592 ALA A C 1
ATOM 4542 O O . ALA A 1 592 ? -28.754 -7.251 3.684 1.00 95.12 592 ALA A O 1
ATOM 4543 N N . HIS A 1 593 ? -28.183 -9.391 4.031 1.00 97.69 593 HIS A N 1
ATOM 4544 C CA . HIS A 1 593 ? -26.786 -9.268 3.619 1.00 97.69 593 HIS A CA 1
ATOM 4545 C C . HIS A 1 593 ? -26.433 -10.360 2.599 1.00 97.69 593 HIS A C 1
ATOM 4547 O O . HIS A 1 593 ? -27.007 -11.448 2.671 1.00 97.69 593 HIS A O 1
ATOM 4553 N N . PRO A 1 594 ? -25.481 -10.105 1.679 1.00 96.88 594 PRO A N 1
ATOM 4554 C CA . PRO A 1 594 ? -24.940 -11.149 0.807 1.00 96.88 594 PRO A CA 1
ATOM 4555 C C . PRO A 1 594 ? -24.312 -12.318 1.587 1.00 96.88 594 PRO A C 1
ATOM 4557 O O . PRO A 1 594 ? -24.577 -13.479 1.276 1.00 96.88 594 PRO A O 1
ATOM 4560 N N . THR A 1 595 ? -23.535 -12.031 2.637 1.00 96.12 595 THR A N 1
ATOM 4561 C CA . THR A 1 595 ? -23.020 -13.046 3.574 1.00 96.12 595 THR A CA 1
ATOM 4562 C C . THR A 1 595 ? -24.053 -13.367 4.667 1.00 96.12 595 THR A C 1
ATOM 4564 O O . THR A 1 595 ? -24.694 -12.463 5.202 1.00 96.12 595 THR A O 1
ATOM 4567 N N . ASP A 1 596 ? -24.188 -14.640 5.079 1.00 94.44 596 ASP A N 1
ATOM 4568 C CA . ASP A 1 596 ? -24.993 -15.008 6.264 1.00 94.44 596 ASP A CA 1
ATOM 4569 C C . ASP A 1 596 ? -24.300 -14.532 7.550 1.00 94.44 596 ASP A C 1
ATOM 4571 O O . ASP A 1 596 ? -23.480 -15.227 8.149 1.00 94.44 596 ASP A O 1
ATOM 4575 N N . VAL A 1 597 ? -24.658 -13.327 7.990 1.00 95.06 597 VAL A N 1
ATOM 4576 C CA . VAL A 1 597 ? -24.077 -12.673 9.169 1.00 95.06 597 VAL A CA 1
ATOM 4577 C C . VAL A 1 597 ? -24.815 -12.978 10.471 1.00 95.06 597 VAL A C 1
ATOM 4579 O O . VAL A 1 597 ? -24.625 -12.265 11.457 1.00 95.06 597 VAL A O 1
ATOM 4582 N N . LYS A 1 598 ? -25.669 -14.014 10.533 1.00 92.25 598 LYS A N 1
ATOM 4583 C CA . LYS A 1 598 ? -26.507 -14.267 11.724 1.00 92.25 598 LYS A CA 1
ATOM 4584 C C . LYS A 1 598 ? -25.702 -14.344 13.025 1.00 92.25 598 LYS A C 1
ATOM 4586 O O . LYS A 1 598 ? -26.227 -13.959 14.060 1.00 92.25 598 LYS A O 1
ATOM 4591 N N . ASP A 1 599 ? -24.479 -14.872 12.986 1.00 92.12 599 ASP A N 1
ATOM 4592 C CA . ASP A 1 599 ? -23.636 -15.052 14.170 1.00 92.12 599 ASP A CA 1
ATOM 4593 C C . ASP A 1 599 ? -22.783 -13.803 14.437 1.00 92.12 599 ASP A C 1
ATOM 4595 O O . ASP A 1 599 ? -22.607 -13.414 15.589 1.00 92.12 599 ASP A O 1
ATOM 4599 N N . MET A 1 600 ? -22.372 -13.104 13.378 1.00 95.06 600 MET A N 1
ATOM 4600 C CA . MET A 1 600 ? -21.626 -11.840 13.434 1.00 95.06 600 MET A CA 1
ATOM 4601 C C . MET A 1 600 ? -22.489 -10.659 13.920 1.00 95.06 600 MET A C 1
ATOM 4603 O O . MET A 1 600 ? -21.986 -9.725 14.540 1.00 95.06 600 MET A O 1
ATOM 4607 N N . ALA A 1 601 ? -23.806 -10.711 13.703 1.00 95.50 601 ALA A N 1
ATOM 4608 C CA . ALA A 1 601 ? -24.776 -9.735 14.209 1.00 95.50 601 ALA A CA 1
ATOM 4609 C C . ALA A 1 601 ? -25.254 -10.034 15.648 1.00 95.50 601 ALA A C 1
ATOM 4611 O O . ALA A 1 601 ? -26.074 -9.311 16.215 1.00 95.50 601 ALA A O 1
ATOM 4612 N N . ARG A 1 602 ? -24.764 -11.109 16.289 1.00 94.38 602 ARG A N 1
ATOM 4613 C CA . ARG A 1 602 ? -25.160 -11.497 17.661 1.00 94.38 602 ARG A CA 1
ATOM 4614 C C . ARG A 1 602 ? -24.303 -10.853 18.742 1.00 94.38 602 ARG A C 1
ATOM 4616 O O . ARG A 1 602 ? -24.066 -11.466 19.785 1.00 94.38 602 ARG A O 1
ATOM 4623 N N . ALA A 1 603 ? -23.894 -9.614 18.519 1.00 96.06 603 ALA A N 1
ATOM 4624 C CA . ALA A 1 603 ? -23.147 -8.813 19.468 1.00 96.06 603 ALA A CA 1
ATOM 4625 C C . ALA A 1 603 ? -23.747 -7.415 19.617 1.00 96.06 603 ALA A C 1
ATOM 4627 O O . ALA A 1 603 ? -24.637 -6.990 18.876 1.00 96.06 603 ALA A O 1
ATOM 4628 N N . ASP A 1 604 ? -23.260 -6.719 20.632 1.00 97.75 604 ASP A N 1
ATOM 4629 C CA . ASP A 1 604 ? -23.365 -5.274 20.721 1.00 97.75 604 ASP A CA 1
ATOM 4630 C C . ASP A 1 604 ? -21.969 -4.710 20.978 1.00 97.75 604 ASP A C 1
ATOM 4632 O O . ASP A 1 604 ? -21.113 -5.410 21.532 1.00 97.75 604 ASP A O 1
ATOM 4636 N N . ILE A 1 605 ? -21.757 -3.464 20.569 1.00 98.44 605 ILE A N 1
ATOM 4637 C CA . ILE A 1 605 ? -20.544 -2.713 20.885 1.00 98.44 605 ILE A CA 1
ATOM 4638 C C . ILE A 1 605 ? -20.895 -1.786 22.043 1.00 98.44 605 ILE A C 1
ATOM 4640 O O . ILE A 1 605 ? -21.901 -1.077 21.994 1.00 98.44 605 ILE A O 1
ATOM 4644 N N . TYR A 1 606 ? -20.086 -1.808 23.095 1.00 98.62 606 TYR A N 1
ATOM 4645 C CA . TYR A 1 606 ? -20.246 -0.922 24.237 1.00 98.62 606 TYR A CA 1
ATOM 4646 C C . TYR A 1 606 ? -19.143 0.115 24.255 1.00 98.62 606 TYR A C 1
ATOM 4648 O O . TYR A 1 606 ? -17.972 -0.250 24.331 1.00 98.62 606 TYR A O 1
ATOM 4656 N N . ARG A 1 607 ? -19.531 1.390 24.266 1.00 98.50 607 ARG A N 1
ATOM 4657 C CA . ARG A 1 607 ? -18.628 2.489 24.588 1.00 98.50 607 ARG A CA 1
ATOM 4658 C C . ARG A 1 607 ? -18.414 2.556 26.088 1.00 98.50 607 ARG A C 1
ATOM 4660 O O . ARG A 1 607 ? -19.369 2.554 26.871 1.00 98.50 607 ARG A O 1
ATOM 4667 N N . LEU A 1 608 ? -17.154 2.602 26.474 1.00 98.50 608 LEU A N 1
ATOM 4668 C CA . LEU A 1 608 ? -16.670 2.559 27.836 1.00 98.50 608 LEU A CA 1
ATOM 4669 C C . LEU A 1 608 ? -16.195 3.953 28.236 1.00 98.50 608 LEU A C 1
ATOM 4671 O O . LEU A 1 608 ? -15.495 4.623 27.486 1.00 98.50 608 LEU A O 1
ATOM 4675 N N . SER A 1 609 ? -16.560 4.391 29.434 1.00 97.88 609 SER A N 1
ATOM 4676 C CA . SER A 1 609 ? -16.014 5.608 30.028 1.00 97.88 609 SER A CA 1
ATOM 4677 C C . SER A 1 609 ? -15.705 5.396 31.500 1.00 97.88 609 SER A C 1
ATOM 4679 O O . SER A 1 609 ? -16.376 4.626 32.198 1.00 97.88 609 SER A O 1
ATOM 4681 N N . VAL A 1 610 ? -14.662 6.072 31.973 1.00 97.06 610 VAL A N 1
ATOM 4682 C CA . VAL A 1 610 ? -14.165 5.948 33.341 1.00 97.06 610 VAL A CA 1
ATOM 4683 C C . VAL A 1 610 ? -14.159 7.300 34.042 1.00 97.06 610 VAL A C 1
ATOM 4685 O O . VAL A 1 610 ? -13.837 8.324 33.448 1.00 97.06 610 VAL A O 1
ATOM 4688 N N . THR A 1 611 ? -14.505 7.302 35.328 1.00 96.38 611 THR A N 1
ATOM 4689 C CA . THR A 1 611 ? -14.291 8.447 36.219 1.00 96.38 611 THR A CA 1
ATOM 4690 C C . THR A 1 611 ? -13.632 8.007 37.523 1.00 96.38 611 THR A C 1
ATOM 4692 O O . THR A 1 611 ? -13.831 6.881 37.990 1.00 96.38 611 THR A O 1
ATOM 4695 N N . THR A 1 612 ? -12.854 8.900 38.135 1.00 94.81 612 THR A N 1
ATOM 4696 C CA . THR A 1 612 ? -12.228 8.698 39.448 1.00 94.81 612 THR A CA 1
ATOM 4697 C C . THR A 1 612 ? -12.709 9.719 40.465 1.00 94.81 612 THR A C 1
ATOM 4699 O O . THR A 1 612 ? -12.737 10.920 40.212 1.00 94.81 612 THR A O 1
ATOM 4702 N N . ALA A 1 613 ? -13.046 9.237 41.661 1.00 95.12 613 ALA A N 1
ATOM 4703 C CA . ALA A 1 613 ? -13.338 10.054 42.829 1.00 95.12 613 ALA A CA 1
ATOM 4704 C C . ALA A 1 613 ? -12.284 9.797 43.917 1.00 95.12 613 ALA A C 1
ATOM 4706 O O . ALA A 1 613 ? -12.294 8.759 44.580 1.00 95.12 613 ALA A O 1
ATOM 4707 N N . GLY A 1 614 ? -11.373 10.753 44.091 1.00 91.12 614 GLY A N 1
ATOM 4708 C CA . GLY A 1 614 ? -10.296 10.729 45.082 1.00 91.12 614 GLY A CA 1
ATOM 4709 C C . GLY A 1 614 ? -9.184 11.690 44.667 1.00 91.12 614 GLY A C 1
ATOM 4710 O O . GLY A 1 614 ? -8.690 11.607 43.548 1.00 91.12 614 GLY A O 1
ATOM 4711 N N . ALA A 1 615 ? -8.795 12.627 45.536 1.00 91.50 615 ALA A N 1
ATOM 4712 C CA . ALA A 1 615 ? -7.792 13.628 45.165 1.00 91.50 615 ALA A CA 1
ATOM 4713 C C . ALA A 1 615 ? -6.431 12.965 44.892 1.00 91.50 615 ALA A C 1
ATOM 4715 O O . ALA A 1 615 ? -5.990 12.126 45.689 1.00 91.50 615 ALA A O 1
ATOM 4716 N N . GLY A 1 616 ? -5.794 13.354 43.781 1.00 89.62 616 GLY A N 1
ATOM 4717 C CA . GLY A 1 616 ? -4.510 12.823 43.315 1.00 89.62 616 GLY A CA 1
ATOM 4718 C C . GLY A 1 616 ? -4.584 11.428 42.686 1.00 89.62 616 GLY A C 1
ATOM 4719 O O . GLY A 1 616 ? -3.600 10.700 42.765 1.00 89.62 616 GLY A O 1
ATOM 4720 N N . TRP A 1 617 ? -5.733 11.022 42.134 1.00 90.94 617 TRP A N 1
ATOM 4721 C CA . TRP A 1 617 ? -5.911 9.742 41.438 1.00 90.94 617 TRP A CA 1
ATOM 4722 C C . TRP A 1 617 ? -6.464 9.943 40.027 1.00 90.94 617 TRP A C 1
ATOM 4724 O O . TRP A 1 617 ? -7.468 10.632 39.847 1.00 90.94 617 TRP A O 1
ATOM 4734 N N . ASN A 1 618 ? -5.867 9.256 39.056 1.00 90.38 618 ASN A N 1
ATOM 4735 C CA . ASN A 1 618 ? -6.265 9.274 37.650 1.00 90.38 618 ASN A CA 1
ATOM 4736 C C . ASN A 1 618 ? -6.579 7.847 37.197 1.00 90.38 618 ASN A C 1
ATOM 4738 O O . ASN A 1 618 ? -5.912 6.907 37.636 1.00 90.38 618 ASN A O 1
ATOM 4742 N N . ALA A 1 619 ? -7.594 7.674 36.351 1.00 91.56 619 ALA A N 1
ATOM 4743 C CA . ALA A 1 619 ? -7.888 6.385 35.743 1.00 91.56 619 ALA A CA 1
ATOM 4744 C C . ALA A 1 619 ? -8.092 6.502 34.243 1.00 91.56 619 ALA A C 1
ATOM 4746 O O . ALA A 1 619 ? -8.682 7.464 33.761 1.00 91.56 619 ALA A O 1
ATOM 4747 N N . GLU A 1 620 ? -7.635 5.476 33.542 1.00 91.31 620 GLU A N 1
ATOM 4748 C CA . GLU A 1 620 ? -7.575 5.440 32.090 1.00 91.31 620 GLU A CA 1
ATOM 4749 C C . GLU A 1 620 ? -7.992 4.056 31.580 1.00 91.31 620 GLU A C 1
ATOM 4751 O O . GLU A 1 620 ? -7.799 3.023 32.240 1.00 91.31 620 GLU A O 1
ATOM 4756 N N . LEU A 1 621 ? -8.592 4.054 30.393 1.00 92.12 621 LEU A N 1
ATOM 4757 C CA . LEU A 1 621 ? -8.946 2.867 29.628 1.00 92.12 621 LEU A CA 1
ATOM 4758 C C . LEU A 1 621 ? -7.947 2.706 28.489 1.00 92.12 621 LEU A C 1
ATOM 4760 O O . LEU A 1 621 ? -7.609 3.681 27.830 1.00 92.12 621 LEU A O 1
ATOM 4764 N N . TYR A 1 622 ? -7.526 1.470 28.235 1.00 89.44 622 TYR A N 1
ATOM 4765 C CA . TYR A 1 622 ? -6.703 1.132 27.068 1.00 89.44 622 TYR A CA 1
ATOM 4766 C C . TYR A 1 622 ? -7.546 1.022 25.797 1.00 89.44 622 TYR A C 1
ATOM 4768 O O . TYR A 1 622 ? -7.028 1.110 24.693 1.00 89.44 622 TYR A O 1
ATOM 4776 N N . ASN A 1 623 ? -8.847 0.800 25.963 1.00 92.25 623 ASN A N 1
ATOM 4777 C CA . ASN A 1 623 ? -9.805 0.711 24.884 1.00 92.25 623 ASN A CA 1
ATOM 4778 C C . ASN A 1 623 ? -11.136 1.297 25.349 1.00 92.25 623 ASN A C 1
ATOM 4780 O O . ASN A 1 623 ? -11.621 0.967 26.435 1.00 92.25 623 ASN A O 1
ATOM 4784 N N . GLU A 1 624 ? -11.703 2.179 24.537 1.00 95.94 624 GLU A N 1
ATOM 4785 C CA . GLU A 1 624 ? -12.982 2.833 24.813 1.00 95.94 624 GLU A CA 1
ATOM 4786 C C . GLU A 1 624 ? -14.165 2.079 24.214 1.00 95.94 624 GLU A C 1
ATOM 4788 O O . GLU A 1 624 ? -15.310 2.458 24.446 1.00 95.94 624 GLU A O 1
ATOM 4793 N N . VAL A 1 625 ? -13.920 0.989 23.489 1.00 97.81 625 VAL A N 1
ATOM 4794 C CA . VAL A 1 625 ? -14.968 0.129 22.945 1.00 97.81 625 VAL A CA 1
ATOM 4795 C C . VAL A 1 625 ? -14.691 -1.340 23.254 1.00 97.81 625 VAL A C 1
ATOM 4797 O O . VAL A 1 625 ? -13.551 -1.780 23.337 1.00 97.81 625 VAL A O 1
ATOM 4800 N N . THR A 1 626 ? -15.748 -2.128 23.436 1.00 98.06 626 THR A N 1
ATOM 4801 C CA . THR A 1 626 ? -15.666 -3.598 23.474 1.00 98.06 626 THR A CA 1
ATOM 4802 C C . THR A 1 626 ? -16.874 -4.196 22.762 1.00 98.06 626 THR A C 1
ATOM 4804 O O . THR A 1 626 ? -18.000 -3.721 22.935 1.00 98.06 626 THR A O 1
ATOM 4807 N N . ALA A 1 627 ? -16.657 -5.234 21.953 1.00 98.00 627 ALA A N 1
ATOM 4808 C CA . ALA A 1 627 ? -17.728 -6.005 21.332 1.00 98.00 627 ALA A CA 1
ATOM 4809 C C . ALA A 1 627 ? -18.003 -7.264 22.151 1.00 98.00 627 ALA A C 1
ATOM 4811 O O . ALA A 1 627 ? -17.145 -8.134 22.284 1.00 98.00 627 ALA A O 1
ATOM 4812 N N . ILE A 1 628 ? -19.228 -7.403 22.660 1.00 98.19 628 ILE A N 1
ATOM 4813 C CA . ILE A 1 628 ? -19.595 -8.546 23.500 1.00 98.19 628 ILE A CA 1
ATOM 4814 C C . ILE A 1 628 ? -20.798 -9.260 22.880 1.00 98.19 628 ILE A C 1
ATOM 4816 O O . ILE A 1 628 ? -21.874 -8.660 22.767 1.00 98.19 628 ILE A O 1
ATOM 4820 N N . PRO A 1 629 ? -20.676 -10.552 22.515 1.00 97.56 629 PRO A N 1
ATOM 4821 C CA . PRO A 1 629 ? -21.812 -11.332 22.045 1.00 97.56 629 PRO A CA 1
ATOM 4822 C C . PRO A 1 629 ? -22.922 -11.452 23.098 1.00 97.56 629 PRO A C 1
ATOM 4824 O O . PRO A 1 629 ? -22.655 -11.449 24.302 1.00 97.56 629 PRO A O 1
ATOM 4827 N N . PHE A 1 630 ? -24.174 -11.622 22.669 1.00 96.88 630 PHE A N 1
ATOM 4828 C CA . PHE A 1 630 ? -25.306 -11.773 23.591 1.00 96.88 630 PHE A CA 1
ATOM 4829 C C . PHE A 1 630 ? -25.080 -12.902 24.604 1.00 96.88 630 PHE A C 1
ATOM 4831 O O . PHE A 1 630 ? -24.673 -14.012 24.249 1.00 96.88 630 PHE A O 1
ATOM 4838 N N . HIS A 1 631 ? -25.382 -12.625 25.875 1.00 96.62 631 HIS A N 1
ATOM 4839 C CA . HIS A 1 631 ? -25.191 -13.532 27.013 1.00 96.62 631 HIS A CA 1
ATOM 4840 C C . HIS A 1 631 ? -23.732 -13.917 27.300 1.00 96.62 631 HIS A C 1
ATOM 4842 O O . HIS A 1 631 ? -23.474 -14.802 28.123 1.00 96.62 631 HIS A O 1
ATOM 4848 N N . LYS A 1 632 ? -22.767 -13.266 26.646 1.00 98.06 632 LYS A N 1
ATOM 4849 C CA . LYS A 1 632 ? -21.345 -13.375 26.966 1.00 98.06 632 LYS A CA 1
ATOM 4850 C C . LYS A 1 632 ? -20.906 -12.198 27.827 1.00 98.06 632 LYS A C 1
ATOM 4852 O O . LYS A 1 632 ? -21.684 -11.299 28.154 1.00 98.06 632 LYS A O 1
ATOM 4857 N N . ARG A 1 633 ? -19.656 -12.273 28.267 1.00 97.38 633 ARG A N 1
ATOM 4858 C CA . ARG A 1 633 ? -19.017 -11.258 29.091 1.00 97.38 633 ARG A CA 1
ATOM 4859 C C . ARG A 1 633 ? -17.610 -10.998 28.597 1.00 97.38 633 ARG A C 1
ATOM 4861 O O . ARG A 1 633 ? -16.978 -11.927 28.100 1.00 97.38 633 ARG A O 1
ATOM 4868 N N . ASP A 1 634 ? -17.143 -9.794 28.853 1.00 97.06 634 ASP A N 1
ATOM 4869 C CA . ASP A 1 634 ? -15.756 -9.388 28.708 1.00 97.06 634 ASP A CA 1
ATOM 4870 C C . ASP A 1 634 ? -15.235 -8.825 30.043 1.00 97.06 634 ASP A C 1
ATOM 4872 O O . ASP A 1 634 ? -16.013 -8.475 30.939 1.00 97.06 634 ASP A O 1
ATOM 4876 N N . SER A 1 635 ? -13.916 -8.815 30.220 1.00 96.38 635 SER A N 1
ATOM 4877 C CA . SER A 1 635 ? -13.240 -8.300 31.412 1.00 96.38 635 SER A CA 1
ATOM 4878 C C . SER A 1 635 ? -12.528 -6.993 31.088 1.00 96.38 635 SER A C 1
ATOM 4880 O O . SER A 1 635 ? -11.349 -6.981 30.744 1.00 96.38 635 SER A O 1
ATOM 4882 N N . VAL A 1 636 ? -13.231 -5.879 31.278 1.00 96.31 636 VAL A N 1
ATOM 4883 C CA . VAL A 1 636 ? -12.679 -4.543 31.041 1.00 96.31 636 VAL A CA 1
ATOM 4884 C C . VAL A 1 636 ? -11.738 -4.176 32.179 1.00 96.31 636 VAL A C 1
ATOM 4886 O O . VAL A 1 636 ? -12.129 -4.168 33.348 1.00 96.31 636 VAL A O 1
ATOM 4889 N N . THR A 1 637 ? -10.487 -3.863 31.848 1.00 94.00 637 THR A N 1
ATOM 4890 C CA . THR A 1 637 ? -9.494 -3.415 32.828 1.00 94.00 637 THR A CA 1
ATOM 4891 C C . THR A 1 637 ? -9.307 -1.908 32.738 1.00 94.00 637 THR A C 1
ATOM 4893 O O . THR A 1 637 ? -8.939 -1.377 31.697 1.00 94.00 637 THR A O 1
ATOM 4896 N N . VAL A 1 638 ? -9.541 -1.238 33.862 1.00 94.12 638 VAL A N 1
ATOM 4897 C CA . VAL A 1 638 ? -9.241 0.175 34.078 1.00 94.12 638 VAL A CA 1
ATOM 4898 C C . VAL A 1 638 ? -7.928 0.279 34.838 1.00 94.12 638 VAL A C 1
ATOM 4900 O O . VAL A 1 638 ? -7.753 -0.382 35.866 1.00 94.12 638 VAL A O 1
ATOM 4903 N N . TYR A 1 639 ? -7.026 1.127 34.371 1.00 91.19 639 TYR A N 1
ATOM 4904 C CA . TYR A 1 639 ? -5.732 1.363 34.998 1.00 91.19 639 TYR A CA 1
ATOM 4905 C C . TYR A 1 639 ? -5.800 2.633 35.818 1.00 91.19 639 TYR A C 1
ATOM 4907 O O . TYR A 1 639 ? -6.413 3.607 35.401 1.00 91.19 639 TYR A O 1
ATOM 4915 N N . VAL A 1 640 ? -5.220 2.599 37.013 1.00 91.06 640 VAL A N 1
ATOM 4916 C CA . VAL A 1 640 ? -5.410 3.648 38.008 1.00 91.06 640 VAL A CA 1
ATOM 4917 C C . VAL A 1 640 ? -4.055 4.052 38.567 1.00 91.06 640 VAL A C 1
ATOM 4919 O O . VAL A 1 640 ? -3.388 3.275 39.260 1.00 91.06 640 VAL A O 1
ATOM 4922 N N . ALA A 1 641 ? -3.646 5.273 38.252 1.00 89.12 641 ALA A N 1
ATOM 4923 C CA . ALA A 1 641 ? -2.414 5.877 38.725 1.00 89.12 641 ALA A CA 1
ATOM 4924 C C . ALA A 1 641 ? -2.707 6.904 39.825 1.00 89.12 641 ALA A C 1
ATOM 4926 O O . ALA A 1 641 ? -3.840 7.364 39.998 1.00 89.12 641 ALA A O 1
ATOM 4927 N N . ARG A 1 642 ? -1.679 7.242 40.606 1.00 87.06 642 ARG A N 1
ATOM 4928 C CA . ARG A 1 642 ? -1.795 8.219 41.688 1.00 87.06 642 ARG A CA 1
ATOM 4929 C C . ARG A 1 642 ? -0.605 9.160 41.720 1.00 87.06 642 ARG A C 1
ATOM 4931 O O . ARG A 1 642 ? 0.536 8.732 41.547 1.00 87.06 642 ARG A O 1
ATOM 4938 N N . ASP A 1 643 ? -0.884 10.399 42.079 1.00 85.88 643 ASP A N 1
ATOM 4939 C CA . ASP A 1 643 ? 0.116 11.430 42.293 1.00 85.88 643 ASP A CA 1
ATOM 4940 C C . ASP A 1 643 ? 0.650 11.401 43.739 1.00 85.88 643 ASP A C 1
A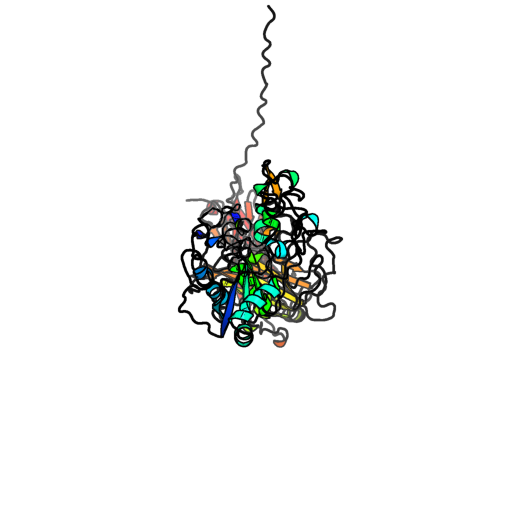TOM 4942 O O . ASP A 1 643 ? 0.006 10.879 44.664 1.00 85.88 643 ASP A O 1
ATOM 4946 N N . PRO A 1 644 ? 1.840 11.969 43.996 1.00 82.06 644 PRO A N 1
ATOM 4947 C CA . PRO A 1 644 ? 2.301 12.224 45.355 1.00 82.06 644 PRO A CA 1
ATOM 4948 C C . PRO A 1 644 ? 1.272 13.036 46.160 1.00 82.06 644 PRO A C 1
ATOM 4950 O O . PRO A 1 644 ? 0.738 14.032 45.686 1.00 82.06 644 PRO A O 1
ATOM 4953 N N . GLY A 1 645 ? 0.999 12.618 47.400 1.00 83.88 645 GLY A N 1
ATOM 4954 C CA . GLY A 1 645 ? -0.012 13.267 48.248 1.00 83.88 645 GLY A CA 1
ATOM 4955 C C . GLY A 1 645 ? -1.459 12.849 47.959 1.00 83.88 645 GLY A C 1
ATOM 4956 O O . GLY A 1 645 ? -2.374 13.410 48.561 1.00 83.88 645 GLY A O 1
ATOM 4957 N N . SER A 1 646 ? -1.673 11.850 47.093 1.00 88.44 646 SER A N 1
ATOM 4958 C CA . SER A 1 646 ? -2.985 11.249 46.850 1.00 88.44 646 SER A CA 1
ATOM 4959 C C . SER A 1 646 ? -3.688 10.827 48.145 1.00 88.44 646 SER A C 1
ATOM 4961 O O . SER A 1 646 ? -3.062 10.308 49.075 1.00 88.44 646 SER A O 1
ATOM 4963 N N . THR A 1 647 ? -5.012 10.943 48.167 1.00 93.25 647 THR A N 1
ATOM 4964 C CA . THR A 1 647 ? -5.853 10.369 49.233 1.00 93.25 647 THR A CA 1
ATOM 4965 C C . THR A 1 647 ? -5.610 8.856 49.409 1.00 93.25 647 THR A C 1
ATOM 4967 O O . THR A 1 647 ? -5.203 8.193 48.453 1.00 93.25 647 THR A O 1
ATOM 4970 N N . PRO A 1 648 ? -5.850 8.264 50.602 1.00 93.00 648 PRO A N 1
ATOM 4971 C CA . PRO A 1 648 ? -5.565 6.842 50.852 1.00 93.00 648 PRO A CA 1
ATOM 4972 C C . PRO A 1 648 ? -6.313 5.861 49.937 1.00 93.00 648 PRO A C 1
ATOM 4974 O O . PRO A 1 648 ? -5.861 4.728 49.748 1.00 93.00 648 PRO A O 1
ATOM 4977 N N . THR A 1 649 ? -7.452 6.293 49.399 1.00 94.75 649 THR A N 1
ATOM 4978 C CA . THR A 1 649 ? -8.349 5.500 48.560 1.00 94.75 649 THR A CA 1
ATOM 4979 C C . THR A 1 649 ? -8.955 6.348 47.456 1.00 94.75 649 THR A C 1
ATOM 4981 O O . THR A 1 649 ? -9.222 7.528 47.682 1.00 94.75 649 THR A O 1
ATOM 4984 N N . ALA A 1 650 ? -9.280 5.720 46.331 1.00 95.56 650 ALA A N 1
ATOM 4985 C CA . ALA A 1 650 ? -10.136 6.299 45.303 1.00 95.56 650 ALA A CA 1
ATOM 4986 C C . ALA A 1 650 ? -11.212 5.311 44.857 1.00 95.56 650 ALA A C 1
ATOM 4988 O O . ALA A 1 650 ? -11.010 4.096 44.880 1.00 95.56 650 ALA A O 1
ATOM 4989 N N . THR A 1 651 ? -12.348 5.851 44.426 1.00 97.69 651 THR A N 1
ATOM 4990 C CA . THR A 1 651 ? -13.426 5.085 43.800 1.00 97.69 651 THR A CA 1
ATOM 4991 C C . THR A 1 651 ? -13.383 5.315 42.299 1.00 97.69 651 THR A C 1
ATOM 4993 O O . THR A 1 651 ? -13.526 6.442 41.830 1.00 97.69 651 THR A O 1
ATOM 4996 N N . VAL A 1 652 ? -13.194 4.236 41.554 1.00 97.62 652 VAL A N 1
ATOM 4997 C CA . VAL A 1 652 ? -13.206 4.196 40.093 1.00 97.62 652 VAL A CA 1
ATOM 4998 C C . VAL A 1 652 ? -14.594 3.760 39.653 1.00 97.62 652 VAL A C 1
ATOM 5000 O O . VAL A 1 652 ? -15.074 2.727 40.119 1.00 97.62 652 VAL A O 1
ATOM 5003 N N . SER A 1 653 ? -15.233 4.514 38.763 1.00 98.31 653 SER A N 1
ATOM 5004 C CA . SER A 1 653 ? -16.518 4.139 38.164 1.00 98.31 653 SER A CA 1
ATOM 5005 C C . SER A 1 653 ? -16.322 3.828 36.688 1.00 98.31 653 SER A C 1
ATOM 5007 O O . SER A 1 653 ? -15.833 4.682 35.953 1.00 98.31 653 SER A O 1
ATOM 5009 N N . LEU A 1 654 ? -16.720 2.630 36.258 1.00 98.69 654 LEU A N 1
ATOM 5010 C CA . LEU A 1 654 ? -16.774 2.253 34.845 1.00 98.69 654 LEU A CA 1
ATOM 5011 C C . LEU A 1 654 ? -18.225 2.302 34.377 1.00 98.69 654 LEU A C 1
ATOM 5013 O O . LEU A 1 654 ? -19.083 1.659 34.984 1.00 98.69 654 LEU A O 1
ATOM 5017 N N . THR A 1 655 ? -18.482 3.016 33.286 1.00 98.75 655 THR A N 1
ATOM 5018 C CA . THR A 1 655 ? -19.776 3.034 32.598 1.00 98.75 655 THR A CA 1
ATOM 5019 C C . THR A 1 655 ? -19.642 2.380 31.231 1.00 98.75 655 THR A C 1
ATOM 5021 O O . THR A 1 655 ? -18.732 2.713 30.482 1.00 98.75 655 THR A O 1
ATOM 5024 N N . ALA A 1 656 ? -20.566 1.479 30.903 1.00 98.81 656 ALA A N 1
ATOM 5025 C CA . ALA A 1 656 ? -20.720 0.902 29.571 1.00 98.81 656 ALA A CA 1
ATOM 5026 C C . ALA A 1 656 ? -22.046 1.377 28.959 1.00 98.81 656 ALA A C 1
ATOM 5028 O O . ALA A 1 656 ? -23.089 1.288 29.615 1.00 98.81 656 ALA A O 1
ATOM 5029 N N . VAL A 1 657 ? -22.012 1.868 27.719 1.00 98.81 657 VAL A N 1
ATOM 5030 C CA . VAL A 1 657 ? -23.169 2.372 26.958 1.00 98.81 657 VAL A CA 1
ATOM 5031 C C . VAL A 1 657 ? -23.259 1.626 25.633 1.00 98.81 657 VAL A C 1
ATOM 5033 O O . VAL A 1 657 ? -22.260 1.517 24.933 1.00 98.81 657 VAL A O 1
ATOM 5036 N N . SER A 1 658 ? -24.434 1.107 25.280 1.00 98.38 658 SER A N 1
ATOM 5037 C CA . SER A 1 658 ? -24.637 0.450 23.981 1.00 98.38 658 SER A CA 1
ATOM 5038 C C . SER A 1 658 ? -24.518 1.457 22.830 1.00 98.38 658 SER A C 1
ATOM 5040 O O . SER A 1 658 ? -25.182 2.494 22.835 1.00 98.38 658 SER A O 1
ATOM 5042 N N . GLU A 1 659 ? -23.711 1.130 21.818 1.00 97.75 659 GLU A N 1
ATOM 5043 C CA . GLU A 1 659 ? -23.628 1.879 20.555 1.00 97.75 659 GLU A CA 1
ATOM 5044 C C . GLU A 1 659 ? -24.895 1.729 19.704 1.00 97.75 659 GLU A C 1
ATOM 5046 O O . GLU A 1 659 ? -25.214 2.601 18.893 1.00 97.75 659 GLU A O 1
ATOM 5051 N N . SER A 1 660 ? -25.632 0.631 19.888 1.00 96.38 660 SER A N 1
ATOM 5052 C CA . SER A 1 660 ? -26.906 0.390 19.209 1.00 96.38 660 SER A CA 1
ATOM 5053 C C . SER A 1 660 ? -28.070 1.157 19.848 1.00 96.38 660 SER A C 1
ATOM 5055 O O . SER A 1 660 ? -28.996 1.554 19.146 1.00 96.38 660 SER A O 1
ATOM 5057 N N . ASP A 1 661 ? -28.050 1.350 21.171 1.00 96.12 661 ASP A N 1
ATOM 5058 C CA . ASP A 1 661 ? -29.069 2.089 21.926 1.00 96.12 661 ASP A CA 1
ATOM 5059 C C . ASP A 1 661 ? -28.431 2.863 23.098 1.00 96.12 661 ASP A C 1
ATOM 5061 O O . ASP A 1 661 ? -28.243 2.306 24.184 1.00 96.12 661 ASP A O 1
ATOM 5065 N N . PRO A 1 662 ? -28.162 4.173 22.938 1.00 95.94 662 PRO A N 1
ATOM 5066 C CA . PRO A 1 662 ? -27.513 4.984 23.971 1.00 95.94 662 PRO A CA 1
ATOM 5067 C C . PRO A 1 662 ? -28.299 5.126 25.287 1.00 95.94 662 PRO A C 1
ATOM 5069 O O . PRO A 1 662 ? -27.761 5.635 26.283 1.00 95.94 662 PRO A O 1
ATOM 5072 N N . THR A 1 663 ? -29.577 4.728 25.318 1.00 97.25 663 THR A N 1
ATOM 5073 C CA . THR A 1 663 ? -30.378 4.696 26.552 1.00 97.25 663 THR A CA 1
ATOM 5074 C C . THR A 1 663 ? -30.032 3.487 27.425 1.00 97.25 663 THR A C 1
ATOM 5076 O O . THR A 1 663 ? -30.166 3.553 28.649 1.00 97.25 663 THR A O 1
ATOM 5079 N N . VAL A 1 664 ? -29.497 2.420 26.826 1.00 98.38 664 VAL A N 1
ATOM 5080 C CA . VAL A 1 664 ? -29.023 1.225 27.521 1.00 98.38 664 VAL A CA 1
ATOM 5081 C C . VAL A 1 664 ? -27.604 1.456 28.026 1.00 98.38 664 VAL A C 1
ATOM 5083 O O . VAL A 1 664 ? -26.636 1.494 27.266 1.00 98.38 664 VAL A O 1
ATOM 5086 N N . ARG A 1 665 ? -27.482 1.594 29.347 1.00 98.56 665 ARG A N 1
ATOM 5087 C CA . ARG A 1 665 ? -26.209 1.804 30.038 1.00 98.56 665 ARG A CA 1
ATOM 5088 C C . ARG A 1 665 ? -26.191 1.157 31.414 1.00 98.56 665 ARG A C 1
ATOM 5090 O O . ARG A 1 665 ? -27.235 1.029 32.052 1.00 98.56 665 ARG A O 1
ATOM 5097 N N . ALA A 1 666 ? -25.004 0.810 31.891 1.00 98.69 666 ALA A N 1
ATOM 5098 C CA . ALA A 1 666 ? -24.784 0.372 33.264 1.00 98.69 666 ALA A CA 1
ATOM 5099 C C . ALA A 1 666 ? -23.455 0.913 33.791 1.00 98.69 666 ALA A C 1
ATOM 5101 O O . ALA A 1 666 ? -22.495 1.069 33.037 1.00 98.69 666 ALA A O 1
ATOM 5102 N N . THR A 1 667 ? -23.412 1.169 35.096 1.00 98.56 667 THR A N 1
ATOM 5103 C CA . THR A 1 667 ? -22.232 1.671 35.800 1.00 98.56 667 THR A CA 1
ATOM 5104 C C . THR A 1 667 ? -21.974 0.795 37.015 1.00 98.56 667 THR A C 1
ATOM 5106 O O . THR A 1 667 ? -22.916 0.432 37.719 1.00 98.56 667 THR A O 1
ATOM 5109 N N . ALA A 1 668 ? -20.709 0.486 37.278 1.00 98.56 668 ALA A N 1
ATOM 5110 C CA . ALA A 1 668 ? -20.282 -0.165 38.510 1.00 98.56 668 ALA A CA 1
ATOM 5111 C C . ALA A 1 668 ? -19.030 0.511 39.058 1.00 98.56 668 ALA A C 1
ATOM 5113 O O . ALA A 1 668 ? -18.379 1.294 38.359 1.00 98.56 668 ALA A O 1
ATOM 5114 N N . THR A 1 669 ? -18.684 0.201 40.307 1.00 98.44 669 THR A N 1
ATOM 5115 C CA . THR A 1 669 ? -17.542 0.839 40.969 1.00 98.44 669 THR A CA 1
ATOM 5116 C C . THR A 1 669 ? -16.487 -0.166 41.416 1.00 98.44 669 THR A C 1
ATOM 5118 O O . THR A 1 669 ? -16.721 -1.371 41.486 1.00 98.44 669 THR A O 1
ATOM 5121 N N . CYS A 1 670 ? -15.284 0.339 41.658 1.00 98.06 670 CYS A N 1
ATOM 5122 C CA . CYS A 1 670 ? -14.150 -0.386 42.207 1.00 98.06 670 CYS A CA 1
ATOM 5123 C C . CYS A 1 670 ? -13.376 0.570 43.114 1.00 98.06 670 CYS A C 1
ATOM 5125 O O . CYS A 1 670 ? -13.031 1.677 42.702 1.00 98.06 670 CYS A O 1
ATOM 5127 N N . THR A 1 671 ? -13.102 0.163 44.349 1.00 97.38 671 THR A N 1
ATOM 5128 C CA . THR A 1 671 ? -12.286 0.958 45.272 1.00 97.38 671 THR A CA 1
ATOM 5129 C C . THR A 1 671 ? -10.839 0.491 45.207 1.00 97.38 671 THR A C 1
ATOM 5131 O O . THR A 1 671 ? -10.565 -0.689 45.416 1.00 97.38 671 THR A O 1
ATOM 5134 N N . VAL A 1 672 ? -9.918 1.419 44.948 1.00 94.81 672 VAL A N 1
ATOM 5135 C CA . VAL A 1 672 ? -8.469 1.185 45.012 1.00 94.81 672 VAL A CA 1
ATOM 5136 C C . VAL A 1 672 ? -7.872 1.839 46.248 1.00 94.81 672 VAL A C 1
ATOM 5138 O O . VAL A 1 672 ? -8.320 2.899 46.692 1.00 94.81 672 VAL A O 1
ATOM 5141 N N . HIS A 1 673 ? -6.827 1.222 46.784 1.00 93.19 673 HIS A N 1
ATOM 5142 C CA . HIS A 1 673 ? -6.053 1.721 47.911 1.00 93.19 673 HIS A CA 1
ATOM 5143 C C . HIS A 1 673 ? -4.629 2.060 47.474 1.00 93.19 673 HIS A C 1
ATOM 5145 O O . HIS A 1 673 ? -4.076 1.457 46.555 1.00 93.19 673 HIS A O 1
ATOM 5151 N N . VAL A 1 674 ? -3.958 2.961 48.197 1.00 88.69 674 VAL A N 1
ATOM 5152 C CA . VAL A 1 674 ? -2.524 3.241 47.969 1.00 88.69 674 VAL A CA 1
ATOM 5153 C C . VAL A 1 674 ? -1.664 1.968 47.983 1.00 88.69 674 VAL A C 1
ATOM 5155 O O . VAL A 1 674 ? -0.696 1.866 47.229 1.00 88.69 674 VAL A O 1
ATOM 5158 N N . SER A 1 675 ? -2.038 0.955 48.772 1.00 87.31 675 SER A N 1
ATOM 5159 C CA . SER A 1 675 ? -1.365 -0.350 48.823 1.00 87.31 675 SER A CA 1
ATOM 5160 C C . SER A 1 675 ? -1.422 -1.137 47.513 1.00 87.31 675 SER A C 1
ATOM 5162 O O . SER A 1 675 ? -0.594 -2.029 47.312 1.00 87.31 675 SER A O 1
ATOM 5164 N N . ASP A 1 676 ? -2.357 -0.814 46.624 1.00 86.44 676 ASP A N 1
ATOM 5165 C CA . ASP A 1 676 ? -2.527 -1.470 45.325 1.00 86.44 676 ASP A CA 1
ATOM 5166 C C . ASP A 1 676 ? -1.564 -0.911 44.268 1.00 86.44 676 ASP A C 1
ATOM 5168 O O . ASP A 1 676 ? -1.364 -1.525 43.226 1.00 86.44 676 ASP A O 1
ATOM 5172 N N . THR A 1 677 ? -0.889 0.201 44.581 1.00 79.62 677 THR A N 1
ATOM 5173 C CA . THR A 1 677 ? 0.118 0.857 43.725 1.00 79.62 677 THR A CA 1
ATOM 5174 C C . THR A 1 677 ? 1.570 0.563 44.136 1.00 79.62 677 THR A C 1
ATOM 5176 O O . THR A 1 677 ? 2.510 1.017 43.490 1.00 79.62 677 THR A O 1
ATOM 5179 N N . GLY A 1 678 ? 1.796 -0.166 45.235 1.00 67.50 678 GLY A N 1
ATOM 5180 C CA . GLY A 1 678 ? 3.141 -0.396 45.778 1.00 67.50 678 GLY A CA 1
ATOM 5181 C C . GLY A 1 678 ? 3.904 -1.556 45.120 1.00 67.50 678 GLY A C 1
ATOM 5182 O O . GLY A 1 678 ? 3.340 -2.630 44.885 1.00 67.50 678 GLY A O 1
ATOM 5183 N N . GLN A 1 679 ? 5.217 -1.389 44.930 1.00 57.47 679 GLN A N 1
ATOM 5184 C CA . GLN A 1 679 ? 6.164 -2.508 44.829 1.00 57.47 679 GLN A CA 1
ATOM 5185 C C . GLN A 1 679 ? 6.364 -3.055 46.249 1.00 57.47 679 GLN A C 1
ATOM 5187 O O . GLN A 1 679 ? 6.469 -2.262 47.181 1.00 57.47 679 GLN A O 1
ATOM 5192 N N . ARG A 1 680 ? 6.289 -4.372 46.459 1.00 43.88 680 ARG A N 1
ATOM 5193 C CA . ARG A 1 680 ? 6.702 -4.922 47.759 1.00 43.88 680 ARG A CA 1
ATOM 5194 C C . ARG A 1 680 ? 8.213 -4.901 47.842 1.00 43.88 680 ARG A C 1
ATOM 5196 O O . ARG A 1 680 ? 8.811 -5.292 46.817 1.00 43.88 680 ARG A O 1
#

Secondary structure (DSSP, 8-state):
-----------------------SPPPPPSS---B--GGG--GGG--PPTT--SS-TTPPPSSEEEEEEEEEEEBTTB--GGGSPTT-STT--S-S-----TTTHHHHHHHHHHS--TTTTT--HHHHHHHHTTTSEEEEEEEEEEEEPSS-THHHHTTTT--TTTSPTT------HHHHHHHHHHHHHHHHHHTT-SEEEEEESS--HHHHTTTTTTTT-SSGGG--GGGSS-TTT-TT--S-SEE--SSSS-EEHHHHTSPPPEEETTEEEEETT--HHHHHHHHHHHTT-------TT-SS----SSGGG-TTTGGGG-STT-GGGTT-SS--STTSS--PPPHHHHHHTTSS-GGGSEEEEHHHHHHH-EEEEEEEBGGG--BTTBBSEEEEE--SSSPSS-SPP--HHHH-TT---SS---EEEEEEE-SSGGGGGSSBSEEEEEEEEEEEEE-SSSEEEEEE--S--S----EEEE-TTSPEEEPPTTSGGGGTT--B-SSTTSSS-SEEEETTTTEEEEEEEEEE-TT--EEEEEEEEESS---SPBP-EEEPPPEEEEETTTTEEEEEEEEEE--B-----GGGSSS--TTTTSEEEEEEEEEEESTTEEEEES-SEEEEETT-EEEEEEEEEE-TT--SEEEEEEEEEESS-TT-EEEEEEEEEGGGG---

Foldseek 3Di:
DDDDDDDDDDDDDDPPPPPPPPQFPPDDFPFFQFFDDLLQFDLVLAFAQPPDDLLPLVQAAPAEAFEEEEEEEEEPPFQAQLCAPQLPDPVGDAHPGHNDPSVCVQVVVQCLARPQDDQLVSDHLQSQLCQLLVRNYGYHYHYDDHHYFPHGQLLALCPDFWDPLLAFPPGHSPDDQVVRSVVRRCVPVNPVVVVPGLAYEYAYHAFALQLFFCCQFQQAAVDQVRQDCSLADDCVRVVVPSHGQWTGDPQDRIGGSNSRSHHHWDEDPRYIYHYQLAANLSVNLNSLVSLPDAAAFFRQRDVVAAATFQFLAASSYLLLQFFHSGSNQSRHGNHHGTNHQGHHHDPLSCPSSVSDHPQQEAFAELQLLQALFKFKAKAWASSNGGDNRHHFKYKYFQDDDPPSQQPDADACVGPNRHQQHDSNFGIKIKGWHALHRSSVRQGHTAIWIWGADSDFDDRHRGTHGIGTDAQPLDAPQAFPHAGPVRHTDGRGNRHSCSCSSRHAHFFPPSVGHQKDDDVRSQKIKGFADWDADPSRIIMTIMMMGGNNHLHPKFWAKEKEAWEWAADPPALKIKTKIKIFGQIGDDDTDCVSTPDRRSQRSQWWKWFKDKDKDWPFKDKDFSGRIHIAGHGGIDIGMIMMTGDPPIDQKMKMKMKIATPSHRVHIYIHIYMDGSVRSDDD